Protein AF-A0A238YAF4-F1 (afdb_monomer)

Solvent-accessible surface area (backbone atoms only — not comparable to full-atom values): 29965 Å² total; per-residue (Å²): 140,79,88,80,75,83,80,84,86,75,85,79,65,52,42,91,43,71,70,49,77,45,70,72,77,40,47,34,34,39,29,49,44,44,40,41,68,72,54,46,54,49,50,42,53,48,68,74,70,56,82,70,67,41,84,46,75,56,101,53,35,46,40,29,39,31,57,41,74,85,61,49,55,76,72,78,57,37,60,63,71,29,69,70,47,46,47,52,51,47,57,48,50,21,63,76,69,74,50,54,58,46,96,60,72,47,44,36,34,39,39,32,49,59,75,27,35,34,47,78,46,29,70,51,50,53,96,90,46,53,34,34,41,34,41,36,19,35,55,67,96,77,58,84,81,25,43,44,30,43,33,38,22,70,42,86,52,90,80,44,71,69,47,77,41,77,57,40,54,34,27,28,44,33,34,52,43,29,86,56,34,19,29,31,29,44,50,14,64,43,64,73,47,38,33,40,37,40,37,30,30,64,56,67,84,78,69,54,77,82,74,94,56,97,70,54,60,68,51,74,46,46,38,90,68,26,87,44,68,68,53,40,51,51,51,50,30,58,52,17,74,46,27,40,70,39,84,73,50,78,57,94,62,36,37,31,26,34,39,37,73,61,70,64,91,80,59,64,71,64,85,49,38,67,54,36,38,36,74,72,69,69,42,56,72,88,50,50,95,69,48,62,51,78,45,74,47,97,88,70,32,38,39,34,43,27,34,56,51,36,55,43,49,34,54,53,7,46,51,36,53,75,36,75,92,61,68,49,39,30,36,40,36,32,27,79,67,82,29,48,34,60,35,56,37,19,63,48,98,50,70,28,33,26,39,40,66,83,68,91,52,58,36,31,50,56,39,38,56,35,37,47,38,36,38,74,71,20,40,38,30,64,51,14,35,51,24,54,52,55,55,43,45,79,48,40,30,34,42,35,30,44,86,65,102,79,68,77,71,45,74,44,51,31,12,43,28,67,43,73,46,66,81,80,45,66,55,27,20,43,34,61,36,73,69,61,80,47,99,78,36,38,73,30,32,40,41,31,43,31,47,68,73,57,58,48,73,51,77,58,92,44,37,24,36,41,37,35,38,42,24,43,65,32,24,40,35,46,77,67,80,58,18,71,55,19,70,76,62,47,68,70,55,37,49,50,53,50,49,51,51,43,51,34,47,58,72,17,52,65,38,46,53,28,50,40,34,38,30,38,14,52,30,80,60,24,18,63,43,86,42,44,82,56,51,49,58,52,47,53,52,43,51,48,53,48,47,59,77,44,51,80,76,75,81,75,78,83,126

InterPro domains:
  IPR005123 Oxoglutarate/iron-dependent dioxygenase domain [PS51471] (101-204)
  IPR044862 Prolyl 4-hydroxylase alpha subunit, Fe(2+) 2OG dioxygenase domain [PF13640] (110-198)

Nearest PDB structures (foldseek):
  4nhy-assembly6_C-3  TM=5.974E-01  e=4.123E-14  Homo sapiens
  4nhy-assembly1_A  TM=5.842E-01  e=1.239E-14  Homo sapiens
  4kbz-assembly1_A  TM=7.963E-01  e=3.090E-09  Homo sapiens
  5la9-assembly1_A  TM=8.079E-01  e=9.712E-09  Homo sapiens
  6yw2-assembly1_A  TM=7.899E-01  e=9.171E-09  Homo sapiens

Mean predicted aligned error: 16.23 Å

Secondary structure (DSSP, 8-state):
--PPPPP---S-SB--PPEEEE-SSS-EEEEES-B-HHHHHHHHHHHHH-S--EEEEETTEEEEEEETTTSPPSGGGGGTS-HHHHHHHHHHHHHHHT--EEEEEEEEEEEE-TT--EEEE--PPPTTS--EEEEEEE-SS--GGGB--EEEESSS-TT-EEEEE---TTEEEEEE--TT--EEEPPB-SS-EEEEEEEEEE--SSSSPPPSSS--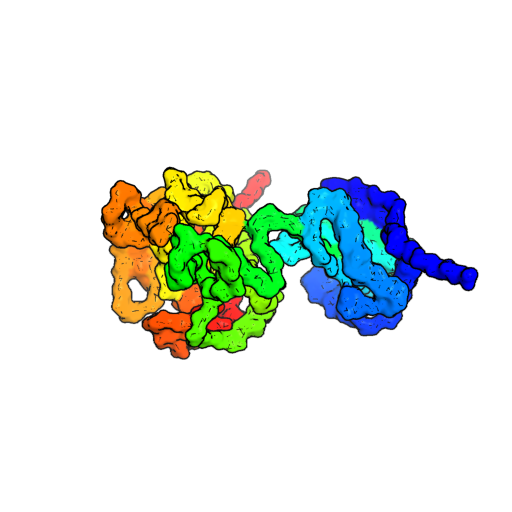-EEEEETTT-SSHHHHHHHHHHH-TTEEEEEEEEETTEEEEEEEE---TT----TTHHHHIIIII---GGGGGG-EEEEE-TTS-EEEEESSGGGHHHHHHHHHHHSTT---SEEEEE-SS------S-EEPSSTTEEE-SSSS-EEETT-HHHHHHHHHTTSS-TTTSHHHHHHT-S--EEEEE---SS---EEEEEEEEEEEPPTT--SEEEEEESS--STT-EEEEEEEEE-GGGGGG---SS-EEEEEEGGGT--SS-SSTTHHHHTT--HHHHHHHHHHHHHHHHH-HHHHTTEEEEEEE--BTTB-GGGHHHHHHHHHHHHHHHHHHTSPPP-----

Structure (mmCIF, N/CA/C/O backbone):
data_AF-A0A238YAF4-F1
#
_entry.id   AF-A0A238YAF4-F1
#
loop_
_atom_site.group_PDB
_atom_site.id
_atom_site.type_symbol
_atom_site.label_atom_id
_atom_site.label_alt_id
_atom_site.label_comp_id
_atom_site.label_asym_id
_atom_site.label_entity_id
_atom_site.label_seq_id
_atom_site.pdbx_PDB_ins_code
_atom_site.Cartn_x
_atom_site.Cartn_y
_atom_site.Cartn_z
_atom_site.occupancy
_atom_site.B_iso_or_equiv
_atom_site.auth_seq_id
_atom_site.auth_comp_id
_atom_site.auth_asym_id
_atom_site.auth_atom_id
_atom_site.pdbx_PDB_model_num
ATOM 1 N N . MET A 1 1 ? -2.339 37.013 -56.397 1.00 34.38 1 MET A N 1
ATOM 2 C CA . MET A 1 1 ? -2.090 35.687 -57.005 1.00 34.38 1 MET A CA 1
ATOM 3 C C . MET A 1 1 ? -0.866 35.133 -56.299 1.00 34.38 1 MET A C 1
ATOM 5 O O . MET A 1 1 ? 0.164 35.773 -56.386 1.00 34.38 1 MET A O 1
ATOM 9 N N . THR A 1 2 ? -0.893 34.101 -55.473 1.00 31.75 2 THR A N 1
ATOM 10 C CA . THR A 1 2 ? -1.912 33.109 -55.121 1.00 31.75 2 THR A CA 1
ATOM 11 C C . THR A 1 2 ? -1.594 32.678 -53.691 1.00 31.75 2 THR A C 1
ATOM 13 O O . THR A 1 2 ? -0.437 32.488 -53.333 1.00 31.75 2 THR A O 1
ATOM 16 N N . THR A 1 3 ? -2.638 32.585 -52.882 1.00 34.50 3 THR A N 1
ATOM 17 C CA . THR A 1 3 ? -2.671 32.045 -51.524 1.00 34.50 3 THR A CA 1
ATOM 18 C C . THR A 1 3 ? -2.211 30.584 -51.514 1.00 34.50 3 THR A C 1
ATOM 20 O O . THR A 1 3 ? -2.843 29.753 -52.162 1.00 34.50 3 THR A O 1
ATOM 23 N N . GLY A 1 4 ? -1.133 30.267 -50.792 1.00 30.78 4 GLY A N 1
ATOM 24 C CA . GLY A 1 4 ? -0.804 28.891 -50.413 1.00 30.78 4 GLY A CA 1
ATOM 25 C C . GLY A 1 4 ? -1.631 28.514 -49.188 1.00 30.78 4 GLY A C 1
ATOM 26 O O . GLY A 1 4 ? -1.546 29.190 -48.166 1.00 30.78 4 GLY A O 1
ATOM 27 N N . ALA A 1 5 ? -2.496 27.517 -49.341 1.00 29.61 5 ALA A N 1
ATOM 28 C CA . ALA A 1 5 ? -3.440 27.064 -48.329 1.00 29.61 5 ALA A CA 1
ATOM 29 C C . ALA A 1 5 ? -2.741 26.575 -47.040 1.00 29.61 5 ALA A C 1
ATOM 31 O O . ALA A 1 5 ? -1.626 26.056 -47.119 1.00 29.61 5 ALA A O 1
ATOM 32 N N . PRO A 1 6 ? -3.387 26.694 -45.865 1.00 36.44 6 PRO A N 1
ATOM 33 C CA . PRO A 1 6 ? -2.977 25.951 -44.683 1.00 36.44 6 PRO A CA 1
ATOM 34 C C . PRO A 1 6 ? -3.193 24.457 -44.948 1.00 36.44 6 PRO A C 1
ATOM 36 O O . PRO A 1 6 ? -4.295 24.031 -45.293 1.00 36.44 6 PRO A O 1
ATOM 39 N N . ASP A 1 7 ? -2.117 23.689 -44.823 1.00 36.00 7 ASP A N 1
ATOM 40 C CA . ASP A 1 7 ? -2.113 22.235 -44.944 1.00 36.00 7 ASP A CA 1
ATOM 41 C C . ASP A 1 7 ? -3.094 21.649 -43.912 1.00 36.00 7 ASP A C 1
ATOM 43 O O . ASP A 1 7 ? -2.971 21.899 -42.708 1.00 36.00 7 ASP A O 1
ATOM 47 N N . GLN A 1 8 ? -4.116 20.936 -44.389 1.00 35.56 8 GLN A N 1
ATOM 48 C CA . GLN A 1 8 ? -5.130 20.276 -43.566 1.00 35.56 8 GLN A CA 1
ATOM 49 C C . GLN A 1 8 ? -4.486 19.111 -42.800 1.00 35.56 8 GLN A C 1
ATOM 51 O O . GLN A 1 8 ? -4.538 17.955 -43.204 1.00 35.56 8 GLN A O 1
ATOM 56 N N . LEU A 1 9 ? -3.862 19.420 -41.666 1.00 38.81 9 LEU A N 1
ATOM 57 C CA . LEU A 1 9 ? -3.394 18.449 -40.682 1.00 38.81 9 LEU A CA 1
ATOM 58 C C . LEU A 1 9 ? -4.553 18.070 -39.750 1.00 38.81 9 LEU A C 1
ATOM 60 O O . LEU A 1 9 ? -4.614 18.527 -38.613 1.00 38.81 9 LEU A O 1
ATOM 64 N N . SER A 1 10 ? -5.492 17.253 -40.222 1.00 40.19 10 SER A N 1
ATOM 65 C CA . SER A 1 10 ? -6.507 16.649 -39.350 1.00 40.19 10 SER A CA 1
ATOM 66 C C . SER A 1 10 ? -7.023 15.335 -39.939 1.00 40.19 10 SER A C 1
ATOM 68 O O . SER A 1 10 ? -7.580 15.361 -41.034 1.00 40.19 10 SER A O 1
ATOM 70 N N . GLY A 1 11 ? -6.878 14.215 -39.218 1.00 39.47 11 GLY A N 1
ATOM 71 C CA . GLY A 1 11 ? -7.725 13.032 -39.435 1.00 39.47 11 GLY A CA 1
ATOM 72 C C . GLY A 1 11 ? -7.059 11.658 -39.332 1.00 39.47 11 GLY A C 1
ATOM 73 O O . GLY A 1 11 ? -7.373 10.908 -38.420 1.00 39.47 11 GLY A O 1
ATOM 74 N N . ASP A 1 12 ? -6.154 11.307 -40.251 1.00 46.00 12 ASP A N 1
ATOM 75 C CA . ASP A 1 12 ? -6.002 9.891 -40.649 1.00 46.00 12 ASP A CA 1
ATOM 76 C C . ASP A 1 12 ? -4.619 9.269 -40.357 1.00 46.00 12 ASP A C 1
ATOM 78 O O . ASP A 1 12 ? -3.969 8.756 -41.266 1.00 46.00 12 ASP A O 1
ATOM 82 N N . ARG A 1 13 ? -4.093 9.326 -39.124 1.00 62.69 13 ARG A N 1
ATOM 83 C CA . ARG A 1 13 ? -2.767 8.718 -38.814 1.00 62.69 13 ARG A CA 1
ATOM 84 C C . ARG A 1 13 ? -2.835 7.260 -38.352 1.00 62.69 13 ARG A C 1
ATOM 86 O O . ARG A 1 13 ? -1.959 6.470 -38.708 1.00 62.69 13 ARG A O 1
ATOM 93 N N . PHE A 1 14 ? -3.879 6.909 -37.612 1.00 58.84 14 PHE A N 1
ATOM 94 C CA . PHE A 1 14 ? -4.287 5.523 -37.387 1.00 58.84 14 PHE A CA 1
ATOM 95 C C . PHE A 1 14 ? -5.267 5.151 -38.496 1.00 58.84 14 PHE A C 1
ATOM 97 O O . PHE A 1 14 ? -6.083 5.992 -38.882 1.00 58.84 14 PHE A O 1
ATOM 104 N N . ALA A 1 15 ? -5.162 3.954 -39.074 1.00 58.28 15 ALA A N 1
ATOM 105 C CA . ALA A 1 15 ? -6.100 3.603 -40.135 1.00 58.28 15 ALA A CA 1
ATOM 106 C C . ALA A 1 15 ? -7.483 3.313 -39.533 1.00 58.28 15 ALA A C 1
ATOM 108 O O . ALA A 1 15 ? -7.594 2.777 -38.433 1.00 58.28 15 ALA A O 1
ATOM 109 N N . ASN A 1 16 ? -8.543 3.622 -40.283 1.00 58.41 16 ASN A N 1
ATOM 110 C CA . ASN A 1 16 ? -9.929 3.274 -39.942 1.00 58.41 16 ASN A CA 1
ATOM 111 C C . ASN A 1 16 ? -10.218 1.777 -40.181 1.00 58.41 16 ASN A C 1
ATOM 113 O O . ASN A 1 16 ? -11.254 1.433 -40.747 1.00 58.41 16 ASN A O 1
ATOM 117 N N . GLY A 1 17 ? -9.272 0.897 -39.845 1.00 61.22 17 GLY A N 1
ATOM 118 C CA . GLY A 1 17 ? -9.448 -0.547 -39.965 1.00 61.22 17 GLY A CA 1
ATOM 119 C C . GLY A 1 17 ? -10.574 -1.048 -39.063 1.00 61.22 17 GLY A C 1
ATOM 120 O O . GLY A 1 17 ? -10.893 -0.425 -38.046 1.00 61.22 17 GLY A O 1
ATOM 121 N N . ASP A 1 18 ? -11.179 -2.175 -39.435 1.00 73.69 18 ASP A N 1
ATOM 122 C CA . ASP A 1 18 ? -12.180 -2.825 -38.594 1.00 73.69 18 ASP A CA 1
ATOM 123 C C . ASP A 1 18 ? -11.535 -3.239 -37.262 1.00 73.69 18 ASP A C 1
ATOM 125 O O . ASP A 1 18 ? -10.506 -3.919 -37.233 1.00 73.69 18 ASP A O 1
ATOM 129 N N . VAL A 1 19 ? -12.140 -2.811 -36.151 1.00 82.88 19 VAL A N 1
ATOM 130 C CA . VAL A 1 19 ? -11.717 -3.189 -34.798 1.00 82.88 19 VAL A CA 1
ATOM 131 C C . VAL A 1 19 ? -12.684 -4.231 -34.251 1.00 82.88 19 VAL A C 1
ATOM 133 O O . VAL A 1 19 ? -13.873 -3.968 -34.066 1.00 82.88 19 VAL A O 1
ATOM 136 N N . GLU A 1 20 ? -12.171 -5.420 -33.954 1.00 81.75 20 GLU A N 1
ATOM 137 C CA . GLU A 1 20 ? -12.921 -6.491 -33.299 1.00 81.75 20 GLU A CA 1
ATOM 138 C C . GLU A 1 20 ? -12.721 -6.397 -31.782 1.00 81.75 20 GLU A C 1
ATOM 140 O O . GLU A 1 20 ? -11.588 -6.493 -31.325 1.00 81.75 20 GLU A O 1
ATOM 145 N N . ILE A 1 21 ? -13.794 -6.266 -30.991 1.00 79.06 21 ILE A N 1
ATOM 146 C CA . ILE A 1 21 ? -13.742 -6.273 -29.514 1.00 79.06 21 ILE A CA 1
ATOM 147 C C . ILE A 1 21 ? -14.319 -7.589 -28.975 1.00 79.06 21 ILE A C 1
ATOM 149 O O . ILE A 1 21 ? -15.337 -8.089 -29.468 1.00 79.06 21 ILE A O 1
ATOM 153 N N . ARG A 1 22 ? -13.684 -8.158 -27.946 1.00 79.81 22 ARG A N 1
ATOM 154 C CA . ARG A 1 22 ? -14.086 -9.398 -27.266 1.00 79.81 22 ARG A CA 1
ATOM 155 C C . ARG A 1 22 ? -13.945 -9.244 -25.753 1.00 79.81 22 ARG A C 1
ATOM 157 O O . ARG A 1 22 ? -12.992 -8.635 -25.293 1.00 79.81 22 ARG A O 1
ATOM 164 N N . GLY A 1 23 ? -14.875 -9.823 -24.990 1.00 71.19 23 GLY A N 1
ATOM 165 C CA . GLY A 1 23 ? -14.905 -9.731 -23.520 1.00 71.19 23 GLY A CA 1
ATOM 166 C C . GLY A 1 23 ? -14.475 -10.994 -22.767 1.00 71.19 23 GLY A C 1
ATOM 167 O O . GLY A 1 23 ? -14.588 -11.036 -21.548 1.00 71.19 23 GLY A O 1
ATOM 168 N N . THR A 1 24 ? -14.041 -12.046 -23.462 1.00 71.81 24 THR A N 1
ATOM 169 C CA . THR A 1 24 ? -13.689 -13.342 -22.853 1.00 71.81 24 THR A CA 1
ATOM 170 C C . THR A 1 24 ? -12.351 -13.809 -23.414 1.00 71.81 24 THR A C 1
ATOM 172 O O . THR A 1 24 ? -12.197 -13.726 -24.639 1.00 71.81 24 THR A O 1
ATOM 175 N N . PRO A 1 25 ? -11.407 -14.310 -22.587 1.00 82.38 25 PRO A N 1
ATOM 176 C CA . PRO A 1 25 ? -11.460 -14.491 -21.128 1.00 82.38 25 PRO A CA 1
ATOM 177 C C . PRO A 1 25 ? -11.323 -13.178 -20.348 1.00 82.38 25 PRO A C 1
ATOM 179 O O . PRO A 1 25 ? -11.674 -13.117 -19.178 1.00 82.38 25 PRO A O 1
ATOM 182 N N . PHE A 1 26 ? -10.893 -12.118 -21.022 1.00 90.06 26 PHE A N 1
ATOM 183 C CA . PHE A 1 26 ? -10.862 -10.740 -20.542 1.00 90.06 26 PHE A CA 1
ATOM 184 C C . PHE A 1 26 ? -11.134 -9.796 -21.721 1.00 90.06 26 PHE A C 1
ATOM 186 O O . PHE A 1 26 ? -11.283 -10.245 -22.863 1.00 90.06 26 PHE A O 1
ATOM 193 N N . LEU A 1 27 ? -11.236 -8.493 -21.452 1.00 83.88 27 LEU A N 1
ATOM 194 C CA . LEU A 1 27 ? -11.536 -7.490 -22.470 1.00 83.88 27 LEU A CA 1
ATOM 195 C C . LEU A 1 27 ? -10.307 -7.206 -23.344 1.00 83.88 27 LEU A C 1
ATOM 197 O O . LEU A 1 27 ? -9.272 -6.750 -22.854 1.00 83.88 27 LEU A O 1
ATOM 201 N N . TYR A 1 28 ? -10.431 -7.452 -24.647 1.00 92.12 28 TYR A N 1
ATOM 202 C CA . TYR A 1 28 ? -9.401 -7.157 -25.639 1.00 92.12 28 TYR A CA 1
ATOM 203 C C . TYR A 1 28 ? -9.995 -6.747 -26.987 1.00 92.12 28 TYR A C 1
ATOM 205 O O . TYR A 1 28 ? -11.154 -7.032 -27.297 1.00 92.12 28 TYR A O 1
ATOM 213 N N . CYS A 1 29 ? -9.181 -6.094 -27.807 1.00 88.56 29 CYS A N 1
ATOM 214 C CA . CYS A 1 29 ? -9.501 -5.728 -29.171 1.00 88.56 29 CYS A CA 1
ATOM 215 C C . CYS A 1 29 ? -8.384 -6.109 -30.149 1.00 88.56 29 CYS A C 1
ATOM 217 O O . CYS A 1 29 ? -7.221 -6.260 -29.772 1.00 88.56 29 CYS A O 1
ATOM 219 N N . VAL A 1 30 ? -8.750 -6.275 -31.415 1.00 92.19 30 VAL A N 1
ATOM 220 C CA . VAL A 1 30 ? -7.835 -6.566 -32.521 1.00 92.19 30 VAL A CA 1
ATOM 221 C C . VAL A 1 30 ? -8.106 -5.566 -33.628 1.00 92.19 30 VAL A C 1
ATOM 223 O O . VAL A 1 30 ? -9.267 -5.317 -33.949 1.00 92.19 30 VAL A O 1
ATOM 226 N N . ALA A 1 31 ? -7.047 -5.004 -34.197 1.00 91.12 31 ALA A N 1
ATOM 227 C CA . ALA A 1 31 ? -7.128 -4.092 -35.324 1.00 91.12 31 ALA A CA 1
ATOM 228 C C . ALA A 1 31 ? -6.196 -4.555 -36.444 1.00 91.12 31 ALA A C 1
ATOM 230 O O . ALA A 1 31 ? -4.996 -4.767 -36.226 1.00 91.12 31 ALA A O 1
ATOM 231 N N . ASP A 1 32 ? -6.749 -4.648 -37.647 1.00 89.38 32 ASP A N 1
ATOM 232 C CA . ASP A 1 32 ? -5.971 -4.803 -38.869 1.00 89.38 32 ASP A CA 1
ATOM 233 C C . ASP A 1 32 ? -5.586 -3.421 -39.409 1.00 89.38 32 ASP A C 1
ATOM 235 O O . ASP A 1 32 ? -6.371 -2.475 -39.349 1.00 89.38 32 ASP A O 1
ATOM 239 N N . ALA A 1 33 ? -4.369 -3.300 -39.944 1.00 89.88 33 ALA A N 1
ATOM 240 C CA . ALA A 1 33 ? -3.816 -2.045 -40.455 1.00 89.88 33 ALA A CA 1
ATOM 241 C C . ALA A 1 33 ? -3.821 -0.904 -39.416 1.00 89.88 33 ALA A C 1
ATOM 243 O O . ALA A 1 33 ? -4.378 0.160 -39.643 1.00 89.88 33 ALA A O 1
ATOM 244 N N . PHE A 1 34 ? -3.179 -1.104 -38.266 1.00 91.56 34 PHE A N 1
ATOM 245 C CA . PHE A 1 34 ? -3.238 -0.170 -37.133 1.00 91.56 34 PHE A CA 1
ATOM 246 C C . PHE A 1 34 ? -2.768 1.264 -37.460 1.00 91.56 34 PHE A C 1
ATOM 248 O O . PHE A 1 34 ? -3.393 2.241 -37.043 1.00 91.56 34 PHE A O 1
ATOM 255 N N . VAL A 1 35 ? -1.688 1.415 -38.233 1.00 91.06 35 VAL A N 1
ATOM 256 C CA . VAL A 1 35 ? -1.204 2.715 -38.739 1.00 91.06 35 VAL A CA 1
ATOM 257 C C . VAL A 1 35 ? -1.188 2.742 -40.267 1.00 91.06 35 VAL A C 1
ATOM 259 O O . VAL A 1 35 ? -1.368 1.718 -40.925 1.00 91.06 35 VAL A O 1
ATOM 262 N N . GLN A 1 36 ? -0.941 3.911 -40.865 1.00 90.31 36 GLN A N 1
ATOM 263 C CA . GLN A 1 36 ? -0.711 3.991 -42.311 1.00 90.31 36 GLN A CA 1
ATOM 264 C C . GLN A 1 36 ? 0.420 3.031 -42.749 1.00 90.31 36 GLN A C 1
ATOM 266 O O . GLN A 1 36 ? 1.478 3.027 -42.113 1.00 90.31 36 GLN A O 1
ATOM 271 N N . PRO A 1 37 ? 0.261 2.256 -43.843 1.00 91.00 37 PRO A N 1
ATOM 272 C CA . PRO A 1 37 ? 1.256 1.266 -44.271 1.00 91.00 37 PRO A CA 1
ATOM 273 C C . PRO A 1 37 ? 2.673 1.830 -44.431 1.00 91.00 37 PRO A C 1
ATOM 275 O O . PRO A 1 37 ? 3.643 1.231 -43.980 1.00 91.00 37 PRO A O 1
ATOM 278 N N . GLN A 1 38 ? 2.799 3.040 -44.983 1.00 89.69 38 GLN A N 1
ATOM 279 C CA . GLN A 1 38 ? 4.092 3.702 -45.181 1.00 89.69 38 GLN A CA 1
ATOM 280 C C . GLN A 1 38 ? 4.802 3.999 -43.852 1.00 89.69 38 GLN A C 1
ATOM 282 O O . GLN A 1 38 ? 6.033 3.989 -43.785 1.00 89.69 38 GLN A O 1
ATOM 287 N N . LEU A 1 39 ? 4.027 4.265 -42.798 1.00 89.69 39 LEU A N 1
ATOM 288 C CA . LEU A 1 39 ? 4.536 4.518 -41.457 1.00 89.69 39 LEU A CA 1
ATOM 289 C C . LEU A 1 39 ? 4.933 3.215 -40.758 1.00 89.69 39 LEU A C 1
ATOM 291 O O . LEU A 1 39 ? 5.988 3.180 -40.130 1.00 89.69 39 LEU A O 1
ATOM 295 N N . ALA A 1 40 ? 4.149 2.145 -40.913 1.00 92.94 40 ALA A N 1
ATOM 296 C CA . ALA A 1 40 ? 4.516 0.815 -40.425 1.00 92.94 40 ALA A CA 1
ATOM 297 C C . ALA A 1 40 ? 5.842 0.336 -41.047 1.00 92.94 40 ALA A C 1
ATOM 299 O O . ALA A 1 40 ? 6.751 -0.089 -40.332 1.00 92.94 40 ALA A O 1
ATOM 300 N N . ASP A 1 41 ? 6.001 0.514 -42.361 1.00 93.19 41 ASP A N 1
ATOM 301 C CA . ASP A 1 41 ? 7.239 0.220 -43.084 1.00 93.19 41 ASP A CA 1
ATOM 302 C C . ASP A 1 41 ? 8.425 1.066 -42.595 1.00 93.19 41 ASP A C 1
ATOM 304 O O . ASP A 1 41 ? 9.555 0.583 -42.493 1.00 93.19 41 ASP A O 1
ATOM 308 N N . ALA A 1 42 ? 8.192 2.352 -42.314 1.00 91.38 42 ALA A N 1
ATOM 309 C CA . ALA A 1 42 ? 9.227 3.244 -41.801 1.00 91.38 42 ALA A CA 1
ATOM 310 C C . ALA A 1 42 ? 9.677 2.843 -40.389 1.00 91.38 42 ALA A C 1
ATOM 312 O O . ALA A 1 42 ? 10.881 2.782 -40.140 1.00 91.38 42 ALA A O 1
ATOM 313 N N . LEU A 1 43 ? 8.730 2.517 -39.503 1.00 92.38 43 LEU A N 1
ATOM 314 C CA . LEU A 1 43 ? 9.017 2.035 -38.152 1.00 92.38 43 LEU A CA 1
ATOM 315 C C . LEU A 1 43 ? 9.809 0.731 -38.176 1.00 92.38 43 LEU A C 1
ATOM 317 O O . LEU A 1 43 ? 10.808 0.625 -37.470 1.00 92.38 43 LEU A O 1
ATOM 321 N N . LEU A 1 44 ? 9.409 -0.230 -39.015 1.00 95.31 44 LEU A N 1
ATOM 322 C CA . LEU A 1 44 ? 10.131 -1.493 -39.150 1.00 95.31 44 LEU A CA 1
ATOM 323 C C . LEU A 1 44 ? 11.589 -1.251 -39.563 1.00 95.31 44 LEU A C 1
ATOM 325 O O . LEU A 1 44 ? 12.500 -1.729 -38.891 1.00 95.31 44 LEU A O 1
ATOM 329 N N . ARG A 1 45 ? 11.827 -0.428 -40.594 1.00 94.31 45 ARG A N 1
ATOM 330 C CA . ARG A 1 45 ? 13.194 -0.068 -41.014 1.00 94.31 45 ARG A CA 1
ATOM 331 C C . ARG A 1 45 ? 13.995 0.609 -39.899 1.00 94.31 45 ARG A C 1
ATOM 333 O O . ARG A 1 45 ? 15.183 0.331 -39.741 1.00 94.31 45 ARG A O 1
ATOM 340 N N . ALA A 1 46 ? 13.374 1.500 -39.127 1.00 93.31 46 ALA A N 1
ATOM 341 C CA . ALA A 1 46 ? 14.041 2.139 -37.995 1.00 93.31 46 ALA A CA 1
ATOM 342 C C . ALA A 1 46 ? 14.443 1.113 -36.922 1.00 93.31 46 ALA A C 1
ATOM 344 O O . ALA A 1 46 ? 15.577 1.126 -36.451 1.00 93.31 46 ALA A O 1
ATOM 345 N N . MET A 1 47 ? 13.551 0.181 -36.586 1.00 94.88 47 MET A N 1
ATOM 346 C CA . MET A 1 47 ? 13.808 -0.885 -35.611 1.00 94.88 47 MET A CA 1
ATOM 347 C C . MET A 1 47 ? 14.893 -1.876 -36.070 1.00 94.88 47 MET A C 1
ATOM 349 O O . MET A 1 47 ? 15.649 -2.385 -35.243 1.00 94.88 47 MET A O 1
ATOM 353 N N . GLU A 1 48 ? 15.010 -2.130 -37.375 1.00 95.69 48 GLU A N 1
ATOM 354 C CA . GLU A 1 48 ? 16.049 -2.998 -37.950 1.00 95.69 48 GLU A CA 1
ATOM 355 C C . GLU A 1 48 ? 17.441 -2.356 -37.971 1.00 95.69 48 GLU A C 1
ATOM 357 O O . GLU A 1 48 ? 18.446 -3.065 -37.936 1.00 95.69 48 GLU A O 1
ATOM 362 N N . THR A 1 49 ? 17.511 -1.025 -38.039 1.00 93.75 49 THR A N 1
ATOM 363 C CA . THR A 1 49 ? 18.773 -0.286 -38.226 1.00 93.75 49 THR A CA 1
ATOM 364 C C . THR A 1 49 ? 19.280 0.423 -36.973 1.00 93.75 49 THR A C 1
ATOM 366 O O . THR A 1 49 ? 20.430 0.859 -36.949 1.00 93.75 49 THR A O 1
ATOM 369 N N . THR A 1 50 ? 18.448 0.554 -35.938 1.00 92.50 50 THR A N 1
ATOM 370 C CA . THR A 1 50 ? 18.818 1.248 -34.701 1.00 92.50 50 THR A CA 1
ATOM 371 C C . THR A 1 50 ? 19.867 0.485 -33.888 1.00 92.50 50 THR A C 1
ATOM 373 O O . THR A 1 50 ? 19.895 -0.747 -33.856 1.00 92.50 50 THR A O 1
ATOM 376 N N . THR A 1 51 ? 20.707 1.237 -33.179 1.00 90.31 51 THR A N 1
ATOM 377 C CA . THR A 1 51 ? 21.677 0.727 -32.198 1.00 90.31 51 THR A CA 1
ATOM 378 C C . THR A 1 51 ? 21.233 0.958 -30.752 1.00 90.31 51 THR A C 1
ATOM 380 O O . THR A 1 51 ? 21.961 0.602 -29.836 1.00 90.31 51 THR A O 1
ATOM 383 N N . GLU A 1 52 ? 20.047 1.535 -30.541 1.00 91.50 52 GLU A N 1
ATOM 384 C CA . GLU A 1 52 ? 19.512 1.937 -29.227 1.00 91.50 52 GLU A CA 1
ATOM 385 C C . GLU A 1 52 ? 18.886 0.775 -28.427 1.00 91.50 52 GLU A C 1
ATOM 387 O O . GLU A 1 52 ? 18.212 0.994 -27.423 1.00 91.50 52 GLU A O 1
ATOM 392 N N . TRP A 1 53 ? 19.067 -0.469 -28.879 1.00 95.69 53 TRP A N 1
ATOM 393 C CA . TRP A 1 53 ? 18.520 -1.652 -28.219 1.00 95.69 53 TRP A CA 1
ATOM 394 C C . TRP A 1 53 ? 19.242 -1.941 -26.900 1.00 95.69 53 TRP A C 1
ATOM 396 O O . TRP A 1 53 ? 20.452 -2.171 -26.887 1.00 95.69 53 TRP A O 1
ATOM 406 N N . ILE A 1 54 ? 18.484 -2.026 -25.808 1.00 94.38 54 ILE A N 1
ATOM 407 C CA . ILE A 1 54 ? 18.984 -2.413 -24.485 1.00 94.38 54 ILE A CA 1
ATOM 408 C C . ILE A 1 54 ? 18.396 -3.776 -24.126 1.00 94.38 54 ILE A C 1
ATOM 410 O O . ILE A 1 54 ? 17.189 -3.970 -24.227 1.00 94.38 54 ILE A O 1
ATOM 414 N N . LEU A 1 55 ? 19.240 -4.734 -23.735 1.00 94.56 55 LEU A N 1
ATOM 415 C CA . LEU A 1 55 ? 18.780 -6.051 -23.292 1.00 94.56 55 LEU A CA 1
ATOM 416 C C . LEU A 1 55 ? 18.200 -5.958 -21.876 1.00 94.56 55 LEU A C 1
ATOM 418 O O . LEU A 1 55 ? 18.874 -5.494 -20.958 1.00 94.56 55 LEU A O 1
ATOM 422 N N . HIS A 1 56 ? 16.982 -6.457 -21.710 1.00 87.81 56 HIS A N 1
ATOM 423 C CA . HIS A 1 56 ? 16.303 -6.626 -20.436 1.00 87.81 56 HIS A CA 1
ATOM 424 C C . HIS A 1 56 ? 15.965 -8.103 -20.231 1.00 87.81 56 HIS A C 1
ATOM 426 O O . HIS A 1 56 ? 15.439 -8.772 -21.123 1.00 87.81 56 HIS A O 1
ATOM 432 N N . SER A 1 57 ? 16.251 -8.608 -19.035 1.00 83.06 57 SER A N 1
ATOM 433 C CA . SER A 1 57 ? 15.974 -9.991 -18.652 1.00 83.06 57 SER A CA 1
ATOM 434 C C . SER A 1 57 ? 15.261 -10.007 -17.306 1.00 83.06 57 SER A C 1
ATOM 436 O O . SER A 1 57 ? 15.605 -9.236 -16.410 1.00 83.06 57 SER A O 1
ATOM 438 N N . GLY A 1 58 ? 14.286 -10.895 -17.168 1.00 78.12 58 GLY A N 1
ATOM 439 C CA . GLY A 1 58 ? 13.594 -11.193 -15.920 1.00 78.12 58 GLY A CA 1
ATOM 440 C C . GLY A 1 58 ? 13.306 -12.687 -15.811 1.00 78.12 58 GLY A C 1
ATOM 441 O O . GLY A 1 58 ? 13.624 -13.458 -16.716 1.00 78.12 58 GLY A O 1
ATOM 442 N N . ASP A 1 59 ? 12.664 -13.097 -14.719 1.00 70.94 59 ASP A N 1
ATOM 443 C CA . ASP A 1 59 ? 12.463 -14.517 -14.380 1.00 70.94 59 ASP A CA 1
ATOM 444 C C . ASP A 1 59 ? 11.712 -15.322 -15.456 1.00 70.94 59 ASP A C 1
ATOM 446 O O . ASP A 1 59 ? 11.838 -16.543 -15.533 1.00 70.94 59 ASP A O 1
ATOM 450 N N . PHE A 1 60 ? 10.934 -14.645 -16.304 1.00 77.31 60 PHE A N 1
ATOM 451 C CA . PHE A 1 60 ? 10.107 -15.261 -17.342 1.00 77.31 60 PHE A CA 1
ATOM 452 C C . PHE A 1 60 ? 10.320 -14.670 -18.744 1.00 77.31 60 PHE A C 1
ATOM 454 O O . PHE A 1 60 ? 9.576 -15.027 -19.661 1.00 77.31 60 PHE A O 1
ATOM 461 N N . PHE A 1 61 ? 11.294 -13.774 -18.941 1.00 86.19 61 PHE A N 1
ATOM 462 C CA . PHE A 1 61 ? 11.529 -13.155 -20.248 1.00 86.19 61 PHE A CA 1
ATOM 463 C C . PHE A 1 61 ? 12.974 -12.714 -20.474 1.00 86.19 61 PHE A C 1
ATOM 465 O O . PHE A 1 61 ? 13.702 -12.356 -19.553 1.00 86.19 61 PHE A O 1
ATOM 472 N N . GLU A 1 62 ? 13.351 -12.663 -21.746 1.00 86.50 62 GLU A N 1
ATOM 473 C CA . GLU A 1 62 ? 14.569 -12.019 -22.223 1.00 86.50 62 GLU A CA 1
ATOM 474 C C . GLU A 1 62 ? 14.213 -11.264 -23.506 1.00 86.50 62 GLU A C 1
ATOM 476 O O . GLU A 1 62 ? 13.748 -11.876 -24.469 1.00 86.50 62 GLU A O 1
ATOM 481 N N . GLN A 1 63 ? 14.356 -9.938 -23.505 1.00 95.00 63 GLN A N 1
ATOM 482 C CA . GLN A 1 63 ? 13.949 -9.094 -24.626 1.00 95.00 63 GLN A CA 1
ATOM 483 C C . GLN A 1 63 ? 14.803 -7.836 -24.751 1.00 95.00 63 GLN A C 1
ATOM 485 O O . GLN A 1 63 ? 15.289 -7.298 -23.762 1.00 95.00 63 GLN A O 1
ATOM 490 N N . TYR A 1 64 ? 14.943 -7.323 -25.969 1.00 96.81 64 TYR A N 1
ATOM 491 C CA . TYR A 1 64 ? 15.533 -6.007 -26.193 1.00 96.81 64 TYR A CA 1
ATOM 492 C C . TYR A 1 64 ? 14.447 -4.932 -26.200 1.00 96.81 64 TYR A C 1
ATOM 494 O O . TYR A 1 64 ? 13.426 -5.097 -26.871 1.00 96.81 64 TYR A O 1
ATOM 502 N N . GLU A 1 65 ? 14.691 -3.815 -25.518 1.00 97.00 65 GLU A N 1
ATOM 503 C CA . GLU A 1 65 ? 13.797 -2.658 -25.466 1.00 97.00 65 GLU A CA 1
ATOM 504 C C . GLU A 1 65 ? 14.447 -1.406 -26.057 1.00 97.00 65 GLU A C 1
ATOM 506 O O . GLU A 1 65 ? 15.662 -1.212 -25.987 1.00 97.00 65 GLU A O 1
ATOM 511 N N . TRP A 1 66 ? 13.610 -0.545 -26.632 1.00 94.06 66 TRP A N 1
ATOM 512 C CA . TRP A 1 66 ? 13.967 0.786 -27.108 1.00 94.06 66 TRP A CA 1
ATOM 513 C C . TRP A 1 66 ? 12.850 1.780 -26.749 1.00 94.06 66 TRP A C 1
ATOM 515 O O . TRP A 1 66 ? 11.720 1.664 -27.229 1.00 94.06 66 TRP A O 1
ATOM 525 N N . ASP A 1 67 ? 13.147 2.761 -25.888 1.00 89.94 67 ASP A N 1
ATOM 526 C CA . ASP A 1 67 ? 12.196 3.810 -25.488 1.00 89.94 67 ASP A CA 1
ATOM 527 C C . ASP A 1 67 ? 12.012 4.841 -26.618 1.00 89.94 67 ASP A C 1
ATOM 529 O O . ASP A 1 67 ? 12.799 5.785 -26.793 1.00 89.94 67 ASP A O 1
ATOM 533 N N . LEU A 1 68 ? 10.933 4.652 -27.381 1.00 87.62 68 LEU A N 1
ATOM 534 C CA . LEU A 1 68 ? 10.577 5.472 -28.537 1.00 87.62 68 LEU A CA 1
ATOM 535 C C . LEU A 1 68 ? 10.093 6.871 -28.145 1.00 87.62 68 LEU A C 1
ATOM 537 O O . LEU A 1 68 ? 10.144 7.777 -28.974 1.00 87.62 68 LEU A O 1
ATOM 541 N N . ALA A 1 69 ? 9.649 7.082 -26.903 1.00 76.31 69 ALA A N 1
ATOM 542 C CA . ALA A 1 69 ? 9.261 8.409 -26.433 1.00 76.31 69 ALA A CA 1
ATOM 543 C C . ALA A 1 69 ? 10.493 9.276 -26.127 1.00 76.31 69 ALA A C 1
ATOM 545 O O . ALA A 1 69 ? 10.485 10.482 -26.382 1.00 76.31 69 ALA A O 1
ATOM 546 N N . ARG A 1 70 ? 11.572 8.670 -25.615 1.00 75.75 70 ARG A N 1
ATOM 547 C CA . ARG A 1 70 ? 12.829 9.375 -25.300 1.00 75.75 70 ARG A CA 1
ATOM 548 C C . ARG A 1 70 ? 13.729 9.595 -26.506 1.00 75.75 70 ARG A C 1
ATOM 550 O O . ARG A 1 70 ? 14.413 10.612 -26.582 1.00 75.75 70 ARG A O 1
ATOM 557 N N . SER A 1 71 ? 13.738 8.646 -27.433 1.00 78.38 71 SER A N 1
ATOM 558 C CA . SER A 1 71 ? 14.671 8.620 -28.565 1.00 78.38 71 SER A CA 1
ATOM 559 C C . SER A 1 71 ? 13.932 8.406 -29.883 1.00 78.38 71 SER A C 1
ATOM 561 O O . SER A 1 71 ? 14.304 7.575 -30.709 1.00 78.38 71 SER A O 1
ATOM 563 N N . ALA A 1 72 ? 12.845 9.167 -30.059 1.00 70.44 72 ALA A N 1
ATOM 564 C CA . ALA A 1 72 ? 11.961 9.049 -31.208 1.00 70.44 72 ALA A CA 1
ATOM 565 C C . ALA A 1 72 ? 12.747 9.087 -32.533 1.00 70.44 72 ALA A C 1
ATOM 567 O O . ALA A 1 72 ? 13.557 10.000 -32.742 1.00 70.44 72 ALA A O 1
ATOM 568 N N . PRO A 1 73 ? 12.495 8.140 -33.452 1.00 73.31 73 PRO A N 1
ATOM 569 C CA . PRO A 1 73 ? 13.175 8.123 -34.733 1.00 73.31 73 PRO A CA 1
ATOM 570 C C . PRO A 1 73 ? 12.851 9.374 -35.565 1.00 73.31 73 PRO A C 1
ATOM 572 O O . PRO A 1 73 ? 11.785 9.987 -35.451 1.00 73.31 73 PRO A O 1
ATOM 575 N N . SER A 1 74 ? 13.814 9.789 -36.388 1.00 76.44 74 SER A N 1
ATOM 576 C CA . SER A 1 74 ? 13.774 11.057 -37.121 1.00 76.44 74 SER A CA 1
ATOM 577 C C . SER A 1 74 ? 12.744 11.073 -38.264 1.00 76.44 74 SER A C 1
ATOM 579 O O . SER A 1 74 ? 12.203 10.047 -38.676 1.00 76.44 74 SER A O 1
ATOM 581 N N . GLY A 1 75 ? 12.459 12.267 -38.793 1.00 74.69 75 GLY A N 1
ATOM 582 C CA . GLY A 1 75 ? 11.560 12.446 -39.938 1.00 74.69 75 GLY A CA 1
ATOM 583 C C . GLY A 1 75 ? 10.081 12.246 -39.596 1.00 74.69 75 GLY A C 1
ATOM 584 O O . GLY A 1 75 ? 9.624 12.631 -38.518 1.00 74.69 75 GLY A O 1
ATOM 585 N N . ASP A 1 76 ? 9.327 11.659 -40.527 1.00 69.19 76 ASP A N 1
ATOM 586 C CA . ASP A 1 76 ? 7.871 11.502 -40.415 1.00 69.19 76 ASP A CA 1
ATOM 587 C C . ASP A 1 76 ? 7.440 10.574 -39.269 1.00 69.19 76 ASP A C 1
ATOM 589 O O . ASP A 1 76 ? 6.330 10.711 -38.761 1.00 69.19 76 ASP A O 1
ATOM 593 N N . MET A 1 77 ? 8.325 9.700 -38.776 1.00 74.88 77 MET A N 1
ATOM 594 C CA . MET A 1 77 ? 8.031 8.831 -37.628 1.00 74.88 77 MET A CA 1
ATOM 595 C C . MET A 1 77 ? 7.875 9.606 -36.319 1.00 74.88 77 MET A C 1
ATOM 597 O O . MET A 1 77 ? 7.053 9.229 -35.486 1.00 74.88 77 MET A O 1
ATOM 601 N N . ARG A 1 78 ? 8.579 10.739 -36.155 1.00 78.25 78 ARG A N 1
ATOM 602 C CA . ARG A 1 78 ? 8.439 11.609 -34.973 1.00 78.25 78 ARG A CA 1
ATOM 603 C C . ARG A 1 78 ? 6.992 12.055 -34.763 1.00 78.25 78 ARG A C 1
ATOM 605 O O . ARG A 1 78 ? 6.567 12.265 -33.635 1.00 78.25 78 ARG A O 1
ATOM 612 N N . ARG A 1 79 ? 6.228 12.171 -35.852 1.00 76.69 79 ARG A N 1
ATOM 613 C CA . ARG A 1 79 ? 4.823 12.585 -35.833 1.00 76.69 79 ARG A CA 1
ATOM 614 C C . ARG A 1 79 ? 3.884 11.537 -35.230 1.00 76.69 79 ARG A C 1
ATOM 616 O O . ARG A 1 79 ? 2.784 11.915 -34.841 1.00 76.69 79 ARG A O 1
ATOM 623 N N . LEU A 1 80 ? 4.278 10.262 -35.169 1.00 78.75 80 LEU A N 1
ATOM 624 C CA . LEU A 1 80 ? 3.495 9.206 -34.513 1.00 78.75 80 LEU A CA 1
ATOM 625 C C . LEU A 1 80 ? 3.582 9.297 -32.988 1.00 78.75 80 LEU A C 1
ATOM 627 O O . LEU A 1 80 ? 2.631 8.970 -32.288 1.00 78.75 80 LEU A O 1
ATOM 631 N N . PHE A 1 81 ? 4.723 9.771 -32.496 1.00 84.12 81 PHE A N 1
ATOM 632 C CA . PHE A 1 81 ? 5.001 9.952 -31.074 1.00 84.12 81 PHE A CA 1
ATOM 633 C C . PHE A 1 81 ? 4.738 11.394 -30.618 1.00 84.12 81 PHE A C 1
ATOM 635 O O . PHE A 1 81 ? 5.149 11.793 -29.531 1.00 84.12 81 PHE A O 1
ATOM 642 N N . ASP A 1 82 ? 4.068 12.190 -31.458 1.00 83.38 82 ASP A N 1
ATOM 643 C CA . ASP A 1 82 ? 3.630 13.530 -31.092 1.00 83.38 82 ASP A CA 1
ATOM 644 C C . ASP A 1 82 ? 2.562 13.439 -29.987 1.00 83.38 82 ASP A C 1
ATOM 646 O O . ASP A 1 82 ? 1.639 12.624 -30.110 1.00 83.38 82 ASP A O 1
ATOM 650 N N . PRO A 1 83 ? 2.637 14.266 -28.927 1.00 83.94 83 PRO A N 1
ATOM 651 C CA . PRO A 1 83 ? 1.674 14.230 -27.830 1.00 83.94 83 PRO A CA 1
ATOM 652 C C . PRO A 1 83 ? 0.208 14.321 -28.273 1.00 83.94 83 PRO A C 1
ATOM 654 O O . PRO A 1 83 ? -0.646 13.687 -27.660 1.00 83.94 83 PRO A O 1
ATOM 657 N N . VAL A 1 84 ? -0.095 15.063 -29.345 1.00 85.44 84 VAL A N 1
ATOM 658 C CA . VAL A 1 84 ? -1.465 15.190 -29.866 1.00 85.44 84 VAL A CA 1
ATOM 659 C C . VAL A 1 84 ? -1.952 13.863 -30.447 1.00 85.44 84 VAL A C 1
ATOM 661 O O . VAL A 1 84 ? -3.074 13.446 -30.172 1.00 85.44 84 VAL A O 1
ATOM 664 N N . VAL A 1 85 ? -1.097 13.169 -31.201 1.00 86.25 85 VAL A N 1
ATOM 665 C CA . VAL A 1 85 ? -1.424 11.869 -31.810 1.00 86.25 85 VAL A CA 1
ATOM 666 C C . VAL A 1 85 ? -1.533 10.776 -30.752 1.00 86.25 85 VAL A C 1
ATOM 668 O O . VAL A 1 85 ? -2.445 9.953 -30.803 1.00 86.25 85 VAL A O 1
ATOM 671 N N . LEU A 1 86 ? -0.638 10.781 -29.762 1.00 90.50 86 LEU A N 1
ATOM 672 C CA . LEU A 1 86 ? -0.715 9.845 -28.641 1.00 90.50 86 LEU A CA 1
ATOM 673 C C . LEU A 1 86 ? -1.978 10.076 -27.799 1.00 90.50 86 LEU A C 1
ATOM 675 O O . LEU A 1 86 ? -2.595 9.105 -27.361 1.00 90.50 86 LEU A O 1
ATOM 679 N N . ASP A 1 87 ? -2.421 11.326 -27.624 1.00 88.62 87 ASP A N 1
ATOM 680 C CA . ASP A 1 87 ? -3.694 11.619 -26.957 1.00 88.62 87 ASP A CA 1
ATOM 681 C C . ASP A 1 87 ? -4.914 11.180 -27.790 1.00 88.62 87 ASP A C 1
ATOM 683 O O . ASP A 1 87 ? -5.903 10.710 -27.227 1.00 88.62 87 ASP A O 1
ATOM 687 N N . GLU A 1 88 ? -4.862 11.266 -29.122 1.00 89.31 88 GLU A N 1
ATOM 688 C CA . GLU A 1 88 ? -5.903 10.710 -30.003 1.00 89.31 88 GLU A CA 1
ATOM 689 C C . GLU A 1 88 ? -5.999 9.184 -29.894 1.00 89.31 88 GLU A C 1
ATOM 691 O O . GLU A 1 88 ? -7.105 8.638 -29.770 1.00 89.31 88 GLU A O 1
ATOM 696 N N . LEU A 1 89 ? -4.853 8.494 -29.883 1.00 91.62 89 LEU A N 1
ATOM 697 C CA . LEU A 1 89 ? -4.801 7.054 -29.649 1.00 91.62 89 LEU A CA 1
ATOM 698 C C . LEU A 1 89 ? -5.367 6.715 -28.271 1.00 91.62 89 LEU A C 1
ATOM 700 O O . LEU A 1 89 ? -6.255 5.872 -28.171 1.00 91.62 89 LEU A O 1
ATOM 704 N N . ARG A 1 90 ? -4.923 7.420 -27.225 1.00 94.88 90 ARG A N 1
ATOM 705 C CA . ARG A 1 90 ? -5.439 7.266 -25.861 1.00 94.88 90 ARG A CA 1
ATOM 706 C C . ARG A 1 90 ? -6.957 7.419 -25.820 1.00 94.88 90 ARG A C 1
ATOM 708 O O . ARG A 1 90 ? -7.631 6.556 -25.274 1.00 94.88 90 ARG A O 1
ATOM 715 N N . ARG A 1 91 ? -7.518 8.479 -26.412 1.00 89.00 91 ARG A N 1
ATOM 716 C CA . ARG A 1 91 ? -8.979 8.686 -26.473 1.00 89.00 91 ARG A CA 1
ATOM 717 C C . ARG A 1 91 ? -9.694 7.550 -27.197 1.00 89.00 91 ARG A C 1
ATOM 719 O O . ARG A 1 91 ? -10.830 7.228 -26.865 1.00 89.00 91 ARG A O 1
ATOM 726 N N . THR A 1 92 ? -9.052 6.945 -28.188 1.00 89.00 92 THR A N 1
ATOM 727 C CA . THR A 1 92 ? -9.602 5.783 -28.890 1.00 89.00 92 THR A CA 1
ATOM 728 C C . THR A 1 92 ? -9.587 4.541 -28.009 1.00 89.00 92 THR A C 1
ATOM 730 O O . THR A 1 92 ? -10.629 3.909 -27.883 1.00 89.00 92 THR A O 1
ATOM 733 N N . VAL A 1 93 ? -8.476 4.249 -27.330 1.00 92.12 93 VAL A N 1
ATOM 734 C CA . VAL A 1 93 ? -8.385 3.149 -26.355 1.00 92.12 93 VAL A CA 1
ATOM 735 C C . VAL A 1 93 ? -9.415 3.338 -25.236 1.00 92.12 93 VAL A C 1
ATOM 737 O O . VAL A 1 93 ? -10.214 2.441 -25.005 1.00 92.12 93 VAL A O 1
ATOM 740 N N . ALA A 1 94 ? -9.496 4.528 -24.639 1.00 88.56 94 ALA A N 1
ATOM 741 C CA . ALA A 1 94 ? -10.484 4.871 -23.613 1.00 88.56 94 ALA A CA 1
ATOM 742 C C . ALA A 1 94 ? -11.925 4.545 -24.049 1.00 88.56 94 ALA A C 1
ATOM 744 O O . ALA A 1 94 ? -12.680 3.921 -23.314 1.00 88.56 94 ALA A O 1
ATOM 745 N N . ARG A 1 95 ? -12.297 4.897 -25.290 1.00 87.12 95 ARG A N 1
ATOM 746 C CA . ARG A 1 95 ? -13.622 4.571 -25.847 1.00 87.12 95 ARG A CA 1
ATOM 747 C C . ARG A 1 95 ? -13.826 3.080 -26.103 1.00 87.12 95 ARG A C 1
ATOM 749 O O . ARG A 1 95 ? -14.933 2.597 -25.913 1.00 87.12 95 ARG A O 1
ATOM 756 N N . LEU A 1 96 ? -12.804 2.370 -26.583 1.00 83.38 96 LEU A N 1
ATOM 757 C CA . LEU A 1 96 ? -12.903 0.937 -26.887 1.00 83.38 96 LEU A CA 1
ATOM 758 C C . LEU A 1 96 ? -13.059 0.090 -25.619 1.00 83.38 96 LEU A C 1
ATOM 760 O O . LEU A 1 96 ? -13.744 -0.929 -25.654 1.00 83.38 96 LEU A O 1
ATOM 764 N N . PHE A 1 97 ? -12.425 0.514 -24.526 1.00 84.56 97 PHE A N 1
ATOM 765 C CA . PHE A 1 97 ? -12.436 -0.187 -23.242 1.00 84.56 97 PHE A CA 1
ATOM 766 C C . PHE A 1 97 ? -13.425 0.400 -22.223 1.00 84.56 97 PHE A C 1
ATOM 768 O O . PHE A 1 97 ? -13.503 -0.112 -21.113 1.00 84.56 97 PHE A O 1
ATOM 775 N N . ASP A 1 98 ? -14.190 1.428 -22.609 1.00 83.19 98 ASP A N 1
ATOM 776 C CA . ASP A 1 98 ? -15.154 2.141 -21.756 1.00 83.19 98 ASP A CA 1
ATOM 777 C C . ASP A 1 98 ? -14.556 2.589 -20.409 1.00 83.19 98 ASP A C 1
ATOM 779 O O . ASP A 1 98 ? -15.098 2.340 -19.334 1.00 83.19 98 ASP A O 1
ATOM 783 N N . CYS A 1 99 ? -13.391 3.236 -20.473 1.00 84.50 99 CYS A N 1
ATOM 784 C CA . CYS A 1 99 ? -12.631 3.680 -19.307 1.00 84.50 99 CYS A CA 1
ATOM 785 C C . CYS A 1 99 ? -12.143 5.130 -19.461 1.00 84.50 99 CYS A C 1
ATOM 787 O O . CYS A 1 99 ? -12.075 5.667 -20.570 1.00 84.50 99 CYS A O 1
ATOM 789 N N . ASP A 1 100 ? -11.788 5.790 -18.352 1.00 89.06 100 ASP A N 1
ATOM 790 C CA . ASP A 1 100 ? -11.085 7.081 -18.403 1.00 89.06 100 ASP A CA 1
ATOM 791 C C . ASP A 1 100 ? -9.582 6.837 -18.297 1.00 89.06 100 ASP A C 1
ATOM 793 O O . ASP A 1 100 ? -9.131 6.184 -17.366 1.00 89.06 100 ASP A O 1
ATOM 797 N N . LEU A 1 101 ? -8.788 7.359 -19.231 1.00 89.12 101 LEU A N 1
ATOM 798 C CA . LEU A 1 101 ? -7.334 7.171 -19.246 1.00 89.12 101 LEU A CA 1
ATOM 799 C C . LEU A 1 101 ? -6.608 8.489 -18.957 1.00 89.12 101 LEU A C 1
ATOM 801 O O . LEU A 1 101 ? -6.949 9.531 -19.525 1.00 89.12 101 LEU A O 1
ATOM 805 N N . GLU A 1 102 ? -5.553 8.446 -18.147 1.00 90.25 102 GLU A N 1
ATOM 806 C CA . GLU A 1 102 ? -4.627 9.560 -17.939 1.00 90.25 102 GLU A CA 1
ATOM 807 C C . GLU A 1 102 ? -3.974 10.017 -19.247 1.00 90.25 102 GLU A C 1
ATOM 809 O O . GLU A 1 102 ? -3.747 9.222 -20.151 1.00 90.25 102 GLU A O 1
ATOM 814 N N . HIS A 1 103 ? -3.546 11.282 -19.328 1.00 87.56 103 HIS A N 1
ATOM 815 C CA . HIS A 1 103 ? -2.820 11.812 -20.497 1.00 87.56 103 HIS A CA 1
ATOM 816 C C . HIS A 1 103 ? -1.439 11.169 -20.725 1.00 87.56 103 HIS A C 1
ATOM 818 O O . HIS A 1 103 ? -0.763 11.477 -21.706 1.00 87.56 103 HIS A O 1
ATOM 824 N N . ARG A 1 104 ? -1.007 10.295 -19.816 1.00 88.62 104 ARG A N 1
ATOM 825 C CA . ARG A 1 104 ? 0.253 9.571 -19.886 1.00 88.62 104 ARG A CA 1
ATOM 826 C C . ARG A 1 104 ? 0.151 8.420 -20.888 1.00 88.62 104 ARG A C 1
ATOM 828 O O . ARG A 1 104 ? -0.698 7.544 -20.759 1.00 88.62 104 ARG A O 1
ATOM 835 N N . VAL A 1 105 ? 1.086 8.390 -21.835 1.00 92.19 105 VAL A N 1
ATOM 836 C CA . VAL A 1 105 ? 1.284 7.272 -22.766 1.00 92.19 105 VAL A CA 1
ATOM 837 C C . VAL A 1 105 ? 2.767 6.924 -22.785 1.00 92.19 105 VAL A C 1
ATOM 839 O O . VAL A 1 105 ? 3.607 7.801 -22.988 1.00 92.19 105 VAL A O 1
ATOM 842 N N . LYS A 1 106 ? 3.099 5.651 -22.560 1.00 93.75 106 LYS A N 1
ATOM 843 C CA . LYS A 1 106 ? 4.469 5.132 -22.695 1.00 93.75 106 LYS A CA 1
ATOM 844 C C . LYS A 1 106 ? 4.543 4.312 -23.973 1.00 93.75 106 LYS A C 1
ATOM 846 O O . LYS A 1 106 ? 3.635 3.529 -24.237 1.00 93.75 106 LYS A O 1
ATOM 851 N N . VAL A 1 107 ? 5.611 4.489 -24.748 1.00 95.12 107 VAL A N 1
ATOM 852 C CA . VAL A 1 107 ? 5.788 3.792 -26.025 1.00 95.12 107 VAL A CA 1
ATOM 853 C C . VAL A 1 107 ? 7.161 3.141 -26.073 1.00 95.12 107 VAL A C 1
ATOM 855 O O . VAL A 1 107 ? 8.176 3.834 -26.037 1.00 95.12 107 VAL A O 1
ATOM 858 N N . VAL A 1 108 ? 7.188 1.811 -26.146 1.00 95.75 108 VAL A N 1
ATOM 859 C CA . VAL A 1 108 ? 8.423 1.018 -26.128 1.00 95.75 108 VAL A CA 1
ATOM 860 C C . VAL A 1 108 ? 8.440 0.073 -27.320 1.00 95.75 108 VAL A C 1
ATOM 862 O O . VAL A 1 108 ? 7.490 -0.666 -27.559 1.00 95.75 108 VAL A O 1
ATOM 865 N N . ALA A 1 109 ? 9.520 0.094 -28.088 1.00 97.25 109 ALA A N 1
ATOM 866 C CA . ALA A 1 109 ? 9.798 -0.912 -29.100 1.00 97.25 109 ALA A CA 1
ATOM 867 C C . ALA A 1 109 ? 10.423 -2.140 -28.430 1.00 97.25 109 ALA A C 1
ATOM 869 O O . ALA A 1 109 ? 11.353 -1.996 -27.643 1.00 97.25 109 ALA A O 1
ATOM 870 N N . HIS A 1 110 ? 9.941 -3.337 -28.759 1.00 98.06 110 HIS A N 1
ATOM 871 C CA . HIS A 1 110 ? 10.516 -4.613 -28.336 1.00 98.06 110 HIS A CA 1
ATOM 872 C C . HIS A 1 110 ? 11.090 -5.368 -29.535 1.00 98.06 110 HIS A C 1
ATOM 874 O O . HIS A 1 110 ? 10.523 -5.353 -30.636 1.00 98.06 110 HIS A O 1
ATOM 880 N N . ARG A 1 111 ? 12.181 -6.089 -29.284 1.00 97.94 111 ARG A N 1
ATOM 881 C CA . ARG A 1 111 ? 12.827 -7.008 -30.217 1.00 97.94 111 ARG A CA 1
ATOM 882 C C . ARG A 1 111 ? 13.106 -8.335 -29.511 1.00 97.94 111 ARG A C 1
ATOM 884 O O . ARG A 1 111 ? 13.776 -8.353 -28.483 1.00 97.94 111 ARG A O 1
ATOM 891 N N . LEU A 1 112 ? 12.616 -9.430 -30.095 1.00 97.81 112 LEU A N 1
ATOM 892 C CA . LEU A 1 112 ? 12.938 -10.798 -29.675 1.00 97.81 112 LEU A CA 1
ATOM 893 C C . LEU A 1 112 ? 13.737 -11.511 -30.770 1.00 97.81 112 LEU A C 1
ATOM 895 O O . LEU A 1 112 ? 13.319 -11.561 -31.931 1.00 97.81 112 LEU A O 1
ATOM 899 N N . GLU A 1 113 ? 14.883 -12.060 -30.395 1.00 97.69 113 GLU A N 1
ATOM 900 C CA . GLU A 1 113 ? 15.754 -12.886 -31.229 1.00 97.69 113 GLU A CA 1
ATOM 901 C C . GLU A 1 113 ? 15.368 -14.377 -31.168 1.00 97.69 113 GLU A C 1
ATOM 903 O O . GLU A 1 113 ? 14.644 -14.799 -30.262 1.00 97.69 113 GLU A O 1
ATOM 908 N N . PRO A 1 114 ? 15.832 -15.215 -32.118 1.00 97.75 114 PRO A N 1
ATOM 909 C CA . PRO A 1 114 ? 15.638 -16.659 -32.037 1.00 97.75 114 PRO A CA 1
ATOM 910 C C . PRO A 1 114 ? 16.111 -17.240 -30.697 1.00 97.75 114 PRO A C 1
ATOM 912 O O . PRO A 1 114 ? 17.237 -17.008 -30.272 1.00 97.75 114 PRO A O 1
ATOM 915 N N . GLY A 1 115 ? 15.249 -18.026 -30.057 1.00 94.56 115 GLY A N 1
ATOM 916 C CA . GLY A 1 115 ? 15.447 -18.573 -28.714 1.00 94.56 115 GLY A CA 1
ATOM 917 C C . GLY A 1 115 ? 14.741 -17.776 -27.616 1.00 94.56 115 GLY A C 1
ATOM 918 O O . GLY A 1 115 ? 14.405 -18.359 -26.588 1.00 94.56 115 GLY A O 1
ATOM 919 N N . GLN A 1 116 ? 14.431 -16.498 -27.847 1.00 96.12 116 GLN A N 1
ATOM 920 C CA . GLN A 1 116 ? 13.748 -15.654 -26.869 1.00 96.12 116 GLN A CA 1
ATOM 921 C C . GLN A 1 116 ? 12.225 -15.826 -26.927 1.00 96.12 116 GLN A C 1
ATOM 923 O O . GLN A 1 116 ? 11.634 -16.142 -27.964 1.00 96.12 116 GLN A O 1
ATOM 928 N N . GLY A 1 117 ? 11.575 -15.615 -25.789 1.00 94.12 117 GLY A N 1
ATOM 929 C CA . GLY A 1 117 ? 10.130 -15.680 -25.607 1.00 94.12 117 GLY A CA 1
ATOM 930 C C . GLY A 1 117 ? 9.740 -15.013 -24.293 1.00 94.12 117 GLY A C 1
ATOM 931 O O . GLY A 1 117 ? 10.603 -14.586 -23.527 1.00 94.12 117 GLY A O 1
ATOM 932 N N . ILE A 1 118 ? 8.438 -14.927 -24.044 1.00 93.94 118 ILE A N 1
ATOM 933 C CA . ILE A 1 118 ? 7.892 -14.381 -22.800 1.00 93.94 118 ILE A CA 1
ATOM 934 C C . ILE A 1 118 ? 6.951 -15.437 -22.230 1.00 93.94 118 ILE A C 1
ATOM 936 O O . ILE A 1 118 ? 6.004 -15.845 -22.908 1.00 93.94 118 ILE A O 1
ATOM 940 N N . GLY A 1 119 ? 7.240 -15.904 -21.016 1.00 88.88 119 GLY A N 1
ATOM 941 C CA . GLY A 1 119 ? 6.444 -16.903 -20.305 1.00 88.88 119 GLY A CA 1
ATOM 942 C C . GLY A 1 119 ? 5.017 -16.438 -20.002 1.00 88.88 119 GLY A C 1
ATOM 943 O O . GLY A 1 119 ? 4.647 -15.293 -20.258 1.00 88.88 119 GLY A O 1
ATOM 944 N N . VAL A 1 120 ? 4.196 -17.341 -19.461 1.00 91.88 120 VAL A N 1
ATOM 945 C CA . VAL A 1 120 ? 2.819 -17.017 -19.058 1.00 91.88 120 VAL A CA 1
ATOM 946 C C . VAL A 1 120 ? 2.840 -16.058 -17.869 1.00 91.88 120 VAL A C 1
ATOM 948 O O . VAL A 1 120 ? 3.456 -16.344 -16.847 1.00 91.88 120 VAL A O 1
ATOM 951 N N . HIS A 1 121 ? 2.152 -14.931 -18.013 1.00 93.12 121 HIS A N 1
ATOM 952 C CA . HIS A 1 121 ? 1.995 -13.883 -17.004 1.00 93.12 121 HIS A CA 1
ATOM 953 C C . HIS A 1 121 ? 0.685 -13.130 -17.272 1.00 93.12 121 HIS A C 1
ATOM 955 O O . HIS A 1 121 ? 0.052 -13.361 -18.299 1.00 93.12 121 HIS A O 1
ATOM 961 N N . ASN A 1 122 ? 0.236 -12.264 -16.364 1.00 89.12 122 ASN A N 1
ATOM 962 C CA . ASN A 1 122 ? -1.031 -11.539 -16.531 1.00 89.12 122 ASN A CA 1
ATOM 963 C C . ASN A 1 122 ? -0.902 -10.012 -16.540 1.00 89.12 122 ASN A C 1
ATOM 965 O O . ASN A 1 122 ? -1.888 -9.348 -16.842 1.00 89.12 122 ASN A O 1
ATOM 969 N N . ASP A 1 123 ? 0.281 -9.463 -16.246 1.00 91.38 123 ASP A N 1
ATOM 970 C CA . ASP A 1 123 ? 0.497 -8.021 -16.051 1.00 91.38 123 ASP A CA 1
ATOM 971 C C . ASP A 1 123 ? -0.557 -7.376 -15.134 1.00 91.38 123 ASP A C 1
ATOM 973 O O . ASP A 1 123 ? -0.971 -6.239 -15.352 1.00 91.38 123 ASP A O 1
ATOM 977 N N . ALA A 1 124 ? -1.024 -8.110 -14.115 1.00 84.00 124 ALA A N 1
ATOM 978 C CA . ALA A 1 124 ? -2.038 -7.617 -13.194 1.00 84.00 124 ALA A CA 1
ATOM 979 C C . ALA A 1 124 ? -1.615 -6.250 -12.613 1.00 84.00 124 ALA A C 1
ATOM 981 O O . ALA A 1 124 ? -0.584 -6.165 -11.935 1.00 84.00 124 ALA A O 1
ATOM 982 N N . PRO A 1 125 ? -2.374 -5.172 -12.883 1.00 80.19 125 PRO A N 1
ATOM 983 C CA . PRO A 1 125 ? -1.919 -3.824 -12.593 1.00 80.19 125 PRO A CA 1
ATOM 984 C C . PRO A 1 125 ? -1.943 -3.549 -11.088 1.00 80.19 125 PRO A C 1
ATOM 986 O O . PRO A 1 125 ? -2.975 -3.706 -10.429 1.00 80.19 125 PRO A O 1
ATOM 989 N N . ARG A 1 126 ? -0.819 -3.083 -10.535 1.00 81.12 126 ARG A N 1
ATOM 990 C CA . ARG A 1 126 ? -0.763 -2.514 -9.178 1.00 81.12 126 ARG A CA 1
ATOM 991 C C . ARG A 1 126 ? -1.101 -1.017 -9.222 1.00 81.12 126 ARG A C 1
ATOM 993 O O . ARG A 1 126 ? -1.110 -0.420 -10.298 1.00 81.12 126 ARG A O 1
ATOM 1000 N N . PRO A 1 127 ? -1.399 -0.367 -8.082 1.00 72.25 127 PRO A N 1
ATOM 1001 C CA . PRO A 1 127 ? -1.623 1.078 -8.065 1.00 72.25 127 PRO A CA 1
ATOM 1002 C C . PRO A 1 127 ? -0.446 1.841 -8.696 1.00 72.25 127 PRO A C 1
ATOM 1004 O O . PRO A 1 127 ? 0.689 1.691 -8.253 1.00 72.25 127 PRO A O 1
ATOM 1007 N N . GLY A 1 128 ? -0.723 2.646 -9.727 1.00 70.81 128 GLY A N 1
ATOM 1008 C CA . GLY A 1 128 ? 0.289 3.399 -10.483 1.00 70.81 128 GLY A CA 1
ATOM 1009 C C . GLY A 1 128 ? 0.930 2.652 -11.664 1.00 70.81 128 GLY A C 1
ATOM 1010 O O . GLY A 1 128 ? 1.601 3.292 -12.484 1.00 70.81 128 GLY A O 1
ATOM 1011 N N . ASP A 1 129 ? 0.696 1.344 -11.802 1.00 82.56 129 ASP A N 1
ATOM 1012 C CA . ASP A 1 129 ? 1.094 0.575 -12.986 1.00 82.56 129 ASP A CA 1
ATOM 1013 C C . ASP A 1 129 ? 0.170 0.907 -14.168 1.00 82.56 129 ASP A C 1
ATOM 1015 O O . ASP A 1 129 ? -0.943 1.420 -13.999 1.00 82.56 129 ASP A O 1
ATOM 1019 N N . GLU A 1 130 ? 0.639 0.651 -15.391 1.00 92.12 130 GLU A N 1
ATOM 1020 C CA . GLU A 1 130 ? -0.232 0.709 -16.564 1.00 92.12 130 GLU A CA 1
ATOM 1021 C C . GLU A 1 130 ? -1.432 -0.233 -16.397 1.00 92.12 130 GLU A C 1
ATOM 1023 O O . GLU A 1 130 ? -1.336 -1.259 -15.739 1.00 92.12 130 GLU A O 1
ATOM 1028 N N . THR A 1 131 ? -2.568 0.085 -17.010 1.00 94.81 131 THR A N 1
ATOM 1029 C CA . THR A 1 131 ? -3.795 -0.729 -16.922 1.00 94.81 131 THR A CA 1
ATOM 1030 C C . THR A 1 131 ? -4.268 -1.234 -18.276 1.00 94.81 131 THR A C 1
ATOM 1032 O O . THR A 1 131 ? -5.036 -2.189 -18.342 1.00 94.81 131 THR A O 1
ATOM 1035 N N . HIS A 1 132 ? -3.793 -0.633 -19.367 1.00 96.56 132 HIS A N 1
ATOM 1036 C CA . HIS A 1 132 ? -4.122 -1.061 -20.721 1.00 96.56 132 HIS A CA 1
ATOM 1037 C C . HIS A 1 132 ? -2.870 -1.077 -21.583 1.00 96.56 132 HIS A C 1
ATOM 1039 O O . HIS A 1 132 ? -1.992 -0.217 -21.451 1.00 96.56 132 HIS A O 1
ATOM 1045 N N . ARG A 1 133 ? -2.822 -2.027 -22.514 1.00 97.25 133 ARG A N 1
ATOM 1046 C CA . ARG A 1 133 ? -1.713 -2.171 -23.449 1.00 97.25 133 ARG A CA 1
ATOM 1047 C C . ARG A 1 133 ? -2.229 -2.354 -24.867 1.00 97.25 133 ARG A C 1
ATOM 1049 O O . ARG A 1 133 ? -3.209 -3.056 -25.084 1.00 97.25 133 ARG A O 1
ATOM 1056 N N . VAL A 1 134 ? -1.548 -1.743 -25.831 1.00 97.81 134 VAL A N 1
ATOM 1057 C CA . VAL A 1 134 ? -1.714 -2.015 -27.263 1.00 97.81 134 VAL A CA 1
ATOM 1058 C C . VAL A 1 134 ? -0.378 -2.470 -27.824 1.00 97.81 134 VAL A C 1
ATOM 1060 O O . VAL A 1 134 ? 0.620 -1.763 -27.716 1.00 97.81 134 VAL A O 1
ATOM 1063 N N . VAL A 1 135 ? -0.357 -3.654 -28.424 1.00 98.19 135 VAL A N 1
ATOM 1064 C CA . VAL A 1 135 ? 0.827 -4.261 -29.031 1.00 98.19 135 VAL A CA 1
ATOM 1065 C C . VAL A 1 135 ? 0.669 -4.216 -30.543 1.00 98.19 135 VAL A C 1
ATOM 1067 O O . VAL A 1 135 ? -0.124 -4.965 -31.102 1.00 98.19 135 VAL A O 1
ATOM 1070 N N . LEU A 1 136 ? 1.432 -3.348 -31.202 1.00 97.62 136 LEU A N 1
ATOM 1071 C CA . LEU A 1 136 ? 1.565 -3.284 -32.654 1.00 97.62 136 LEU A CA 1
ATOM 1072 C C . LEU A 1 136 ? 2.651 -4.259 -33.112 1.00 97.62 136 LEU A C 1
ATOM 1074 O O . LEU A 1 136 ? 3.800 -4.166 -32.678 1.00 97.62 136 LEU A O 1
ATOM 1078 N N . HIS A 1 137 ? 2.314 -5.166 -34.019 1.00 98.06 137 HIS A N 1
ATOM 1079 C CA . HIS A 1 137 ? 3.249 -6.091 -34.645 1.00 98.06 137 HIS A CA 1
ATOM 1080 C C . HIS A 1 137 ? 3.817 -5.509 -35.941 1.00 98.06 137 HIS A C 1
ATOM 1082 O O . HIS A 1 137 ? 3.089 -5.004 -36.797 1.00 98.06 137 HIS A O 1
ATOM 1088 N N . LEU A 1 138 ? 5.140 -5.596 -36.090 1.00 97.19 138 LEU A N 1
ATOM 1089 C CA . LEU A 1 138 ? 5.865 -5.149 -37.274 1.00 97.19 138 LEU A CA 1
ATOM 1090 C C . LEU A 1 138 ? 6.807 -6.263 -37.719 1.00 97.19 138 LEU A C 1
ATOM 1092 O O . LEU A 1 138 ? 7.512 -6.869 -36.916 1.00 97.19 138 LEU A O 1
ATOM 1096 N N . GLY A 1 139 ? 6.831 -6.538 -39.012 1.00 94.50 139 GLY A N 1
ATOM 1097 C CA . GLY A 1 139 ? 7.710 -7.556 -39.568 1.00 94.50 139 GLY A CA 1
ATOM 1098 C C . GLY A 1 139 ? 7.552 -7.684 -41.070 1.00 94.50 139 GLY A C 1
ATOM 1099 O O . GLY A 1 139 ? 6.775 -6.960 -41.684 1.00 94.50 139 GLY A O 1
ATOM 1100 N N . HIS A 1 140 ? 8.300 -8.609 -41.654 1.00 91.62 140 HIS A N 1
ATOM 1101 C CA . HIS A 1 140 ? 8.114 -9.025 -43.044 1.00 91.62 140 HIS A CA 1
ATOM 1102 C C . HIS A 1 140 ? 7.061 -10.139 -43.116 1.00 91.62 140 HIS A C 1
ATOM 1104 O O . HIS A 1 140 ? 6.349 -10.395 -42.145 1.00 91.62 140 HIS A O 1
ATOM 1110 N N . GLU A 1 141 ? 6.971 -10.828 -44.254 1.00 90.06 141 GLU A N 1
ATOM 1111 C CA . GLU A 1 141 ? 6.140 -12.027 -44.399 1.00 90.06 141 GLU A CA 1
ATOM 1112 C C . GLU A 1 141 ? 6.340 -13.002 -43.223 1.00 90.06 141 GLU A C 1
ATOM 1114 O O . GLU A 1 141 ? 7.476 -13.337 -42.856 1.00 90.06 141 GLU A O 1
ATOM 1119 N N . TYR A 1 142 ? 5.221 -13.438 -42.637 1.00 92.38 142 TYR A N 1
ATOM 1120 C CA . TYR A 1 142 ? 5.180 -14.283 -41.448 1.00 92.38 142 TYR A CA 1
ATOM 1121 C C . TYR A 1 142 ? 4.686 -15.697 -41.773 1.00 92.38 142 TYR A C 1
ATOM 1123 O O . TYR A 1 142 ? 3.764 -15.885 -42.566 1.00 92.38 142 TYR A O 1
ATOM 1131 N N . ASP A 1 143 ? 5.277 -16.681 -41.100 1.00 94.75 143 ASP A N 1
ATOM 1132 C CA . ASP A 1 143 ? 4.930 -18.099 -41.157 1.00 94.75 143 ASP A CA 1
ATOM 1133 C C . ASP A 1 143 ? 4.956 -18.661 -39.729 1.00 94.75 143 ASP A C 1
ATOM 1135 O O . ASP A 1 143 ? 5.868 -18.351 -38.960 1.00 94.75 143 ASP A O 1
ATOM 1139 N N . ASP A 1 144 ? 3.988 -19.509 -39.376 1.00 94.81 144 ASP A N 1
ATOM 1140 C CA . ASP A 1 144 ? 3.822 -20.040 -38.012 1.00 94.81 144 ASP A CA 1
ATOM 1141 C C . ASP A 1 144 ? 5.070 -20.787 -37.494 1.00 94.81 144 ASP A C 1
ATOM 1143 O O . ASP A 1 144 ? 5.315 -20.862 -36.286 1.00 94.81 144 ASP A O 1
ATOM 1147 N N . ARG A 1 145 ? 5.923 -21.312 -38.389 1.00 95.50 145 ARG A N 1
ATOM 1148 C CA . ARG A 1 145 ? 7.197 -21.957 -38.021 1.00 95.50 145 ARG A CA 1
ATOM 1149 C C . ARG A 1 145 ? 8.200 -20.980 -37.406 1.00 95.50 145 ARG A C 1
ATOM 1151 O O . ARG A 1 145 ? 9.137 -21.432 -36.745 1.00 95.50 145 ARG A O 1
ATOM 1158 N N . HIS A 1 146 ? 8.028 -19.673 -37.604 1.00 96.06 146 HIS A N 1
ATOM 1159 C CA . HIS A 1 146 ? 8.882 -18.641 -37.020 1.00 96.06 146 HIS A CA 1
ATOM 1160 C C . HIS A 1 146 ? 8.651 -18.454 -35.514 1.00 96.06 146 HIS A C 1
ATOM 1162 O O . HIS A 1 146 ? 9.564 -18.005 -34.824 1.00 96.06 146 HIS A O 1
ATOM 1168 N N . GLY A 1 147 ? 7.507 -18.880 -34.965 1.00 97.25 147 GLY A N 1
ATOM 1169 C CA . GLY A 1 147 ? 7.178 -18.656 -33.552 1.00 97.25 147 GLY A CA 1
ATOM 1170 C C . GLY A 1 147 ? 6.915 -17.176 -33.248 1.00 97.25 147 GLY A C 1
ATOM 1171 O O . GLY A 1 147 ? 6.605 -16.403 -34.152 1.00 97.25 147 GLY A O 1
ATOM 1172 N N . GLY A 1 148 ? 6.999 -16.751 -31.986 1.00 96.75 148 GLY A N 1
ATOM 1173 C CA . GLY A 1 148 ? 6.753 -15.346 -31.626 1.00 96.75 148 GLY A CA 1
ATOM 1174 C C . GLY A 1 148 ? 5.277 -14.922 -31.598 1.00 96.75 148 GLY A C 1
ATOM 1175 O O . GLY A 1 148 ? 4.984 -13.726 -31.551 1.00 96.75 148 GLY A O 1
ATOM 1176 N N . HIS A 1 149 ? 4.343 -15.875 -31.629 1.00 97.94 149 HIS A N 1
ATOM 1177 C CA . HIS A 1 149 ? 2.912 -15.618 -31.457 1.00 97.94 149 HIS A CA 1
ATOM 1178 C C . HIS A 1 149 ? 2.625 -14.952 -30.112 1.00 97.94 149 HIS A C 1
ATOM 1180 O O . HIS A 1 149 ? 3.176 -15.386 -29.100 1.00 97.94 149 HIS A O 1
ATOM 1186 N N . LEU A 1 150 ? 1.732 -13.961 -30.103 1.00 97.75 150 LEU A N 1
ATOM 1187 C CA . LEU A 1 150 ? 1.085 -13.503 -28.874 1.00 97.75 150 LEU A CA 1
ATOM 1188 C C . LEU A 1 150 ? -0.052 -14.479 -28.557 1.00 97.75 150 LEU A C 1
ATOM 1190 O O . LEU A 1 150 ? -0.860 -14.799 -29.427 1.00 97.75 150 LEU A O 1
ATOM 1194 N N . VAL A 1 151 ? -0.097 -14.977 -27.330 1.00 96.50 151 VAL A N 1
ATOM 1195 C CA . VAL A 1 151 ? -1.043 -16.008 -26.900 1.00 96.50 151 VAL A CA 1
ATOM 1196 C C . VAL A 1 151 ? -1.834 -15.476 -25.720 1.00 96.50 151 VAL A C 1
ATOM 1198 O O . VAL A 1 151 ? -1.223 -15.022 -24.762 1.00 96.50 151 VAL A O 1
ATOM 1201 N N . PHE A 1 152 ? -3.163 -15.544 -25.781 1.00 96.69 152 PHE A N 1
ATOM 1202 C CA . PHE A 1 152 ? -4.057 -15.322 -24.641 1.00 96.69 152 PHE A CA 1
ATOM 1203 C C . PHE A 1 152 ? -4.565 -16.663 -24.122 1.00 96.69 152 PHE A C 1
ATOM 1205 O O . PHE A 1 152 ? -4.892 -17.555 -24.913 1.00 96.69 152 PHE A O 1
ATOM 1212 N N . LEU A 1 153 ? -4.638 -16.788 -22.800 1.00 93.19 153 LEU A N 1
ATOM 1213 C CA . LEU A 1 153 ? -4.995 -18.013 -22.090 1.00 93.19 153 LEU A CA 1
ATOM 1214 C C . LEU A 1 153 ? -6.225 -17.779 -21.211 1.00 93.19 153 LEU A C 1
ATOM 1216 O O . LEU A 1 153 ? -6.489 -16.649 -20.799 1.00 93.19 153 LEU A O 1
ATOM 1220 N N . ASN A 1 154 ? -6.971 -18.844 -20.914 1.00 81.50 154 ASN A N 1
ATOM 1221 C CA . ASN A 1 154 ? -8.095 -18.769 -19.971 1.00 81.50 154 ASN A CA 1
ATOM 1222 C C . ASN A 1 154 ? -7.631 -18.743 -18.500 1.00 81.50 154 ASN A C 1
ATOM 1224 O O . ASN A 1 154 ? -8.424 -18.434 -17.613 1.00 81.50 154 ASN A O 1
ATOM 1228 N N . GLY A 1 155 ? -6.355 -19.052 -18.239 1.00 86.50 155 GLY A N 1
ATOM 1229 C CA . GLY A 1 155 ? -5.762 -19.120 -16.905 1.00 86.50 155 GLY A CA 1
ATOM 1230 C C . GLY A 1 155 ? -4.228 -19.220 -16.939 1.00 86.50 155 GLY A C 1
ATOM 1231 O O . GLY A 1 155 ? -3.624 -19.052 -17.999 1.00 86.50 155 GLY A O 1
ATOM 1232 N N . PRO A 1 156 ? -3.577 -19.505 -15.794 1.00 85.62 156 PRO A N 1
ATOM 1233 C CA . PRO A 1 156 ? -2.115 -19.574 -15.691 1.00 85.62 156 PRO A CA 1
ATOM 1234 C C . PRO A 1 156 ? -1.498 -20.831 -16.330 1.00 85.62 156 PRO A C 1
ATOM 1236 O O . PRO A 1 156 ? -0.280 -20.906 -16.484 1.00 85.62 156 PRO A O 1
ATOM 1239 N N . ASP A 1 157 ? -2.308 -21.833 -16.680 1.00 85.50 157 ASP A N 1
ATOM 1240 C CA . ASP A 1 157 ? -1.841 -23.037 -17.366 1.00 85.50 157 ASP A CA 1
ATOM 1241 C C . ASP A 1 157 ? -1.524 -22.718 -18.835 1.00 85.50 157 ASP A C 1
ATOM 1243 O O . ASP A 1 157 ? -2.417 -22.408 -19.622 1.00 85.50 157 ASP A O 1
ATOM 1247 N N . GLY A 1 158 ? -0.248 -22.852 -19.215 1.00 76.88 158 GLY A N 1
ATOM 1248 C CA . GLY A 1 158 ? 0.253 -22.623 -20.575 1.00 76.88 158 GLY A CA 1
ATOM 1249 C C . GLY A 1 158 ? -0.399 -23.473 -21.675 1.00 76.88 158 GLY A C 1
ATOM 1250 O O . GLY A 1 158 ? -0.170 -23.213 -22.858 1.00 76.88 158 GLY A O 1
ATOM 1251 N N . THR A 1 159 ? -1.183 -24.488 -21.308 1.00 82.56 159 THR A N 1
ATOM 1252 C CA . THR A 1 159 ? -1.913 -25.360 -22.236 1.00 82.56 159 THR A CA 1
ATOM 1253 C C . THR A 1 159 ? -3.375 -24.956 -22.445 1.00 82.56 159 THR A C 1
ATOM 1255 O O . THR A 1 159 ? -3.975 -25.376 -23.438 1.00 82.56 159 THR A O 1
ATOM 1258 N N . ASP A 1 160 ? -3.937 -24.099 -21.585 1.00 88.25 160 ASP A N 1
ATOM 1259 C CA . ASP A 1 160 ? -5.331 -23.641 -21.658 1.00 88.25 160 ASP A CA 1
ATOM 1260 C C . ASP A 1 160 ? -5.468 -22.400 -22.556 1.00 88.25 160 ASP A C 1
ATOM 1262 O O . ASP A 1 160 ? -5.670 -21.259 -22.126 1.00 88.25 160 ASP A O 1
ATOM 1266 N N . LEU A 1 161 ? -5.269 -22.640 -23.852 1.00 90.56 161 LEU A N 1
ATOM 1267 C CA . LEU A 1 161 ? -5.235 -21.612 -24.884 1.00 90.56 161 LEU A CA 1
ATOM 1268 C C . LEU A 1 161 ? -6.636 -21.065 -25.173 1.00 90.56 161 LEU A C 1
ATOM 1270 O O . LEU A 1 161 ? -7.537 -21.805 -25.566 1.00 90.56 161 LEU A O 1
ATOM 1274 N N . HIS A 1 162 ? -6.781 -19.743 -25.107 1.00 91.38 162 HIS A N 1
ATOM 1275 C CA . HIS A 1 162 ? -7.966 -19.055 -25.614 1.00 91.38 162 HIS A CA 1
ATOM 1276 C C . HIS A 1 162 ? -7.799 -18.631 -27.072 1.00 91.38 162 HIS A C 1
ATOM 1278 O O . HIS A 1 162 ? -8.616 -18.960 -27.933 1.00 91.38 162 HIS A O 1
ATOM 1284 N N . ARG A 1 163 ? -6.743 -17.861 -27.363 1.00 93.06 163 ARG A N 1
ATOM 1285 C CA . ARG A 1 163 ? -6.522 -17.283 -28.695 1.00 93.06 163 ARG A CA 1
ATOM 1286 C C . ARG A 1 163 ? -5.040 -17.100 -28.984 1.00 93.06 163 ARG A C 1
ATOM 1288 O O . ARG A 1 163 ? -4.265 -16.719 -28.114 1.00 93.06 163 ARG A O 1
ATOM 1295 N N . ILE A 1 164 ? -4.664 -17.348 -30.234 1.00 94.62 164 ILE A N 1
ATOM 1296 C CA . ILE A 1 164 ? -3.308 -17.149 -30.748 1.00 94.62 164 ILE A CA 1
ATOM 1297 C C . ILE A 1 164 ? -3.360 -16.055 -31.811 1.00 94.62 164 ILE A C 1
ATOM 1299 O O . ILE A 1 164 ? -4.142 -16.144 -32.760 1.00 94.62 164 ILE A O 1
ATOM 1303 N N . PHE A 1 165 ? -2.504 -15.048 -31.671 1.00 95.94 165 PHE A N 1
ATOM 1304 C CA . PHE A 1 165 ? -2.330 -13.969 -32.632 1.00 95.94 165 PHE A CA 1
ATOM 1305 C C . PHE A 1 165 ? -0.990 -14.129 -33.346 1.00 95.94 165 PHE A C 1
ATOM 1307 O O . PHE A 1 165 ? 0.081 -14.171 -32.728 1.00 95.94 165 PHE A O 1
ATOM 1314 N N . ARG A 1 166 ? -1.059 -14.215 -34.675 1.00 97.00 166 ARG A N 1
ATOM 1315 C CA . ARG A 1 166 ? 0.122 -14.148 -35.536 1.00 97.00 166 ARG A CA 1
ATOM 1316 C C . ARG A 1 166 ? 0.632 -12.701 -35.542 1.00 97.00 166 ARG A C 1
ATOM 1318 O O . ARG A 1 166 ? -0.186 -11.807 -35.749 1.00 97.00 166 ARG A O 1
ATOM 1325 N N . PRO A 1 167 ? 1.939 -12.447 -35.358 1.00 96.19 167 PRO A N 1
ATOM 1326 C CA . PRO A 1 167 ? 2.514 -11.106 -35.393 1.00 96.19 167 PRO A CA 1
ATOM 1327 C C . PRO A 1 167 ? 2.649 -10.612 -36.843 1.00 96.19 167 PRO A C 1
ATOM 1329 O O . PRO A 1 167 ? 3.751 -10.434 -37.361 1.00 96.19 167 PRO A O 1
ATOM 1332 N N . LEU A 1 168 ? 1.514 -10.445 -37.523 1.00 96.69 168 LEU A N 1
ATOM 1333 C CA . LEU A 1 168 ? 1.462 -9.974 -38.903 1.00 96.69 168 LEU A CA 1
ATOM 1334 C C . LEU A 1 168 ? 1.801 -8.485 -38.966 1.00 96.69 168 LEU A C 1
ATOM 1336 O O . LEU A 1 168 ? 1.463 -7.718 -38.061 1.00 96.69 168 LEU A O 1
ATOM 1340 N N . HIS A 1 169 ? 2.447 -8.073 -40.055 1.00 97.50 169 HIS A N 1
ATOM 1341 C CA . HIS A 1 169 ? 2.823 -6.680 -40.256 1.00 97.50 169 HIS A CA 1
ATOM 1342 C C . HIS A 1 169 ? 1.612 -5.744 -40.128 1.00 97.50 169 HIS A C 1
ATOM 1344 O O . HIS A 1 169 ? 0.592 -5.950 -40.784 1.00 97.50 169 HIS A O 1
ATOM 1350 N N . ASN A 1 170 ? 1.762 -4.695 -39.315 1.00 96.06 170 ASN A N 1
ATOM 1351 C CA . ASN A 1 170 ? 0.768 -3.644 -39.103 1.00 96.06 170 ASN A CA 1
ATOM 1352 C C . ASN A 1 170 ? -0.568 -4.144 -38.514 1.00 96.06 170 ASN A C 1
ATOM 1354 O O . ASN A 1 170 ? -1.623 -3.567 -38.771 1.00 96.06 170 ASN A O 1
ATOM 1358 N N . THR A 1 171 ? -0.526 -5.208 -37.712 1.00 96.12 171 THR A N 1
ATOM 1359 C CA . THR A 1 171 ? -1.667 -5.656 -36.896 1.00 96.12 171 THR A CA 1
ATOM 1360 C C . THR A 1 171 ? -1.452 -5.270 -35.443 1.00 96.12 171 THR A C 1
ATOM 1362 O O . THR A 1 171 ? -0.313 -5.249 -34.973 1.00 96.12 171 THR A O 1
ATOM 1365 N N . ALA A 1 172 ? -2.523 -4.943 -34.725 1.00 97.06 172 ALA A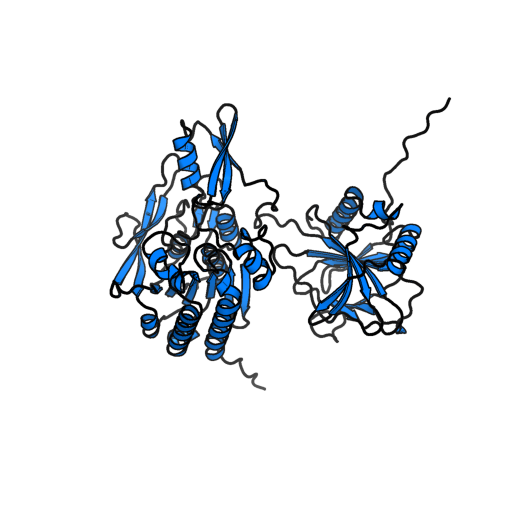 N 1
ATOM 1366 C CA . ALA A 1 172 ? -2.440 -4.596 -33.314 1.00 97.06 172 ALA A CA 1
ATOM 1367 C C . ALA A 1 172 ? -3.422 -5.389 -32.460 1.00 97.06 172 ALA A C 1
ATOM 1369 O O . ALA A 1 172 ? -4.552 -5.660 -32.867 1.00 97.06 172 ALA A O 1
ATOM 1370 N N . VAL A 1 173 ? -2.987 -5.712 -31.245 1.00 97.81 173 VAL A N 1
ATOM 1371 C CA . VAL A 1 173 ? -3.824 -6.309 -30.203 1.00 97.81 173 VAL A CA 1
ATOM 1372 C C . VAL A 1 173 ? -3.811 -5.386 -28.993 1.00 97.81 173 VAL A C 1
ATOM 1374 O O . VAL A 1 173 ? -2.750 -5.116 -28.431 1.00 97.81 173 VAL A O 1
ATOM 1377 N N . GLY A 1 174 ? -4.980 -4.882 -28.609 1.00 96.56 174 GLY A N 1
ATOM 1378 C CA . GLY A 1 174 ? -5.178 -4.095 -27.396 1.00 96.56 174 GLY A CA 1
ATOM 1379 C C . GLY A 1 174 ? -5.856 -4.919 -26.312 1.00 96.56 174 GLY A C 1
ATOM 1380 O O . GLY A 1 174 ? -6.720 -5.725 -26.630 1.00 96.56 174 GLY A O 1
ATOM 1381 N N . PHE A 1 175 ? -5.521 -4.733 -25.040 1.00 96.38 175 PHE A N 1
ATOM 1382 C CA . PHE A 1 175 ? -6.216 -5.403 -23.939 1.00 96.38 175 PHE A CA 1
ATOM 1383 C C . PHE A 1 175 ? -6.147 -4.614 -22.632 1.00 96.38 175 PHE A C 1
ATOM 1385 O O . PHE A 1 175 ? -5.204 -3.853 -22.397 1.00 96.38 175 PHE A O 1
ATOM 1392 N N . ALA A 1 176 ? -7.167 -4.812 -21.794 1.00 91.69 176 ALA A N 1
ATOM 1393 C CA . ALA A 1 176 ? -7.177 -4.363 -20.409 1.00 91.69 176 ALA A CA 1
ATOM 1394 C C . ALA A 1 176 ? -6.472 -5.407 -19.536 1.00 91.69 176 ALA A C 1
ATOM 1396 O O . ALA A 1 176 ? -6.739 -6.607 -19.651 1.00 91.69 176 ALA A O 1
ATOM 1397 N N . MET A 1 177 ? -5.566 -4.949 -18.679 1.00 94.12 177 MET A N 1
ATOM 1398 C CA . MET A 1 177 ? -4.799 -5.813 -17.792 1.00 94.12 177 MET A CA 1
ATOM 1399 C C . MET A 1 177 ? -5.547 -6.021 -16.476 1.00 94.12 177 MET A C 1
ATOM 1401 O O . MET A 1 177 ? -6.203 -5.122 -15.951 1.00 94.12 177 MET A O 1
ATOM 1405 N N . SER A 1 178 ? -5.489 -7.241 -15.961 1.00 88.88 178 SER A N 1
ATOM 1406 C CA . SER A 1 178 ? -6.208 -7.710 -14.780 1.00 88.88 178 SER A CA 1
ATOM 1407 C C . SER A 1 178 ? -5.565 -8.995 -14.256 1.00 88.88 178 SER A C 1
ATOM 1409 O O . SER A 1 178 ? -4.742 -9.613 -14.928 1.00 88.88 178 SER A O 1
ATOM 1411 N N . ASP A 1 179 ? -6.012 -9.478 -13.100 1.00 86.19 179 ASP A N 1
ATOM 1412 C CA . ASP A 1 179 ? -5.585 -10.789 -12.595 1.00 86.19 179 ASP A CA 1
ATOM 1413 C C . ASP A 1 179 ? -5.917 -11.944 -13.557 1.00 86.19 179 ASP A C 1
ATOM 1415 O O . ASP A 1 179 ? -5.269 -12.990 -13.518 1.00 86.19 179 ASP A O 1
ATOM 1419 N N . ALA A 1 180 ? -6.897 -11.746 -14.443 1.00 87.56 180 ALA A N 1
ATOM 1420 C CA . ALA A 1 180 ? -7.349 -12.729 -15.419 1.00 87.56 180 ALA A CA 1
ATOM 1421 C C . ALA A 1 180 ? -6.690 -12.584 -16.803 1.00 87.56 180 ALA A C 1
ATOM 1423 O O . ALA A 1 180 ? -6.919 -13.438 -17.660 1.00 87.56 180 ALA A O 1
ATOM 1424 N N . SER A 1 181 ? -5.886 -11.541 -17.059 1.00 93.00 181 SER A N 1
ATOM 1425 C CA . SER A 1 181 ? -5.329 -11.277 -18.397 1.00 93.00 181 SER A CA 1
ATOM 1426 C C . SER A 1 181 ? -4.097 -12.107 -18.739 1.00 93.00 181 SER A C 1
ATOM 1428 O O . SER A 1 181 ? -3.078 -11.568 -19.168 1.00 93.00 181 SER A O 1
ATOM 1430 N N . PHE A 1 182 ? -4.176 -13.425 -18.552 1.00 94.88 182 PHE A N 1
ATOM 1431 C CA . PHE A 1 182 ? -3.066 -14.329 -18.828 1.00 94.88 182 PHE A CA 1
ATOM 1432 C C . PHE A 1 182 ? -2.691 -14.327 -20.309 1.00 94.88 182 PHE A C 1
ATOM 1434 O O . PHE A 1 182 ? -3.506 -14.602 -21.196 1.00 94.88 182 PHE A O 1
ATOM 1441 N N . HIS A 1 183 ? -1.425 -14.028 -20.567 1.00 97.56 183 HIS A N 1
ATOM 1442 C CA . HIS A 1 183 ? -0.849 -13.983 -21.891 1.00 97.56 183 HIS A CA 1
ATOM 1443 C C . HIS A 1 183 ? 0.627 -14.392 -21.893 1.00 97.56 183 HIS A C 1
ATOM 1445 O O . HIS A 1 183 ? 1.287 -14.483 -20.858 1.00 97.56 183 HIS A O 1
ATOM 1451 N N . ALA A 1 184 ? 1.137 -14.697 -23.081 1.00 96.00 184 ALA A N 1
ATOM 1452 C CA . ALA A 1 184 ? 2.517 -15.104 -23.309 1.00 96.00 184 ALA A CA 1
ATOM 1453 C C . ALA A 1 184 ? 2.963 -14.727 -24.726 1.00 96.00 184 ALA A C 1
ATOM 1455 O O . ALA A 1 184 ? 2.138 -14.486 -25.613 1.00 96.00 184 ALA A O 1
ATOM 1456 N N . VAL A 1 185 ? 4.274 -14.751 -24.969 1.00 97.25 185 VAL A N 1
ATOM 1457 C CA . VAL A 1 185 ? 4.834 -14.734 -26.325 1.00 97.25 185 VAL A CA 1
ATOM 1458 C C . VAL A 1 185 ? 5.583 -16.035 -26.554 1.00 97.25 185 VAL A C 1
ATOM 1460 O O . VAL A 1 185 ? 6.618 -16.283 -25.937 1.00 97.25 185 VAL A O 1
ATOM 1463 N N . SER A 1 186 ? 5.066 -16.868 -27.461 1.00 95.62 186 SER A N 1
ATOM 1464 C CA . SER A 1 186 ? 5.708 -18.145 -27.792 1.00 95.62 186 SER A CA 1
ATOM 1465 C C . SER A 1 186 ? 7.144 -17.917 -28.265 1.00 95.62 186 SER A C 1
ATOM 1467 O O . SER A 1 186 ? 7.412 -16.935 -28.961 1.00 95.62 186 SER A O 1
ATOM 1469 N N . THR A 1 187 ? 8.048 -18.839 -27.937 1.00 95.69 187 THR A N 1
ATOM 1470 C CA . THR A 1 187 ? 9.458 -18.748 -28.327 1.00 95.69 187 THR A CA 1
ATOM 1471 C C . THR A 1 187 ? 9.607 -18.460 -29.817 1.00 95.69 187 THR A C 1
ATOM 1473 O O . THR A 1 187 ? 9.036 -19.154 -30.666 1.00 95.69 187 THR A O 1
ATOM 1476 N N . VAL A 1 188 ? 10.396 -17.441 -30.137 1.00 97.12 188 VAL A N 1
ATOM 1477 C CA . VAL A 1 188 ? 10.817 -17.139 -31.499 1.00 97.12 188 VAL A CA 1
ATOM 1478 C C . VAL A 1 188 ? 11.766 -18.246 -31.942 1.00 97.12 188 VAL A C 1
ATOM 1480 O O . VAL A 1 188 ? 12.809 -18.478 -31.341 1.00 97.12 188 VAL A O 1
ATOM 1483 N N . ARG A 1 189 ? 11.392 -18.981 -32.985 1.00 94.50 189 ARG A N 1
ATOM 1484 C CA . ARG A 1 189 ? 12.176 -20.108 -33.509 1.00 94.50 189 ARG A CA 1
ATOM 1485 C C . ARG A 1 189 ? 13.111 -19.677 -34.624 1.00 94.50 189 ARG A C 1
ATOM 1487 O O . ARG A 1 189 ? 14.180 -20.251 -34.794 1.00 94.50 189 ARG A O 1
ATOM 1494 N N . SER A 1 190 ? 12.688 -18.705 -35.426 1.00 90.94 190 SER A N 1
ATOM 1495 C CA . SER A 1 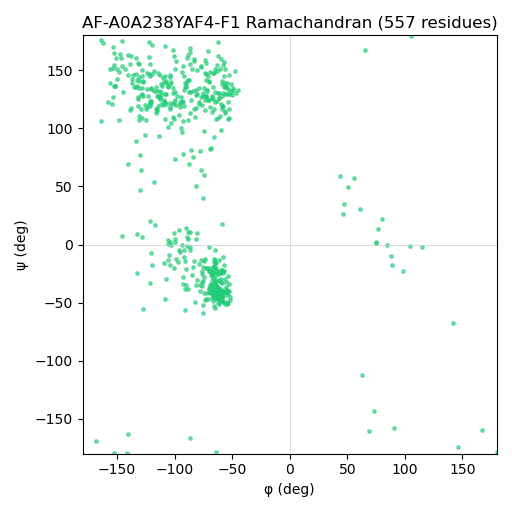190 ? 13.491 -18.161 -36.517 1.00 90.94 190 SER A CA 1
ATOM 1496 C C . SER A 1 190 ? 13.047 -16.742 -36.860 1.00 90.94 190 SER A C 1
ATOM 1498 O O . SER A 1 190 ? 11.874 -16.415 -36.713 1.00 90.94 190 SER A O 1
ATOM 1500 N N . ARG A 1 191 ? 13.995 -15.934 -37.360 1.00 93.25 191 ARG A N 1
ATOM 1501 C CA . ARG A 1 191 ? 13.862 -14.483 -37.604 1.00 93.25 191 ARG A CA 1
ATOM 1502 C C . ARG A 1 191 ? 13.681 -13.667 -36.321 1.00 93.25 191 ARG A C 1
ATOM 1504 O O . ARG A 1 191 ? 13.495 -14.214 -35.246 1.00 93.25 191 ARG A O 1
ATOM 1511 N N . VAL A 1 192 ? 13.821 -12.353 -36.446 1.00 97.25 192 VAL A N 1
ATOM 1512 C CA . VAL A 1 192 ? 13.629 -11.406 -35.345 1.00 97.25 192 VAL A CA 1
ATOM 1513 C C . VAL A 1 192 ? 12.164 -10.977 -35.319 1.00 97.25 192 VAL A C 1
ATOM 1515 O O . VAL A 1 192 ? 11.593 -10.680 -36.369 1.00 97.25 192 VAL A O 1
ATOM 1518 N N . ARG A 1 193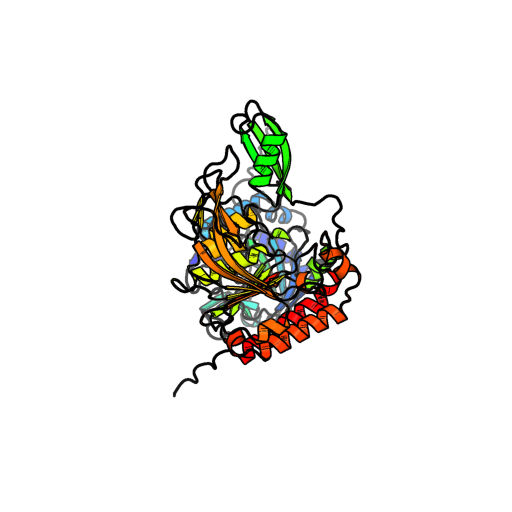 ? 11.557 -10.939 -34.132 1.00 97.56 193 ARG A N 1
ATOM 1519 C CA . ARG A 1 193 ? 10.200 -10.422 -33.924 1.00 97.56 193 ARG A CA 1
ATOM 1520 C C . ARG A 1 193 ? 10.278 -8.995 -33.398 1.00 97.56 193 ARG A C 1
ATOM 1522 O O . ARG A 1 193 ? 10.850 -8.772 -32.333 1.00 97.56 193 ARG A O 1
ATOM 1529 N N . TYR A 1 194 ? 9.629 -8.069 -34.095 1.00 98.44 194 TYR A N 1
ATOM 1530 C CA . TYR A 1 194 ? 9.513 -6.677 -33.680 1.00 98.44 194 TYR A CA 1
ATOM 1531 C C . TYR A 1 194 ? 8.082 -6.351 -33.243 1.00 98.44 194 TYR A C 1
ATOM 1533 O O . TYR A 1 194 ? 7.101 -6.786 -33.852 1.00 98.44 194 TYR A O 1
ATOM 1541 N N . SER A 1 195 ? 7.951 -5.571 -32.175 1.00 98.12 195 SER A N 1
ATOM 1542 C CA . SER A 1 195 ? 6.667 -4.989 -31.779 1.00 98.12 195 SER A CA 1
ATOM 1543 C C . SER A 1 195 ? 6.841 -3.609 -31.167 1.00 98.12 195 SER A C 1
ATOM 1545 O O . SER A 1 195 ? 7.884 -3.324 -30.591 1.00 98.12 195 SER A O 1
ATOM 1547 N N . VAL A 1 196 ? 5.816 -2.768 -31.250 1.00 97.31 196 VAL A N 1
ATOM 1548 C CA . VAL A 1 196 ? 5.729 -1.508 -30.504 1.00 97.31 196 VAL A CA 1
ATOM 1549 C C . VAL A 1 196 ? 4.596 -1.629 -29.500 1.00 97.31 196 VAL A C 1
ATOM 1551 O O . VAL A 1 196 ? 3.474 -1.974 -29.859 1.00 97.31 196 VAL A O 1
ATOM 1554 N N . VAL A 1 197 ? 4.902 -1.369 -28.239 1.00 97.50 197 VAL A N 1
ATOM 1555 C CA . VAL A 1 197 ? 3.980 -1.471 -27.117 1.00 97.50 197 VAL A CA 1
ATOM 1556 C C . VAL A 1 197 ? 3.617 -0.071 -26.646 1.00 97.50 197 VAL A C 1
ATOM 1558 O O . VAL A 1 197 ? 4.488 0.703 -26.253 1.00 97.50 197 VAL A O 1
ATOM 1561 N N . PHE A 1 198 ? 2.326 0.241 -26.682 1.00 97.06 198 PHE A N 1
ATOM 1562 C CA . PHE A 1 198 ? 1.744 1.440 -26.092 1.00 97.06 198 PHE A CA 1
ATOM 1563 C C . PHE A 1 198 ? 1.097 1.055 -24.763 1.00 97.06 198 PHE A C 1
ATOM 1565 O O . PHE A 1 198 ? 0.191 0.221 -24.751 1.00 97.06 198 PHE A O 1
ATOM 1572 N N . SER A 1 199 ? 1.541 1.657 -23.665 1.00 96.94 199 SER A N 1
ATOM 1573 C CA . SER A 1 199 ? 0.945 1.469 -22.339 1.00 96.94 199 SER A CA 1
ATOM 1574 C C . SER A 1 199 ? 0.164 2.715 -21.923 1.00 96.94 199 SER A C 1
ATOM 1576 O O . SER A 1 199 ? 0.618 3.841 -22.159 1.00 96.94 199 SER A O 1
ATOM 1578 N N . PHE A 1 200 ? -0.989 2.500 -21.289 1.00 95.75 200 PHE A N 1
ATOM 1579 C CA . PHE A 1 200 ? -1.904 3.539 -20.812 1.00 95.75 200 PHE A CA 1
ATOM 1580 C C . PHE A 1 200 ? -2.300 3.291 -19.356 1.00 95.75 200 PHE A C 1
ATOM 1582 O O . PHE A 1 200 ? -2.313 2.151 -18.895 1.00 95.75 200 PHE A O 1
ATOM 1589 N N . TRP A 1 201 ? -2.674 4.362 -18.660 1.00 93.50 201 TRP A N 1
ATOM 1590 C CA . TRP A 1 201 ? -3.079 4.351 -17.255 1.00 93.50 201 TRP A CA 1
ATOM 1591 C C . TRP A 1 201 ? -4.534 4.775 -17.138 1.00 93.50 201 TRP A C 1
ATOM 1593 O O . TRP A 1 201 ? -4.923 5.775 -17.735 1.00 93.50 201 TRP A O 1
ATOM 1603 N N . GLU A 1 202 ? -5.333 4.027 -16.386 1.00 88.56 202 GLU A N 1
ATOM 1604 C CA . GLU A 1 202 ? -6.726 4.375 -16.113 1.00 88.56 202 GLU A CA 1
ATOM 1605 C C . GLU A 1 202 ? -6.785 5.397 -14.980 1.00 88.56 202 GLU A C 1
ATOM 1607 O O . GLU A 1 202 ? -6.222 5.191 -13.907 1.00 88.56 202 GLU A O 1
ATOM 1612 N N . ARG A 1 203 ? -7.498 6.495 -15.213 1.00 74.44 203 ARG A N 1
ATOM 1613 C CA . ARG A 1 203 ? -7.776 7.536 -14.235 1.00 74.44 203 ARG A CA 1
ATOM 1614 C C . ARG A 1 203 ? -8.885 7.042 -13.303 1.00 74.44 203 ARG A C 1
ATOM 1616 O O . ARG A 1 203 ? -10.056 7.369 -13.481 1.00 74.44 203 ARG A O 1
ATOM 1623 N N . LYS A 1 204 ? -8.545 6.224 -12.308 1.00 54.53 204 LYS A N 1
ATOM 1624 C CA . LYS A 1 204 ? -9.518 5.837 -11.275 1.00 54.53 204 LYS A CA 1
ATOM 1625 C C . LYS A 1 204 ? -9.850 7.037 -10.370 1.00 54.53 204 LYS A C 1
ATOM 1627 O O . LYS A 1 204 ? -8.970 7.640 -9.771 1.00 54.53 204 LYS A O 1
ATOM 1632 N N . ASN A 1 205 ? -11.139 7.359 -10.269 1.00 30.48 205 ASN A N 1
ATOM 1633 C CA . ASN A 1 205 ? -11.771 8.269 -9.297 1.00 30.48 205 ASN A CA 1
ATOM 1634 C C . ASN A 1 205 ? -12.217 7.424 -8.070 1.00 30.48 205 ASN A C 1
ATOM 1636 O O . ASN A 1 205 ? -12.741 6.341 -8.345 1.00 30.48 205 ASN A O 1
ATOM 1640 N N . PRO A 1 206 ? -12.105 7.786 -6.763 1.00 34.81 206 PRO A N 1
ATOM 1641 C CA . PRO A 1 206 ? -11.432 8.884 -6.052 1.00 34.81 206 PRO A CA 1
ATOM 1642 C C . PRO A 1 206 ? -10.306 8.417 -5.077 1.00 34.81 206 PRO A C 1
ATOM 1644 O O . PRO A 1 206 ? -9.887 9.177 -4.209 1.00 34.81 206 PRO A O 1
ATOM 1647 N N . ASP A 1 207 ? -9.801 7.182 -5.189 1.00 34.88 207 ASP A N 1
ATOM 1648 C CA . ASP A 1 207 ? -8.843 6.597 -4.221 1.00 34.88 207 ASP A CA 1
ATOM 1649 C C . ASP A 1 207 ? -7.356 6.844 -4.552 1.00 34.88 207 ASP A C 1
ATOM 1651 O O . ASP A 1 207 ? -6.462 6.214 -3.978 1.00 34.88 207 ASP A O 1
ATOM 1655 N N . GLN A 1 208 ? -7.065 7.776 -5.463 1.00 34.56 208 GLN A N 1
ATOM 1656 C CA . GLN A 1 208 ? -5.704 8.234 -5.729 1.00 34.56 208 GLN A CA 1
ATOM 1657 C C . GLN A 1 208 ? -5.667 9.770 -5.683 1.00 34.56 208 GLN A C 1
ATOM 1659 O O . GLN A 1 208 ? -6.494 10.421 -6.328 1.00 34.56 208 GLN A O 1
ATOM 1664 N N . PRO A 1 209 ? -4.746 10.377 -4.911 1.00 34.75 209 PRO A N 1
ATOM 1665 C CA . PRO A 1 209 ? -4.499 11.813 -4.987 1.00 34.75 209 PRO A CA 1
ATOM 1666 C C . PRO A 1 209 ? -4.004 12.171 -6.398 1.00 34.75 209 PRO A C 1
ATOM 1668 O O . PRO A 1 209 ? -3.552 11.294 -7.139 1.00 34.75 209 PRO A O 1
ATOM 1671 N N . PRO A 1 210 ? -4.057 13.454 -6.789 1.00 29.56 210 PRO A N 1
ATOM 1672 C CA . PRO A 1 210 ? -3.522 13.890 -8.073 1.00 29.56 210 PRO A CA 1
ATOM 1673 C C . PRO A 1 210 ? -2.064 13.440 -8.257 1.00 29.56 210 PRO A C 1
ATOM 1675 O O . PRO A 1 210 ? -1.293 13.416 -7.300 1.00 29.56 210 PRO A O 1
ATOM 1678 N N . ALA A 1 211 ? -1.699 13.128 -9.505 1.00 31.88 211 ALA A N 1
ATOM 1679 C CA . ALA A 1 211 ? -0.338 12.772 -9.903 1.00 31.88 211 ALA A CA 1
ATOM 1680 C C . ALA A 1 211 ? 0.702 13.767 -9.345 1.00 31.88 211 ALA A C 1
ATOM 1682 O O . ALA A 1 211 ? 0.392 14.964 -9.254 1.00 31.88 211 ALA A O 1
ATOM 1683 N N . PRO A 1 212 ? 1.944 13.329 -9.050 1.00 33.12 212 PRO A N 1
ATOM 1684 C CA . PRO A 1 212 ? 3.017 14.213 -8.613 1.00 33.12 212 PRO A CA 1
ATOM 1685 C C . PRO A 1 212 ? 3.454 15.116 -9.776 1.00 33.12 212 PRO A C 1
ATOM 1687 O O . PRO A 1 212 ? 4.422 14.861 -10.486 1.00 33.12 212 PRO A O 1
ATOM 1690 N N . GLY A 1 213 ? 2.705 16.192 -9.991 1.00 33.56 213 GLY A N 1
ATOM 1691 C CA . GLY A 1 213 ? 3.287 17.473 -10.356 1.00 33.56 213 GLY A CA 1
ATOM 1692 C C . GLY A 1 213 ? 3.598 18.234 -9.071 1.00 33.56 213 GLY A C 1
ATOM 1693 O O . GLY A 1 213 ? 2.983 17.975 -8.041 1.00 33.56 213 GLY A O 1
ATOM 1694 N N . ASP A 1 214 ? 4.480 19.229 -9.134 1.00 34.41 214 ASP A N 1
ATOM 1695 C CA . ASP A 1 214 ? 4.811 20.163 -8.037 1.00 34.41 214 ASP A CA 1
ATOM 1696 C C . ASP A 1 214 ? 3.612 20.986 -7.493 1.00 34.41 214 ASP A C 1
ATOM 1698 O O . ASP A 1 214 ? 3.775 22.012 -6.831 1.00 34.41 214 ASP A O 1
ATOM 1702 N N . ARG A 1 215 ? 2.370 20.564 -7.755 1.00 42.69 215 ARG A N 1
ATOM 1703 C CA . ARG A 1 215 ? 1.163 21.091 -7.130 1.00 42.69 215 ARG A CA 1
ATOM 1704 C C . ARG A 1 215 ? 0.927 20.357 -5.820 1.00 42.69 215 ARG A C 1
ATOM 1706 O O . ARG A 1 215 ? 0.113 19.445 -5.725 1.00 42.69 215 ARG A O 1
ATOM 1713 N N . HIS A 1 216 ? 1.644 20.795 -4.798 1.00 54.34 216 HIS A N 1
ATOM 1714 C CA . HIS A 1 216 ? 1.219 20.603 -3.419 1.00 54.34 216 HIS A CA 1
ATOM 1715 C C . HIS A 1 216 ? -0.286 20.933 -3.283 1.00 54.34 216 HIS A C 1
ATOM 1717 O O . HIS A 1 216 ? -0.715 21.962 -3.820 1.00 54.34 216 HIS A O 1
ATOM 1723 N N . PRO A 1 217 ? -1.096 20.087 -2.617 1.00 59.62 217 PRO A N 1
ATOM 1724 C CA . PRO A 1 217 ? -2.525 20.337 -2.475 1.00 59.62 217 PRO A CA 1
ATOM 1725 C C . PRO A 1 217 ? -2.743 21.692 -1.809 1.00 59.62 217 PRO A C 1
ATOM 1727 O O . PRO A 1 217 ? -2.053 22.024 -0.846 1.00 59.62 217 PRO A O 1
ATOM 1730 N N . SER A 1 218 ? -3.673 22.490 -2.327 1.00 63.25 218 SER A N 1
ATOM 1731 C CA . SER A 1 218 ? -4.012 23.780 -1.740 1.00 63.25 218 SER A CA 1
ATOM 1732 C C . SER A 1 218 ? -5.379 23.740 -1.071 1.00 63.25 218 SER A C 1
ATOM 1734 O O . SER A 1 218 ? -6.294 23.052 -1.522 1.00 63.25 218 SER A O 1
ATOM 1736 N N . ILE A 1 219 ? -5.512 24.476 0.027 1.00 70.12 219 ILE A N 1
ATOM 1737 C CA . ILE A 1 219 ? -6.775 24.710 0.716 1.00 70.12 219 ILE A CA 1
ATOM 1738 C C . ILE A 1 219 ? -7.016 26.207 0.831 1.00 70.12 219 ILE A C 1
ATOM 1740 O O . ILE A 1 219 ? -6.131 26.965 1.222 1.00 70.12 219 ILE A O 1
ATOM 1744 N N . THR A 1 220 ? -8.233 26.630 0.518 1.00 72.56 220 THR A N 1
ATOM 1745 C CA . THR A 1 220 ? -8.671 28.010 0.699 1.00 72.56 220 THR A CA 1
ATOM 1746 C C . THR A 1 220 ? -9.505 28.115 1.969 1.00 72.56 220 THR A C 1
ATOM 1748 O O . THR A 1 220 ? -10.506 27.419 2.128 1.00 72.56 220 THR A O 1
ATOM 1751 N N . VAL A 1 221 ? -9.079 28.981 2.885 1.00 70.94 221 VAL A N 1
ATOM 1752 C CA . VAL A 1 221 ? -9.763 29.299 4.138 1.00 70.94 221 VAL A CA 1
ATOM 1753 C C . VAL A 1 221 ? -10.330 30.707 4.027 1.00 70.94 221 VAL A C 1
ATOM 1755 O O . VAL A 1 221 ? -9.596 31.663 3.771 1.00 70.94 221 VAL A O 1
ATOM 1758 N N . SER A 1 222 ? -11.636 30.849 4.242 1.00 70.44 222 SER A N 1
ATOM 1759 C CA . SER A 1 222 ? -12.267 32.168 4.279 1.00 70.44 222 SER A CA 1
ATOM 1760 C C . SER A 1 222 ? -11.850 32.935 5.535 1.00 70.44 222 SER A C 1
ATOM 1762 O O . SER A 1 222 ? -11.836 32.381 6.633 1.00 70.44 222 SER A O 1
ATOM 1764 N N . ARG A 1 223 ? -11.597 34.239 5.411 1.00 66.38 223 ARG A N 1
ATOM 1765 C CA . ARG A 1 223 ? -11.358 35.173 6.523 1.00 66.38 223 ARG A CA 1
ATOM 1766 C C . ARG A 1 223 ? -12.519 35.195 7.514 1.00 66.38 223 ARG A C 1
ATOM 1768 O O . ARG A 1 223 ? -12.291 35.502 8.669 1.00 66.38 223 ARG A O 1
ATOM 1775 N N . ARG A 1 224 ? -13.733 34.801 7.105 1.00 66.88 224 ARG A N 1
ATOM 1776 C CA . ARG A 1 224 ? -14.874 34.624 8.026 1.00 66.88 224 ARG A CA 1
ATOM 1777 C C . ARG A 1 224 ? -14.684 33.479 9.024 1.00 66.88 224 ARG A C 1
ATOM 1779 O O . ARG A 1 224 ? -15.359 33.458 10.047 1.00 66.88 224 ARG A O 1
ATOM 1786 N N . LEU A 1 225 ? -13.834 32.505 8.697 1.00 64.69 225 LEU A N 1
ATOM 1787 C CA . LEU A 1 225 ? -13.485 31.374 9.560 1.00 64.69 225 LEU A CA 1
ATOM 1788 C C . LEU A 1 225 ? -12.234 31.671 10.402 1.00 64.69 225 LEU A C 1
ATOM 1790 O O . LEU A 1 225 ? -12.091 31.122 11.489 1.00 64.69 225 LEU A O 1
ATOM 1794 N N . ALA A 1 226 ? -11.335 32.533 9.921 1.00 68.75 226 ALA A N 1
ATOM 1795 C CA . ALA A 1 226 ? -10.108 32.891 10.622 1.00 68.75 226 ALA A CA 1
ATOM 1796 C C . ALA A 1 226 ? -9.678 34.335 10.316 1.00 68.75 226 ALA A C 1
ATOM 1798 O O . ALA A 1 226 ? -9.144 34.633 9.243 1.00 68.75 226 ALA A O 1
ATOM 1799 N N . ASP A 1 227 ? -9.852 35.217 11.300 1.00 72.69 227 ASP A N 1
ATOM 1800 C CA . ASP A 1 227 ? -9.623 36.658 11.143 1.00 72.69 227 ASP A CA 1
ATOM 1801 C C . ASP A 1 227 ? -8.130 37.029 10.995 1.00 72.69 227 ASP A C 1
ATOM 1803 O O . ASP A 1 227 ? -7.800 38.068 10.421 1.00 72.69 227 ASP A O 1
ATOM 1807 N N . SER A 1 228 ? -7.203 36.179 11.459 1.00 79.50 228 SER A N 1
ATOM 1808 C CA . SER A 1 228 ? -5.746 36.384 11.354 1.00 79.50 228 SER A CA 1
ATOM 1809 C C . SER A 1 228 ? -5.036 35.243 10.619 1.00 79.50 228 SER A C 1
ATOM 1811 O O . SER A 1 228 ? -5.594 34.160 10.429 1.00 79.50 228 SER A O 1
ATOM 1813 N N . GLU A 1 229 ? -3.812 35.494 10.144 1.00 76.62 229 GLU A N 1
ATOM 1814 C CA . GLU A 1 229 ? -2.964 34.474 9.505 1.00 76.62 229 GLU A CA 1
ATOM 1815 C C . GLU A 1 229 ? -2.579 33.366 10.479 1.00 76.62 229 GLU A C 1
ATOM 1817 O O . GLU A 1 229 ? -2.707 32.198 10.130 1.00 76.62 229 GLU A O 1
ATOM 1822 N N . ASP A 1 230 ? -2.218 33.713 11.713 1.00 78.69 230 ASP A N 1
ATOM 1823 C CA . ASP A 1 230 ? -1.860 32.737 12.745 1.00 78.69 230 ASP A CA 1
ATOM 1824 C C . ASP A 1 230 ? -3.016 31.780 13.056 1.00 78.69 230 ASP A C 1
ATOM 1826 O O . ASP A 1 230 ? -2.812 30.573 13.158 1.00 78.69 230 ASP A O 1
ATOM 1830 N N . VAL A 1 231 ? -4.246 32.300 13.149 1.00 78.62 231 VAL A N 1
ATOM 1831 C CA . VAL A 1 231 ? -5.441 31.477 13.393 1.00 78.62 231 VAL A CA 1
ATOM 1832 C C . VAL A 1 231 ? -5.733 30.583 12.189 1.00 78.62 231 VAL A C 1
ATOM 1834 O O . VAL A 1 231 ? -6.034 29.407 12.368 1.00 78.62 231 VAL A O 1
ATOM 1837 N N . ALA A 1 232 ? -5.603 31.100 10.965 1.00 77.12 232 ALA A N 1
ATOM 1838 C CA . ALA A 1 232 ? -5.818 30.311 9.754 1.00 77.12 232 ALA A CA 1
ATOM 1839 C C . ALA A 1 232 ? -4.755 29.211 9.595 1.00 77.12 232 ALA A C 1
ATOM 1841 O O . ALA A 1 232 ? -5.091 28.067 9.310 1.00 77.12 232 ALA A O 1
ATOM 1842 N N . THR A 1 233 ? -3.487 29.533 9.843 1.00 78.81 233 THR A N 1
ATOM 1843 C CA . THR A 1 233 ? -2.369 28.585 9.843 1.00 78.81 233 THR A CA 1
ATOM 1844 C C . THR A 1 233 ? -2.566 27.508 10.906 1.00 78.81 233 THR A C 1
ATOM 1846 O O . THR A 1 233 ? -2.446 26.327 10.595 1.00 78.81 233 THR A O 1
ATOM 1849 N N . ALA A 1 234 ? -2.934 27.887 12.135 1.00 78.69 234 ALA A N 1
ATOM 1850 C CA . ALA A 1 234 ? -3.219 26.942 13.213 1.00 78.69 234 ALA A CA 1
ATOM 1851 C C . ALA A 1 234 ? -4.408 26.028 12.883 1.00 78.69 234 ALA A C 1
ATOM 1853 O O . ALA A 1 234 ? -4.335 24.828 13.130 1.00 78.69 234 ALA A O 1
ATOM 1854 N N . LEU A 1 235 ? -5.466 26.575 12.277 1.00 79.38 235 LEU A N 1
ATOM 1855 C CA . LEU A 1 235 ? -6.628 25.818 11.818 1.00 79.38 235 LEU A CA 1
ATOM 1856 C C . LEU A 1 235 ? -6.246 24.805 10.732 1.00 79.38 235 LEU A C 1
ATOM 1858 O O . LEU A 1 235 ? -6.661 23.651 10.782 1.00 79.38 235 LEU A O 1
ATOM 1862 N N . VAL A 1 236 ? -5.438 25.216 9.750 1.00 78.81 236 VAL A N 1
ATOM 1863 C CA . VAL A 1 236 ? -4.958 24.317 8.694 1.00 78.81 236 VAL A CA 1
ATOM 1864 C C . VAL A 1 236 ? -4.021 23.253 9.261 1.00 78.81 236 VAL A C 1
ATOM 1866 O O . VAL A 1 236 ? -4.133 22.095 8.876 1.00 78.81 236 VAL A O 1
ATOM 1869 N N . PHE A 1 237 ? -3.156 23.603 10.210 1.00 78.94 237 PHE A N 1
ATOM 1870 C CA . PHE A 1 237 ? -2.282 22.641 10.877 1.00 78.94 237 PHE A CA 1
ATOM 1871 C C . PHE A 1 237 ? -3.076 21.614 11.693 1.00 78.94 237 PHE A C 1
ATOM 1873 O O . PHE A 1 237 ? -2.813 20.421 11.608 1.00 78.94 237 PHE A O 1
ATOM 1880 N N . GLU A 1 238 ? -4.103 22.050 12.427 1.00 80.31 238 GLU A N 1
ATOM 1881 C CA . GLU A 1 238 ? -5.008 21.147 13.146 1.00 80.31 238 GLU A CA 1
ATOM 1882 C C . GLU A 1 238 ? -5.714 20.175 12.203 1.00 80.31 238 GLU A C 1
ATOM 1884 O O . GLU A 1 238 ? -5.875 19.004 12.520 1.00 80.31 238 GLU A O 1
ATOM 1889 N N . MET A 1 239 ? -6.099 20.657 11.026 1.00 78.81 239 MET A N 1
ATOM 1890 C CA . MET A 1 239 ? -6.789 19.897 9.993 1.00 78.81 239 MET A CA 1
ATOM 1891 C C . MET A 1 239 ? -5.906 18.944 9.189 1.00 78.81 239 MET A C 1
ATOM 1893 O O . MET A 1 239 ? -6.432 18.000 8.590 1.00 78.81 239 MET A O 1
ATOM 1897 N N . PHE A 1 240 ? -4.612 19.234 9.117 1.00 79.06 240 PHE A N 1
ATOM 1898 C CA . PHE A 1 240 ? -3.626 18.500 8.337 1.00 79.06 240 PHE A CA 1
ATOM 1899 C C . PHE A 1 240 ? -2.323 18.390 9.135 1.00 79.06 240 PHE A C 1
ATOM 1901 O O . PHE A 1 240 ? -1.330 19.013 8.758 1.00 79.06 240 PHE A O 1
ATOM 1908 N N . PRO A 1 241 ? -2.303 17.615 10.232 1.00 73.31 241 PRO A N 1
ATOM 1909 C CA . PRO A 1 241 ? -1.155 17.567 11.141 1.00 73.31 241 PRO A CA 1
ATOM 1910 C C . PRO A 1 241 ? 0.145 17.105 10.458 1.00 73.31 241 PRO A C 1
ATOM 1912 O O . PRO A 1 241 ? 1.233 17.477 10.884 1.00 73.31 241 PRO A O 1
ATOM 1915 N N . GLU A 1 242 ? 0.037 16.360 9.353 1.00 72.50 242 GLU A N 1
ATOM 1916 C CA . GLU A 1 242 ? 1.175 15.883 8.549 1.00 72.50 242 GLU A CA 1
ATOM 1917 C C . GLU A 1 242 ? 1.647 16.871 7.472 1.00 72.50 242 GLU A C 1
ATOM 1919 O O . GLU A 1 242 ? 2.583 16.602 6.704 1.00 72.50 242 GLU A O 1
ATOM 1924 N N . ARG A 1 243 ? 0.975 18.018 7.346 1.00 74.19 243 ARG A N 1
ATOM 1925 C CA . ARG A 1 243 ? 1.269 19.010 6.318 1.00 74.19 243 ARG A CA 1
ATOM 1926 C C . ARG A 1 243 ? 1.633 20.339 6.953 1.00 74.19 243 ARG A C 1
ATOM 1928 O O . ARG A 1 243 ? 0.945 20.854 7.823 1.00 74.19 243 ARG A O 1
ATOM 1935 N N . TYR A 1 244 ? 2.694 20.942 6.439 1.00 76.69 244 TYR A N 1
ATOM 1936 C CA . TYR A 1 244 ? 3.047 22.310 6.758 1.00 76.69 244 TYR A CA 1
ATOM 1937 C C . TYR A 1 244 ? 2.306 23.265 5.809 1.00 76.69 244 TYR A C 1
ATOM 1939 O O . TYR A 1 244 ? 2.575 23.252 4.599 1.00 76.69 244 TYR A O 1
ATOM 1947 N N . PRO A 1 245 ? 1.368 24.086 6.308 1.00 80.19 245 PRO A N 1
ATOM 1948 C CA . PRO A 1 245 ? 0.691 25.073 5.483 1.00 80.19 245 PRO A CA 1
ATOM 1949 C C . PRO A 1 245 ? 1.622 26.238 5.144 1.00 80.19 245 PRO A C 1
ATOM 1951 O O . PRO A 1 245 ? 2.209 26.871 6.017 1.00 80.19 245 PRO A O 1
ATOM 1954 N N . VAL A 1 246 ? 1.728 26.557 3.857 1.00 79.56 246 VAL A N 1
ATOM 1955 C CA . VAL A 1 246 ? 2.429 27.743 3.359 1.00 79.56 246 VAL A CA 1
ATOM 1956 C C . VAL A 1 246 ? 1.402 28.647 2.700 1.00 79.56 246 VAL A C 1
ATOM 1958 O O . VAL A 1 246 ? 0.810 28.262 1.694 1.00 79.56 246 VAL A O 1
ATOM 1961 N N . ALA A 1 247 ? 1.168 29.836 3.253 1.00 76.62 247 ALA A N 1
ATOM 1962 C CA . ALA A 1 247 ? 0.298 30.820 2.617 1.00 76.62 247 ALA A CA 1
ATOM 1963 C C . ALA A 1 247 ? 0.847 31.163 1.221 1.00 76.62 247 ALA A C 1
ATOM 1965 O O . ALA A 1 247 ? 2.032 31.465 1.068 1.00 76.62 247 ALA A O 1
ATOM 1966 N N . THR A 1 248 ? 0.002 31.068 0.194 1.00 74.25 248 THR A N 1
ATOM 1967 C CA . THR A 1 248 ? 0.424 31.240 -1.207 1.00 74.25 248 THR A CA 1
ATOM 1968 C C . THR A 1 248 ? -0.295 32.357 -1.935 1.00 74.25 248 THR A C 1
ATOM 1970 O O . THR A 1 248 ? 0.325 33.016 -2.764 1.00 74.25 248 THR A O 1
ATOM 1973 N N . GLU A 1 249 ? -1.564 32.610 -1.616 1.00 75.19 249 GLU A N 1
ATOM 1974 C CA . GLU A 1 249 ? -2.347 33.681 -2.231 1.00 75.19 249 GLU A CA 1
ATOM 1975 C C . GLU A 1 249 ? -3.365 34.240 -1.230 1.00 75.19 249 GLU A C 1
ATOM 1977 O O . GLU A 1 249 ? -3.885 33.513 -0.380 1.00 75.19 249 GLU A O 1
ATOM 1982 N N . GLU A 1 250 ? -3.671 35.530 -1.349 1.00 75.12 250 GLU A N 1
ATOM 1983 C CA . GLU A 1 250 ? -4.750 36.180 -0.608 1.00 75.12 250 GLU A CA 1
ATOM 1984 C C . GLU A 1 250 ? -5.603 36.998 -1.582 1.00 75.12 250 GLU A C 1
ATOM 1986 O O . GLU A 1 250 ? -5.113 37.912 -2.248 1.00 75.12 250 GLU A O 1
ATOM 1991 N N . THR A 1 251 ? -6.887 36.652 -1.688 1.00 69.25 251 THR A N 1
ATOM 1992 C CA . THR A 1 251 ? -7.828 37.287 -2.618 1.00 69.25 251 THR A CA 1
ATOM 1993 C C . THR A 1 251 ? -9.110 37.668 -1.890 1.00 69.25 251 THR A C 1
ATOM 1995 O O . THR A 1 251 ? -9.940 36.817 -1.580 1.00 69.25 251 THR A O 1
ATOM 1998 N N . GLY A 1 252 ? -9.307 38.967 -1.645 1.00 78.81 252 GLY A N 1
ATOM 1999 C CA . GLY A 1 252 ? -10.538 39.483 -1.041 1.00 78.81 252 GLY A CA 1
ATOM 2000 C C . GLY A 1 252 ? -10.784 38.948 0.375 1.00 78.81 252 GLY A C 1
ATOM 2001 O O . GLY A 1 252 ? -10.070 39.317 1.308 1.00 78.81 252 GLY A O 1
ATOM 2002 N N . GLU A 1 253 ? -11.823 38.122 0.530 1.00 79.25 253 GLU A N 1
ATOM 2003 C CA . GLU A 1 253 ? -12.184 37.473 1.798 1.00 79.25 253 GLU A CA 1
ATOM 2004 C C . GLU A 1 253 ? -11.499 36.116 2.005 1.00 79.25 253 GLU A C 1
ATOM 2006 O O . GLU A 1 253 ? -11.697 35.535 3.059 1.00 79.25 253 GLU A O 1
ATOM 2011 N N . ASP A 1 254 ? -10.680 35.612 1.081 1.00 79.44 254 ASP A N 1
ATOM 2012 C CA . ASP A 1 254 ? -10.155 34.244 1.150 1.00 79.44 254 ASP A CA 1
ATOM 2013 C C . ASP A 1 254 ? -8.619 34.190 1.174 1.00 79.44 254 ASP A C 1
ATOM 2015 O O . ASP A 1 254 ? -7.934 34.994 0.532 1.00 79.44 254 ASP A O 1
ATOM 2019 N N . ARG A 1 255 ? -8.074 33.216 1.915 1.00 79.25 255 ARG A N 1
ATOM 2020 C CA . ARG A 1 255 ? -6.636 32.934 2.032 1.00 79.25 255 ARG A CA 1
ATOM 2021 C C . ARG A 1 255 ? -6.345 31.502 1.586 1.00 79.25 255 ARG A C 1
ATOM 2023 O O . ARG A 1 255 ? -6.911 30.561 2.136 1.00 79.25 255 ARG A O 1
ATOM 2030 N N . THR A 1 256 ? -5.456 31.323 0.613 1.00 79.38 256 THR A N 1
ATOM 2031 C CA . THR A 1 256 ? -5.109 30.004 0.066 1.00 79.38 256 THR A CA 1
ATOM 2032 C C . THR A 1 256 ? -3.754 29.546 0.585 1.00 79.38 256 THR A C 1
ATOM 2034 O O . THR A 1 256 ? -2.729 30.194 0.357 1.00 79.38 256 THR A O 1
ATOM 2037 N N . PHE A 1 257 ? -3.750 28.393 1.245 1.00 79.12 257 PHE A N 1
ATOM 2038 C CA . PHE A 1 257 ? -2.570 27.705 1.744 1.00 79.12 257 PHE A CA 1
ATOM 2039 C C . PHE A 1 257 ? -2.207 26.561 0.821 1.00 79.12 257 PHE A C 1
ATOM 2041 O O . PHE A 1 257 ? -3.057 25.760 0.451 1.00 79.12 257 PHE A O 1
ATOM 2048 N N . THR A 1 258 ? -0.930 26.443 0.512 1.00 77.38 258 THR A N 1
ATOM 2049 C CA . THR A 1 258 ? -0.350 25.268 -0.117 1.00 77.38 258 THR A CA 1
ATOM 2050 C C . THR A 1 258 ? 0.199 24.345 0.964 1.00 77.38 258 THR A C 1
ATOM 2052 O O . THR A 1 258 ? 1.027 24.751 1.777 1.00 77.38 258 THR A O 1
ATOM 2055 N N . LEU A 1 259 ? -0.262 23.100 0.984 1.00 73.38 259 LEU A N 1
ATOM 2056 C CA . LEU A 1 259 ? 0.090 22.091 1.975 1.00 73.38 259 LEU A CA 1
ATOM 2057 C C . LEU A 1 259 ? 1.343 21.339 1.529 1.00 73.38 259 LEU A C 1
ATOM 2059 O O . LEU A 1 259 ? 1.310 20.514 0.613 1.00 73.38 259 LEU A O 1
ATOM 2063 N N . ARG A 1 260 ? 2.467 21.611 2.185 1.00 67.25 260 ARG A N 1
ATOM 2064 C CA . ARG A 1 260 ? 3.721 20.887 1.950 1.00 67.25 260 ARG A CA 1
ATOM 2065 C C . ARG A 1 260 ? 3.839 19.715 2.922 1.00 67.25 260 ARG A C 1
ATOM 2067 O O . ARG A 1 260 ? 3.262 19.787 3.999 1.00 67.25 260 ARG A O 1
ATOM 2074 N N . PRO A 1 261 ? 4.563 18.632 2.594 1.00 62.94 261 PRO A N 1
ATOM 2075 C CA . PRO A 1 261 ? 4.966 17.657 3.605 1.00 62.94 261 PRO A CA 1
ATOM 2076 C C . PRO A 1 261 ? 5.639 18.378 4.777 1.00 62.94 261 PRO A C 1
ATOM 2078 O O . PRO A 1 261 ? 6.406 19.318 4.546 1.00 62.94 261 PRO A O 1
ATOM 2081 N N . SER A 1 262 ? 5.334 17.973 6.010 1.00 59.25 262 SER A N 1
ATOM 2082 C CA . SER A 1 262 ? 6.025 18.492 7.188 1.00 59.25 262 SER A CA 1
ATOM 2083 C C . SER A 1 262 ? 7.491 18.051 7.141 1.00 59.25 262 SER A C 1
ATOM 2085 O O . SER A 1 262 ? 7.846 16.947 7.533 1.00 59.25 262 SER A O 1
ATOM 2087 N N . VAL A 1 263 ? 8.360 18.883 6.566 1.00 52.44 263 VAL A N 1
ATOM 2088 C CA . VAL A 1 263 ? 9.808 18.718 6.695 1.00 52.44 263 VAL A CA 1
ATOM 2089 C C . VAL A 1 263 ? 10.196 19.590 7.869 1.00 52.44 263 VAL A C 1
ATOM 2091 O O . VAL A 1 263 ? 10.326 20.802 7.704 1.00 52.44 263 VAL A O 1
ATOM 2094 N N . THR A 1 264 ? 10.326 19.011 9.062 1.00 40.09 264 THR A N 1
ATOM 2095 C CA . THR A 1 264 ? 10.831 19.752 10.220 1.00 40.09 264 THR A CA 1
ATOM 2096 C C . THR A 1 264 ? 12.200 20.326 9.844 1.00 40.09 264 THR A C 1
ATOM 2098 O O . THR A 1 264 ? 13.123 19.551 9.568 1.00 40.09 264 THR A O 1
ATOM 2101 N N . PRO A 1 265 ? 12.373 21.659 9.773 1.00 30.22 265 PRO A N 1
ATOM 2102 C CA . PRO A 1 265 ? 13.666 22.245 9.454 1.00 30.22 265 PRO A CA 1
ATOM 2103 C C . PRO A 1 265 ? 14.645 21.874 10.575 1.00 30.22 265 PRO A C 1
ATOM 2105 O O . PRO A 1 265 ? 14.513 22.363 11.694 1.00 30.22 265 PRO A O 1
ATOM 2108 N N . GLY A 1 266 ? 15.585 20.968 10.292 1.00 37.84 266 GLY A N 1
ATOM 2109 C CA . GLY A 1 266 ? 16.546 20.450 11.274 1.00 37.84 266 GLY A CA 1
ATOM 2110 C C . GLY A 1 266 ? 16.430 18.958 11.603 1.00 37.84 266 GLY A C 1
ATOM 2111 O O . GLY A 1 266 ? 17.264 18.469 12.359 1.00 37.84 266 GLY A O 1
ATOM 2112 N N . ALA A 1 267 ? 15.470 18.217 11.032 1.00 46.88 267 ALA A N 1
ATOM 2113 C CA . ALA A 1 267 ? 15.526 16.755 11.067 1.00 46.88 267 ALA A CA 1
ATOM 2114 C C . ALA A 1 267 ? 16.799 16.296 10.339 1.00 46.88 267 ALA A C 1
ATOM 2116 O O . ALA A 1 267 ? 17.046 16.713 9.203 1.00 46.88 267 ALA A O 1
ATOM 2117 N N . ASN A 1 268 ? 17.628 15.488 11.005 1.00 50.44 268 ASN A N 1
ATOM 2118 C CA . ASN A 1 268 ? 18.804 14.874 10.398 1.00 50.44 268 ASN A CA 1
ATOM 2119 C C . ASN A 1 268 ? 18.329 14.018 9.223 1.00 50.44 268 ASN A C 1
ATOM 2121 O O . ASN A 1 268 ? 17.825 12.915 9.407 1.00 50.44 268 ASN A O 1
ATOM 2125 N N . LEU A 1 269 ? 18.428 14.570 8.015 1.00 66.00 269 LEU A N 1
ATOM 2126 C CA . LEU A 1 269 ? 18.050 13.871 6.802 1.00 66.00 269 LEU A CA 1
ATOM 2127 C C . LEU A 1 269 ? 19.018 12.709 6.628 1.00 66.00 269 LEU A C 1
ATOM 2129 O O . LEU A 1 269 ? 20.219 12.913 6.444 1.00 66.00 269 LEU A O 1
ATOM 2133 N N . ASP A 1 270 ? 18.475 11.502 6.685 1.00 78.94 270 ASP A N 1
ATOM 2134 C CA . ASP A 1 270 ? 19.164 10.302 6.257 1.00 78.94 270 ASP A CA 1
ATOM 2135 C C . ASP A 1 270 ? 19.689 10.505 4.825 1.00 78.94 270 ASP A C 1
ATOM 2137 O O . ASP A 1 270 ? 18.925 10.582 3.856 1.00 78.94 270 ASP A O 1
ATOM 2141 N N . ALA A 1 271 ? 21.010 10.642 4.704 1.00 81.00 271 ALA A N 1
ATOM 2142 C CA . ALA A 1 271 ? 21.670 10.931 3.438 1.00 81.00 271 ALA A CA 1
ATOM 2143 C C . ALA A 1 271 ? 21.563 9.762 2.442 1.00 81.00 271 ALA A C 1
ATOM 2145 O O . ALA A 1 271 ? 21.599 9.994 1.232 1.00 81.00 271 ALA A O 1
ATOM 2146 N N . GLY A 1 272 ? 21.410 8.530 2.941 1.00 84.06 272 GLY A N 1
ATOM 2147 C CA . GLY A 1 272 ? 21.287 7.309 2.144 1.00 84.06 272 GLY A CA 1
ATOM 2148 C C . GLY A 1 272 ? 19.867 7.041 1.645 1.00 84.06 272 GLY A C 1
ATOM 2149 O O . GLY A 1 272 ? 19.685 6.266 0.707 1.00 84.06 272 GLY A O 1
ATOM 2150 N N . LEU A 1 273 ? 18.856 7.733 2.184 1.00 83.56 273 LEU A N 1
ATOM 2151 C CA . LEU A 1 273 ? 17.448 7.402 1.953 1.00 83.56 273 LEU A CA 1
ATOM 2152 C C . LEU A 1 273 ? 17.058 7.352 0.470 1.00 83.56 273 LEU A C 1
ATOM 2154 O O . LEU A 1 273 ? 16.320 6.470 0.041 1.00 83.56 273 LEU A O 1
ATOM 2158 N N . SER A 1 274 ? 17.551 8.286 -0.347 1.00 79.69 274 SER A N 1
ATOM 2159 C CA . SER A 1 274 ? 17.222 8.316 -1.783 1.00 79.69 274 SER A CA 1
ATOM 2160 C C . SER A 1 274 ? 17.819 7.153 -2.580 1.00 79.69 274 SER A C 1
ATOM 2162 O O . SER A 1 274 ? 17.313 6.827 -3.658 1.00 79.69 274 SER A O 1
ATOM 2164 N N . GLU A 1 275 ? 18.926 6.586 -2.108 1.00 81.56 275 GLU A N 1
ATOM 2165 C CA . GLU A 1 275 ? 19.566 5.409 -2.692 1.00 81.56 275 GLU A CA 1
ATOM 2166 C C . GLU A 1 275 ? 18.872 4.140 -2.197 1.00 81.56 275 GLU A C 1
ATOM 2168 O O . GLU A 1 275 ? 18.400 3.364 -3.025 1.00 81.56 275 GLU A O 1
ATOM 2173 N N . ALA A 1 276 ? 18.673 4.014 -0.882 1.00 84.06 276 ALA A N 1
ATOM 2174 C CA . ALA A 1 276 ? 17.980 2.888 -0.260 1.00 84.06 276 ALA A CA 1
ATOM 2175 C C . ALA A 1 276 ? 16.540 2.715 -0.773 1.00 84.06 276 ALA A C 1
ATOM 2177 O O . ALA A 1 276 ? 16.109 1.601 -1.059 1.00 84.06 276 ALA A O 1
ATOM 2178 N N . LEU A 1 277 ? 15.796 3.810 -0.986 1.00 76.31 277 LEU A N 1
ATOM 2179 C CA . LEU A 1 277 ? 14.478 3.756 -1.631 1.00 76.31 277 LEU A CA 1
ATOM 2180 C C . LEU A 1 277 ? 14.555 3.074 -3.001 1.00 76.31 277 LEU A C 1
ATOM 2182 O O . LEU A 1 277 ? 13.729 2.220 -3.317 1.00 76.31 277 LEU A O 1
ATOM 2186 N N . ARG A 1 278 ? 15.569 3.394 -3.806 1.00 76.38 278 ARG A N 1
ATOM 2187 C CA . ARG A 1 278 ? 15.729 2.784 -5.128 1.00 76.38 278 ARG A CA 1
ATOM 2188 C C . ARG A 1 278 ? 16.183 1.334 -5.038 1.00 76.38 278 ARG A C 1
ATOM 2190 O O . ARG A 1 278 ? 15.593 0.507 -5.725 1.00 76.38 278 ARG A O 1
ATOM 2197 N N . SER A 1 279 ? 17.195 1.031 -4.225 1.00 79.44 279 SER A N 1
ATOM 2198 C CA . SER A 1 279 ? 17.778 -0.314 -4.161 1.00 79.44 279 SER A CA 1
ATOM 2199 C C . SER A 1 279 ? 16.854 -1.325 -3.480 1.00 79.44 279 SER A C 1
ATOM 2201 O O . SER A 1 279 ? 16.693 -2.432 -3.987 1.00 79.44 279 SER A O 1
ATOM 2203 N N . VAL A 1 280 ? 16.189 -0.940 -2.387 1.00 77.69 280 VAL A N 1
ATOM 2204 C CA . VAL A 1 280 ? 15.370 -1.849 -1.564 1.00 77.69 280 VAL A CA 1
ATOM 2205 C C . VAL A 1 280 ? 13.929 -1.936 -2.053 1.00 77.69 280 VAL A C 1
ATOM 2207 O O . VAL A 1 280 ? 13.318 -3.004 -2.018 1.00 77.69 280 VAL A O 1
ATOM 2210 N N . THR A 1 281 ? 13.354 -0.815 -2.497 1.00 72.44 281 THR A N 1
ATOM 2211 C CA . THR A 1 281 ? 11.921 -0.754 -2.829 1.00 72.44 281 THR A CA 1
ATOM 2212 C C . THR A 1 281 ? 11.633 -0.647 -4.325 1.00 72.44 281 THR A C 1
ATOM 2214 O O . THR A 1 281 ? 10.501 -0.880 -4.748 1.00 72.44 281 THR A O 1
ATOM 2217 N N . GLY A 1 282 ? 12.638 -0.302 -5.137 1.00 72.38 282 GLY A N 1
ATOM 2218 C CA . GLY A 1 282 ? 12.488 -0.088 -6.578 1.00 72.38 282 GLY A CA 1
ATOM 2219 C C . GLY A 1 282 ? 11.802 1.229 -6.960 1.00 72.38 282 GLY A C 1
ATOM 2220 O O . GLY A 1 282 ? 11.606 1.480 -8.150 1.00 72.38 282 GLY A O 1
ATOM 2221 N N . ILE A 1 283 ? 11.440 2.086 -5.997 1.00 60.53 283 ILE A N 1
ATOM 2222 C CA . ILE A 1 283 ? 10.741 3.350 -6.270 1.00 60.53 283 ILE A CA 1
ATOM 2223 C C . ILE A 1 283 ? 11.692 4.549 -6.284 1.00 60.53 283 ILE A C 1
ATOM 2225 O O . ILE A 1 283 ? 12.766 4.554 -5.684 1.00 60.53 283 ILE A O 1
ATOM 2229 N N . THR A 1 284 ? 11.263 5.623 -6.943 1.00 65.56 284 THR A N 1
ATOM 2230 C CA . THR A 1 284 ? 11.977 6.907 -6.898 1.00 65.56 284 THR A CA 1
ATOM 2231 C C . THR A 1 284 ? 11.534 7.746 -5.693 1.00 65.56 284 THR A C 1
ATOM 2233 O O . THR A 1 284 ? 10.387 7.616 -5.264 1.00 65.56 284 THR A O 1
ATOM 2236 N N . PRO A 1 285 ? 12.369 8.675 -5.184 1.00 61.38 285 PRO A N 1
ATOM 2237 C CA . PRO A 1 285 ? 11.981 9.567 -4.084 1.00 61.38 285 PRO A CA 1
ATOM 2238 C C . PRO A 1 285 ? 10.679 10.353 -4.318 1.00 61.38 285 PRO A C 1
ATOM 2240 O O . PRO A 1 285 ? 9.983 10.679 -3.362 1.00 61.38 285 PRO A O 1
ATOM 2243 N N . ALA A 1 286 ? 10.316 10.621 -5.578 1.00 54.28 286 ALA A N 1
ATOM 2244 C CA . ALA A 1 286 ? 9.070 11.302 -5.935 1.00 54.28 286 ALA A CA 1
ATOM 2245 C C . ALA A 1 286 ? 7.804 10.477 -5.624 1.00 54.28 286 ALA A C 1
ATOM 2247 O O . ALA A 1 286 ? 6.739 11.053 -5.437 1.00 54.28 286 ALA A O 1
ATOM 2248 N N . LEU A 1 287 ? 7.923 9.148 -5.540 1.00 53.62 287 LEU A N 1
ATOM 2249 C CA . LEU A 1 287 ? 6.824 8.222 -5.238 1.00 53.62 287 LEU A CA 1
ATOM 2250 C C . LEU A 1 287 ? 6.828 7.759 -3.772 1.00 53.62 287 LEU A C 1
ATOM 2252 O O . LEU A 1 287 ? 6.081 6.855 -3.407 1.00 53.62 287 LEU A O 1
ATOM 2256 N N . ARG A 1 288 ? 7.662 8.370 -2.916 1.00 64.25 288 ARG A N 1
ATOM 2257 C CA . ARG A 1 288 ? 7.828 7.994 -1.502 1.00 64.25 288 ARG A CA 1
ATOM 2258 C C . ARG A 1 288 ? 6.487 7.914 -0.761 1.00 64.25 288 ARG A C 1
ATOM 2260 O O . ARG A 1 288 ? 6.217 6.921 -0.104 1.00 64.25 288 ARG A O 1
ATOM 2267 N N . ALA A 1 289 ? 5.629 8.923 -0.903 1.00 59.06 289 ALA A N 1
ATOM 2268 C CA . ALA A 1 289 ? 4.349 8.984 -0.186 1.00 59.06 289 ALA A CA 1
ATOM 2269 C C . ALA A 1 289 ? 3.358 7.870 -0.583 1.00 59.06 289 ALA A C 1
ATOM 2271 O O . ALA A 1 289 ? 2.350 7.667 0.088 1.00 59.06 289 ALA A O 1
ATOM 2272 N N . GLU A 1 290 ? 3.621 7.159 -1.681 1.00 61.56 290 GLU A N 1
ATOM 2273 C CA . GLU A 1 290 ? 2.715 6.154 -2.231 1.00 61.56 290 GLU A CA 1
ATOM 2274 C C . GLU A 1 290 ? 3.172 4.719 -1.957 1.00 61.56 290 GLU A C 1
ATOM 2276 O O . GLU A 1 290 ? 2.400 3.786 -2.195 1.00 61.56 290 GLU A O 1
ATOM 2281 N N . TYR A 1 291 ? 4.389 4.509 -1.444 1.00 70.25 291 TYR A N 1
ATOM 2282 C CA . TYR A 1 291 ? 4.918 3.159 -1.296 1.00 70.25 291 TYR A CA 1
ATOM 2283 C C . TYR A 1 291 ? 4.164 2.338 -0.263 1.00 70.25 291 TYR A C 1
ATOM 2285 O O . TYR A 1 291 ? 4.248 2.559 0.950 1.00 70.25 291 TYR A O 1
ATOM 2293 N N . ARG A 1 292 ? 3.501 1.311 -0.777 1.00 82.62 292 ARG A N 1
ATOM 2294 C CA . ARG A 1 292 ? 2.902 0.246 0.004 1.00 82.62 292 ARG A CA 1
ATOM 2295 C C . ARG A 1 292 ? 2.763 -1.002 -0.851 1.00 82.62 292 ARG A C 1
ATOM 2297 O O . ARG A 1 292 ? 2.374 -0.931 -2.014 1.00 82.62 292 ARG A 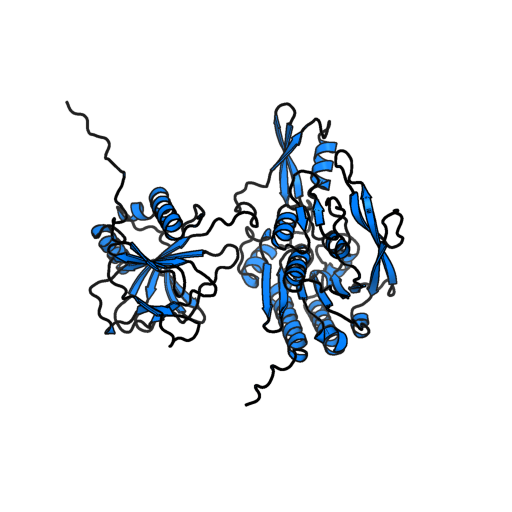O 1
ATOM 2304 N N . VAL A 1 293 ? 3.059 -2.151 -0.266 1.00 78.50 293 VAL A N 1
ATOM 2305 C CA . VAL A 1 293 ? 2.907 -3.468 -0.877 1.00 78.50 293 VAL A CA 1
ATOM 2306 C C . VAL A 1 293 ? 2.044 -4.295 0.058 1.00 78.50 293 VAL A C 1
ATOM 2308 O O . VAL A 1 293 ? 2.491 -4.696 1.129 1.00 78.50 293 VAL A O 1
ATOM 2311 N N . LEU A 1 294 ? 0.800 -4.532 -0.348 1.00 83.25 294 LEU A N 1
ATOM 2312 C CA . LEU A 1 294 ? -0.119 -5.414 0.361 1.00 83.25 294 LEU A CA 1
ATOM 2313 C C . LEU A 1 294 ? -0.111 -6.785 -0.310 1.00 83.25 294 LEU A C 1
ATOM 2315 O O . LEU A 1 294 ? -0.328 -6.888 -1.516 1.00 83.25 294 LEU A O 1
ATOM 2319 N N . ARG A 1 295 ? 0.099 -7.833 0.478 1.00 82.69 295 ARG A N 1
ATOM 2320 C CA . ARG A 1 295 ? -0.052 -9.227 0.068 1.00 82.69 295 ARG A CA 1
ATOM 2321 C C . ARG A 1 295 ? -1.172 -9.851 0.884 1.00 82.69 295 ARG A C 1
ATOM 2323 O O . ARG A 1 295 ? -1.239 -9.662 2.096 1.00 82.69 295 ARG A O 1
ATOM 2330 N N . GLN A 1 296 ? -2.039 -10.601 0.219 1.00 81.88 296 GLN A N 1
ATOM 2331 C CA . GLN A 1 296 ? -3.012 -11.454 0.885 1.00 81.88 296 GLN A CA 1
ATOM 2332 C C . GLN A 1 296 ? -2.595 -12.905 0.662 1.00 81.88 296 GLN A C 1
ATOM 2334 O O . GLN A 1 296 ? -2.426 -13.343 -0.474 1.00 81.88 296 GLN A O 1
ATOM 2339 N N . HIS A 1 297 ? -2.396 -13.639 1.750 1.00 76.69 297 HIS A N 1
ATOM 2340 C CA . HIS A 1 297 ? -2.024 -15.046 1.704 1.00 76.69 297 HIS A CA 1
ATOM 2341 C C . HIS A 1 297 ? -3.268 -15.922 1.518 1.00 76.69 297 HIS A C 1
ATOM 2343 O O . HIS A 1 297 ? -4.387 -15.533 1.857 1.00 76.69 297 HIS A O 1
ATOM 2349 N N . SER A 1 298 ? -3.078 -17.141 1.009 1.00 73.38 298 SER A N 1
ATOM 2350 C CA . SER A 1 298 ? -4.165 -18.103 0.756 1.00 73.38 298 SER A CA 1
ATOM 2351 C C . SER A 1 298 ? -4.947 -18.503 2.013 1.00 73.38 298 SER A C 1
ATOM 2353 O O . SER A 1 298 ? -6.106 -18.895 1.919 1.00 73.38 298 SER A O 1
ATOM 2355 N N . ASN A 1 299 ? -4.340 -18.367 3.195 1.00 74.50 299 ASN A N 1
ATOM 2356 C CA . ASN A 1 299 ? -4.979 -18.569 4.498 1.00 74.50 299 ASN A CA 1
ATOM 2357 C C . ASN A 1 299 ? -5.791 -17.345 4.982 1.00 74.50 299 ASN A C 1
ATOM 2359 O O . ASN A 1 299 ? -6.278 -17.347 6.109 1.00 74.50 299 ASN A O 1
ATOM 2363 N N . GLY A 1 300 ? -5.923 -16.299 4.160 1.00 80.44 300 GLY A N 1
ATOM 2364 C CA . GLY A 1 300 ? -6.677 -15.084 4.470 1.00 80.44 300 GLY A CA 1
ATOM 2365 C C . GLY A 1 300 ? -5.907 -14.026 5.267 1.00 80.44 300 GLY A C 1
ATOM 2366 O O . GLY A 1 300 ? -6.474 -12.967 5.539 1.00 80.44 300 GLY A O 1
ATOM 2367 N N . ARG A 1 301 ? -4.636 -14.271 5.625 1.00 89.31 301 ARG A N 1
ATOM 2368 C CA . ARG A 1 301 ? -3.793 -13.282 6.314 1.00 89.31 301 ARG A CA 1
ATOM 2369 C C . ARG A 1 301 ? -3.393 -12.145 5.378 1.00 89.31 301 ARG A C 1
ATOM 2371 O O . ARG A 1 301 ? -3.115 -12.372 4.199 1.00 89.31 301 ARG A O 1
ATOM 2378 N N . PHE A 1 302 ? -3.305 -10.939 5.923 1.00 90.12 302 PHE A N 1
ATOM 2379 C CA . PHE A 1 302 ? -2.780 -9.773 5.215 1.00 90.12 302 PHE A CA 1
ATOM 2380 C C . PHE A 1 302 ? -1.368 -9.459 5.701 1.00 90.12 302 PHE A C 1
ATOM 2382 O O . PHE A 1 302 ? -1.103 -9.487 6.899 1.00 90.12 302 PHE A O 1
ATOM 2389 N N . PHE A 1 303 ? -0.481 -9.131 4.771 1.00 93.12 303 PHE A N 1
ATOM 2390 C CA . PHE A 1 303 ? 0.853 -8.618 5.049 1.00 93.12 303 PHE A CA 1
ATOM 2391 C C . PHE A 1 303 ? 1.020 -7.295 4.308 1.00 93.12 303 PHE A C 1
ATOM 2393 O O . PHE A 1 303 ? 0.958 -7.261 3.077 1.00 93.12 303 PHE A O 1
ATOM 2400 N N . LEU A 1 304 ? 1.206 -6.205 5.042 1.00 94.25 304 LEU A N 1
ATOM 2401 C CA . LEU A 1 304 ? 1.501 -4.895 4.485 1.00 94.25 304 LEU A CA 1
ATOM 2402 C C . LEU A 1 304 ? 2.949 -4.535 4.777 1.00 94.25 304 LEU A C 1
ATOM 2404 O O . LEU A 1 304 ? 3.356 -4.507 5.931 1.00 94.25 304 LEU A O 1
ATOM 2408 N N . ARG A 1 305 ? 3.668 -4.137 3.733 1.00 91.88 305 ARG A N 1
ATOM 2409 C CA . ARG A 1 305 ? 4.879 -3.331 3.850 1.00 91.88 305 ARG A CA 1
ATOM 2410 C C . ARG A 1 305 ? 4.586 -1.912 3.380 1.00 91.88 305 ARG A C 1
ATOM 2412 O O . ARG A 1 305 ? 4.085 -1.757 2.268 1.00 91.88 305 ARG A O 1
ATOM 2419 N N . SER A 1 306 ? 4.926 -0.890 4.153 1.00 90.75 306 SER A N 1
ATOM 2420 C CA . SER A 1 306 ? 4.769 0.522 3.771 1.00 90.75 306 SER A CA 1
ATOM 2421 C C . SER A 1 306 ? 5.987 1.350 4.165 1.00 90.75 306 SER A C 1
ATOM 2423 O O . SER A 1 306 ? 6.813 0.914 4.960 1.00 90.75 306 SER A O 1
ATOM 2425 N N . LEU A 1 307 ? 6.136 2.540 3.571 1.00 86.81 307 LEU A N 1
ATOM 2426 C CA . LEU A 1 307 ? 7.141 3.493 4.051 1.00 86.81 307 LEU A CA 1
ATOM 2427 C C . LEU A 1 307 ? 6.670 4.148 5.342 1.00 86.81 307 LEU A C 1
ATOM 2429 O O . LEU A 1 307 ? 7.333 4.005 6.359 1.00 86.81 307 LEU A O 1
ATOM 2433 N N . ASP A 1 308 ? 5.521 4.816 5.289 1.00 87.94 308 ASP A N 1
ATOM 2434 C CA . ASP A 1 308 ? 4.959 5.502 6.446 1.00 87.94 308 ASP A CA 1
ATOM 2435 C C . ASP A 1 308 ? 4.007 4.575 7.215 1.00 87.94 308 ASP A C 1
ATOM 2437 O O . ASP A 1 308 ? 3.296 3.742 6.634 1.00 87.94 308 ASP A O 1
ATOM 2441 N N . HIS A 1 309 ? 3.997 4.729 8.534 1.00 93.19 309 HIS A N 1
ATOM 2442 C CA . HIS A 1 309 ? 3.364 3.791 9.453 1.00 93.19 309 HIS A CA 1
ATOM 2443 C C . HIS A 1 309 ? 1.842 3.867 9.513 1.00 93.19 309 HIS A C 1
ATOM 2445 O O . HIS A 1 309 ? 1.177 2.834 9.547 1.00 93.19 309 HIS A O 1
ATOM 2451 N N . HIS A 1 310 ? 1.258 5.054 9.332 1.00 92.94 310 HIS A N 1
ATOM 2452 C CA . HIS A 1 310 ? -0.200 5.233 9.301 1.00 92.94 310 HIS A CA 1
ATOM 2453 C C . HIS A 1 310 ? -0.924 4.385 8.238 1.00 92.94 310 HIS A C 1
ATOM 2455 O O . HIS A 1 310 ? -2.138 4.184 8.326 1.00 92.94 310 HIS A O 1
ATOM 2461 N N . TRP A 1 311 ? -0.213 3.857 7.230 1.00 94.69 311 TRP A N 1
ATOM 2462 C CA . TRP A 1 311 ? -0.777 2.911 6.264 1.00 94.69 311 TRP A CA 1
ATOM 2463 C C . TRP A 1 311 ? -1.195 1.577 6.896 1.00 94.69 311 TRP A C 1
ATOM 2465 O O . TRP A 1 311 ? -2.002 0.863 6.293 1.00 94.69 311 TRP A O 1
ATOM 2475 N N . ALA A 1 312 ? -0.744 1.267 8.113 1.00 97.69 312 ALA A N 1
ATOM 2476 C CA . ALA A 1 312 ? -1.237 0.141 8.894 1.00 97.69 312 ALA A CA 1
ATOM 2477 C C . ALA A 1 312 ? -2.770 0.179 9.033 1.00 97.69 312 ALA A C 1
ATOM 2479 O O . ALA A 1 312 ? -3.435 -0.823 8.754 1.00 97.69 312 ALA A O 1
ATOM 2480 N N . LEU A 1 313 ? -3.355 1.361 9.283 1.00 97.75 313 LEU A N 1
ATOM 2481 C CA . LEU A 1 313 ? -4.811 1.547 9.342 1.00 97.75 313 LEU A CA 1
ATOM 2482 C C . LEU A 1 313 ? -5.522 1.083 8.067 1.00 97.75 313 LEU A C 1
ATOM 2484 O O . LEU A 1 313 ? -6.607 0.504 8.125 1.00 97.75 313 LEU A O 1
ATOM 2488 N N . TRP A 1 314 ? -4.922 1.322 6.901 1.00 96.12 314 TRP A N 1
ATOM 2489 C CA . TRP A 1 314 ? -5.493 0.902 5.625 1.00 96.12 314 TRP A CA 1
ATOM 2490 C C . TRP A 1 314 ? -5.495 -0.623 5.469 1.00 96.12 314 TRP A C 1
ATOM 2492 O O . TRP A 1 314 ? -6.488 -1.185 5.001 1.00 96.12 314 TRP A O 1
ATOM 2502 N N . ALA A 1 315 ? -4.440 -1.318 5.904 1.00 95.56 315 ALA A N 1
ATOM 2503 C CA . ALA A 1 315 ? -4.428 -2.782 5.916 1.00 95.56 315 ALA A CA 1
ATOM 2504 C C . ALA A 1 315 ? -5.427 -3.362 6.928 1.00 95.56 315 ALA A C 1
ATOM 2506 O O . ALA A 1 315 ? -6.134 -4.322 6.614 1.00 95.56 315 ALA A O 1
ATOM 2507 N N . TRP A 1 316 ? -5.555 -2.755 8.108 1.00 98.12 316 TRP A N 1
ATOM 2508 C CA . TRP A 1 316 ? -6.555 -3.164 9.096 1.00 98.12 316 TRP A CA 1
ATOM 2509 C C . TRP A 1 316 ? -7.978 -2.944 8.573 1.00 98.12 316 TRP A C 1
ATOM 2511 O O . TRP A 1 316 ? -8.841 -3.809 8.723 1.00 98.12 316 TRP A O 1
ATOM 2521 N N . SER A 1 317 ? -8.205 -1.835 7.864 1.00 96.56 317 SER A N 1
ATOM 2522 C CA . SER A 1 317 ? -9.456 -1.551 7.160 1.00 96.56 317 SER A CA 1
ATOM 2523 C C . SER A 1 317 ? -9.770 -2.604 6.096 1.00 96.56 317 SER A C 1
ATOM 2525 O O . SER A 1 317 ? -10.895 -3.102 6.026 1.00 96.56 317 SER A O 1
ATOM 2527 N N . LYS A 1 318 ? -8.773 -3.007 5.290 1.00 93.62 318 LYS A N 1
ATOM 2528 C CA . LYS A 1 318 ? -8.918 -4.089 4.298 1.00 93.62 318 LYS A CA 1
ATOM 2529 C C . LYS A 1 318 ? -9.336 -5.397 4.959 1.00 93.62 318 LYS A C 1
ATOM 2531 O O . LYS A 1 318 ? -10.220 -6.080 4.445 1.00 93.62 318 LYS A O 1
ATOM 2536 N N . TRP A 1 319 ? -8.742 -5.719 6.105 1.00 96.00 319 TRP A N 1
ATOM 2537 C CA . TRP A 1 319 ? -9.103 -6.910 6.859 1.00 96.00 319 TRP A CA 1
ATOM 2538 C C . TRP A 1 319 ? -10.530 -6.840 7.419 1.00 96.00 319 TRP A C 1
ATOM 2540 O O . TRP A 1 319 ? -11.271 -7.813 7.272 1.00 96.00 319 TRP A O 1
ATOM 2550 N N . LEU A 1 320 ? -10.949 -5.701 7.987 1.00 95.62 320 LEU A N 1
ATOM 2551 C CA . LEU A 1 320 ? -12.327 -5.495 8.459 1.00 95.62 320 LEU A CA 1
ATOM 2552 C C . LEU A 1 320 ? -13.344 -5.650 7.321 1.00 95.62 320 LEU A C 1
ATOM 2554 O O . LEU A 1 320 ? -14.343 -6.350 7.481 1.00 95.62 320 LEU A O 1
ATOM 2558 N N . ALA A 1 321 ? -13.067 -5.052 6.159 1.00 93.00 321 ALA A N 1
ATOM 2559 C CA . ALA A 1 321 ? -13.918 -5.156 4.975 1.00 93.00 321 ALA A CA 1
ATOM 2560 C C . ALA A 1 321 ? -14.047 -6.606 4.477 1.00 93.00 321 ALA A C 1
ATOM 2562 O O . ALA A 1 321 ? -15.125 -7.033 4.065 1.00 93.00 321 ALA A O 1
ATOM 2563 N N . ALA A 1 322 ? -12.953 -7.371 4.534 1.00 90.44 322 ALA A N 1
ATOM 2564 C CA . ALA A 1 322 ? -12.928 -8.780 4.151 1.00 90.44 322 ALA A CA 1
ATOM 2565 C C . ALA A 1 322 ? -13.577 -9.711 5.192 1.00 90.44 322 ALA A C 1
ATOM 2567 O O . ALA A 1 322 ? -13.957 -10.830 4.849 1.00 90.44 322 ALA A O 1
ATOM 2568 N N . ASN A 1 323 ? -13.735 -9.264 6.444 1.00 94.12 323 ASN A N 1
ATOM 2569 C CA . ASN A 1 323 ? -14.274 -10.064 7.546 1.00 94.12 323 ASN A CA 1
ATOM 2570 C C . ASN A 1 323 ? -15.418 -9.340 8.290 1.00 94.12 323 ASN A C 1
ATOM 2572 O O . ASN A 1 323 ? -15.288 -9.054 9.486 1.00 94.12 323 ASN A O 1
ATOM 2576 N N . PRO A 1 324 ? -16.562 -9.058 7.633 1.00 91.44 324 PRO A N 1
ATOM 2577 C CA . PRO A 1 324 ? -17.660 -8.333 8.264 1.00 91.44 324 PRO A CA 1
ATOM 2578 C C . PRO A 1 324 ? -18.147 -9.012 9.552 1.00 91.44 324 PRO A C 1
ATOM 2580 O O . PRO A 1 324 ? -18.445 -10.205 9.572 1.00 91.44 324 PRO A O 1
ATOM 2583 N N . GLY A 1 325 ? -18.253 -8.242 10.636 1.00 89.69 325 GLY A N 1
ATOM 2584 C CA . GLY A 1 325 ? -18.714 -8.720 11.947 1.00 89.69 325 GLY A CA 1
ATOM 2585 C C . GLY A 1 325 ? -17.613 -9.270 12.861 1.00 89.69 325 GLY A C 1
ATOM 2586 O O . GLY A 1 325 ? -17.812 -9.301 14.083 1.00 89.69 325 GLY A O 1
ATOM 2587 N N . SER A 1 326 ? -16.449 -9.612 12.305 1.00 93.12 326 SER A N 1
ATOM 2588 C CA . SER A 1 326 ? -15.235 -9.932 13.061 1.00 93.12 326 SER A CA 1
ATOM 2589 C C . SER A 1 326 ? -14.514 -8.657 13.502 1.00 93.12 326 SER A C 1
ATOM 2591 O O . SER A 1 326 ? -14.594 -7.619 12.849 1.00 93.12 326 SER A O 1
ATOM 2593 N N . GLN A 1 327 ? -13.814 -8.724 14.634 1.00 94.50 327 GLN A N 1
ATOM 2594 C CA . GLN A 1 327 ? -12.975 -7.640 15.153 1.00 94.50 327 GLN A CA 1
ATOM 2595 C C . GLN A 1 327 ? -11.697 -8.245 15.738 1.00 94.50 327 GLN A C 1
ATOM 2597 O O . GLN A 1 327 ? -11.765 -9.366 16.257 1.00 94.50 327 GLN A O 1
ATOM 2602 N N . PRO A 1 328 ? -10.547 -7.557 15.644 1.00 96.75 328 PRO A N 1
ATOM 2603 C CA . PRO A 1 328 ? -9.361 -8.005 16.349 1.00 96.75 328 PRO A CA 1
ATOM 2604 C C . PRO A 1 328 ? -9.590 -7.882 17.855 1.00 96.75 328 PRO A C 1
ATOM 2606 O O . PRO A 1 328 ? -10.303 -6.992 18.314 1.00 96.75 328 PRO A O 1
ATOM 2609 N N . THR A 1 329 ? -8.990 -8.788 18.616 1.00 97.75 329 THR A N 1
ATOM 2610 C CA . THR A 1 329 ? -9.034 -8.748 20.084 1.00 97.75 329 THR A CA 1
ATOM 2611 C C . THR A 1 329 ? -7.759 -8.174 20.679 1.00 97.75 329 THR A C 1
ATOM 2613 O O . THR A 1 329 ? -7.770 -7.749 21.828 1.00 97.75 329 THR A O 1
ATOM 2616 N N . LEU A 1 330 ? -6.667 -8.183 19.913 1.00 98.62 330 LEU A N 1
ATOM 2617 C CA . LEU A 1 330 ? -5.355 -7.733 20.352 1.00 98.62 330 LEU A CA 1
ATOM 2618 C C . LEU A 1 330 ? -4.614 -7.053 19.197 1.00 98.62 330 LEU A C 1
ATOM 2620 O O . LEU A 1 330 ? -4.500 -7.620 18.107 1.00 98.62 330 LEU A O 1
ATOM 2624 N N . LEU A 1 331 ? -4.076 -5.871 19.475 1.00 98.62 331 LEU A N 1
ATOM 2625 C CA . LEU A 1 331 ? -3.053 -5.200 18.684 1.00 98.62 331 LEU A CA 1
ATOM 2626 C C . LEU A 1 331 ? -1.718 -5.348 19.419 1.00 98.62 331 LEU A C 1
ATOM 2628 O O . LEU A 1 331 ? -1.567 -4.855 20.534 1.00 98.62 331 LEU A O 1
ATOM 2632 N N . VAL A 1 332 ? -0.764 -6.040 18.807 1.00 98.50 332 VAL A N 1
ATOM 2633 C CA . VAL A 1 332 ? 0.631 -6.070 19.256 1.00 98.50 332 VAL A CA 1
ATOM 2634 C C . VAL A 1 332 ? 1.370 -5.033 18.431 1.00 98.50 332 VAL A C 1
ATOM 2636 O O . VAL A 1 332 ? 1.502 -5.214 17.227 1.00 98.50 332 VAL A O 1
ATOM 2639 N N . HIS A 1 333 ? 1.796 -3.953 19.066 1.00 97.75 333 HIS A N 1
ATOM 2640 C CA . HIS A 1 333 ? 2.386 -2.786 18.424 1.00 97.75 333 HIS A CA 1
ATOM 2641 C C . HIS A 1 333 ? 3.833 -2.639 18.891 1.00 97.75 333 HIS A C 1
ATOM 2643 O O . HIS A 1 333 ? 4.094 -2.521 20.090 1.00 97.75 333 HIS A O 1
ATOM 2649 N N . LEU A 1 334 ? 4.768 -2.756 17.955 1.00 96.62 334 LEU A N 1
ATOM 2650 C CA . LEU A 1 334 ? 6.198 -2.608 18.176 1.00 96.62 334 LEU A CA 1
ATOM 2651 C C . LEU A 1 334 ? 6.595 -1.265 17.584 1.00 96.62 334 LEU A C 1
ATOM 2653 O O . LEU A 1 334 ? 6.731 -1.164 16.367 1.00 96.62 334 LEU A O 1
ATOM 2657 N N . ASP A 1 335 ? 6.758 -0.270 18.446 1.00 93.12 335 ASP A N 1
ATOM 2658 C CA . ASP A 1 335 ? 7.053 1.105 18.055 1.00 93.12 335 ASP A CA 1
ATOM 2659 C C . ASP A 1 335 ? 7.861 1.806 19.160 1.00 93.12 335 ASP A C 1
ATOM 2661 O O . ASP A 1 335 ? 7.905 1.366 20.314 1.00 93.12 335 ASP A O 1
ATOM 2665 N N . SER A 1 336 ? 8.542 2.891 18.808 1.00 87.88 336 SER A N 1
ATOM 2666 C CA . SER A 1 336 ? 9.117 3.844 19.760 1.00 87.88 336 SER A CA 1
ATOM 2667 C C . SER A 1 336 ? 8.159 4.978 20.154 1.00 87.88 336 SER A C 1
ATOM 2669 O O . SER A 1 336 ? 8.578 5.914 20.837 1.00 87.88 336 SER A O 1
ATOM 2671 N N . HIS A 1 337 ? 6.901 4.945 19.726 1.00 88.12 337 HIS A N 1
ATOM 2672 C CA . HIS A 1 337 ? 5.861 5.951 19.932 1.00 88.12 337 HIS A CA 1
ATOM 2673 C C . HIS A 1 337 ? 4.519 5.263 20.205 1.00 88.12 337 HIS A C 1
ATOM 2675 O O . HIS A 1 337 ? 4.376 4.065 20.033 1.00 88.12 337 HIS A O 1
ATOM 2681 N N . ASP A 1 338 ? 3.537 5.979 20.757 1.00 87.81 338 ASP A N 1
ATOM 2682 C CA . ASP A 1 338 ? 2.246 5.358 21.095 1.00 87.81 338 ASP A CA 1
ATOM 2683 C C . ASP A 1 338 ? 1.201 5.403 19.971 1.00 87.81 338 ASP A C 1
ATOM 2685 O O . ASP A 1 338 ? 0.236 4.642 20.029 1.00 87.81 338 ASP A O 1
ATOM 2689 N N . ASP A 1 339 ? 1.353 6.322 19.017 1.00 91.44 339 ASP A N 1
ATOM 2690 C CA . ASP A 1 339 ? 0.442 6.641 17.908 1.00 91.44 339 ASP A CA 1
ATOM 2691 C C . ASP A 1 339 ? -1.042 6.782 18.276 1.00 91.44 339 ASP A C 1
ATOM 2693 O O . ASP A 1 339 ? -1.955 6.631 17.450 1.00 91.44 339 ASP A O 1
ATOM 2697 N N . LEU A 1 340 ? -1.294 7.137 19.540 1.00 91.50 340 LEU A N 1
ATOM 2698 C CA . LEU A 1 340 ? -2.626 7.344 20.109 1.00 91.50 340 LEU A CA 1
ATOM 2699 C C . LEU A 1 340 ? -3.129 8.785 19.942 1.00 91.50 340 LEU A C 1
ATOM 2701 O O . LEU A 1 340 ? -4.139 9.165 20.545 1.00 91.50 340 LEU A O 1
ATOM 2705 N N . GLY A 1 341 ? -2.444 9.602 19.140 1.00 89.81 341 GLY A N 1
ATOM 2706 C CA . GLY A 1 341 ? -2.847 10.970 18.847 1.00 89.81 341 GLY A CA 1
ATOM 2707 C C . GLY A 1 341 ? -4.256 11.052 18.259 1.00 89.81 341 GLY A C 1
ATOM 2708 O O . GLY A 1 341 ? -4.789 10.106 17.681 1.00 89.81 341 GLY A O 1
ATOM 2709 N N . SER A 1 342 ? -4.878 12.218 18.409 1.00 89.38 342 SER A N 1
ATOM 2710 C CA . SER A 1 342 ? -6.262 12.438 17.992 1.00 89.38 342 SER A CA 1
ATOM 2711 C C . SER A 1 342 ? -6.318 13.168 16.646 1.00 89.38 342 SER A C 1
ATOM 2713 O O . SER A 1 342 ? -6.002 14.365 16.594 1.00 89.38 342 SER A O 1
ATOM 2715 N N . PRO A 1 343 ? -6.699 12.488 15.547 1.00 89.94 343 PRO A N 1
ATOM 2716 C CA . PRO A 1 343 ? -6.790 13.132 14.246 1.00 89.94 343 PRO A CA 1
ATOM 2717 C C . PRO A 1 343 ? -8.014 14.066 14.196 1.00 89.94 343 PRO A C 1
ATOM 2719 O O . PRO A 1 343 ? -8.985 13.859 14.929 1.00 89.94 343 PRO A O 1
ATOM 2722 N N . PRO A 1 344 ? -8.022 15.083 13.318 1.00 87.38 344 PRO A N 1
ATOM 2723 C CA . PRO A 1 344 ? -9.135 16.019 13.138 1.00 87.38 344 PRO A CA 1
ATOM 2724 C C . PRO A 1 344 ? -10.316 15.377 12.385 1.00 87.38 344 PRO A C 1
ATOM 2726 O O . PRO A 1 344 ? -10.710 15.824 11.309 1.00 87.38 344 PRO A O 1
ATOM 2729 N N . LEU A 1 345 ? -10.873 14.303 12.940 1.00 91.50 345 LEU A N 1
ATOM 2730 C CA . LEU A 1 345 ? -12.014 13.562 12.411 1.00 91.50 345 LEU A CA 1
ATOM 2731 C C . LEU A 1 345 ? -13.207 13.756 13.345 1.00 91.50 345 LEU A C 1
ATOM 2733 O O . LEU A 1 345 ? -13.116 13.412 14.519 1.00 91.50 345 LEU A O 1
ATOM 2737 N N . ALA A 1 346 ? -14.323 14.289 12.846 1.00 92.69 346 ALA A N 1
ATOM 2738 C CA . ALA A 1 346 ? -15.505 14.509 13.671 1.00 92.69 346 ALA A CA 1
ATOM 2739 C C . ALA A 1 346 ? -16.276 13.194 13.874 1.00 92.69 346 ALA A C 1
ATOM 2741 O O . ALA A 1 346 ? -16.719 12.560 12.917 1.00 92.69 346 ALA A O 1
ATOM 2742 N N . VAL A 1 347 ? -16.444 12.778 15.126 1.00 93.00 347 VAL A N 1
ATOM 2743 C CA . VAL A 1 347 ? -17.163 11.568 15.532 1.00 93.00 347 VAL A CA 1
ATOM 2744 C C . VAL A 1 347 ? -18.629 11.650 15.111 1.00 93.00 347 VAL A C 1
ATOM 2746 O O . VAL A 1 347 ? -19.326 12.625 15.398 1.00 93.00 347 VAL A O 1
ATOM 2749 N N . THR A 1 348 ? -19.113 10.589 14.462 1.00 92.44 348 THR A N 1
ATOM 2750 C CA . THR A 1 348 ? -20.539 10.403 14.165 1.00 92.44 348 THR A CA 1
ATOM 2751 C C . THR A 1 348 ? -21.177 9.419 15.155 1.00 92.44 348 THR A C 1
ATOM 2753 O O . THR A 1 348 ? -20.469 8.684 15.842 1.00 92.44 348 THR A O 1
ATOM 2756 N N . PRO A 1 349 ? -22.520 9.311 15.207 1.00 90.00 349 PRO A N 1
ATOM 2757 C CA . PRO A 1 349 ? -23.182 8.277 16.007 1.00 90.00 349 PRO A CA 1
ATOM 2758 C C . PRO A 1 349 ? -22.854 6.835 15.586 1.00 90.00 349 PRO A C 1
ATOM 2760 O O . PRO A 1 349 ? -23.200 5.903 16.311 1.00 90.00 349 PRO A O 1
ATOM 2763 N N . THR A 1 350 ? -22.255 6.630 14.407 1.00 92.88 350 THR A N 1
ATOM 2764 C CA . THR A 1 350 ? -21.879 5.301 13.915 1.00 92.88 350 THR A CA 1
ATOM 2765 C C . THR A 1 350 ? -20.415 5.028 14.276 1.00 92.88 350 THR A C 1
ATOM 2767 O O . THR A 1 350 ? -19.538 5.756 13.809 1.00 92.88 350 THR A O 1
ATOM 2770 N N . PRO A 1 351 ? -20.116 3.992 15.085 1.00 91.75 351 PRO A N 1
ATOM 2771 C CA . PRO A 1 351 ? -18.743 3.653 15.447 1.00 91.75 351 PRO A CA 1
ATOM 2772 C C . PRO A 1 351 ? -17.867 3.434 14.215 1.00 91.75 351 PRO A C 1
ATOM 2774 O O . PRO A 1 351 ? -18.276 2.768 13.267 1.00 91.75 351 PRO A O 1
ATOM 2777 N N . GLY A 1 352 ? -16.658 3.990 14.245 1.00 93.75 352 GLY A N 1
ATOM 2778 C CA . GLY A 1 352 ? -15.697 3.879 13.144 1.00 93.75 352 GLY A CA 1
ATOM 2779 C C . GLY A 1 352 ? -16.007 4.740 11.914 1.00 93.75 352 GLY A C 1
ATOM 2780 O O . GLY A 1 352 ? -15.232 4.704 10.963 1.00 93.75 352 GLY A O 1
ATOM 2781 N N . VAL A 1 353 ? -17.090 5.524 11.938 1.00 96.12 353 VAL A N 1
ATOM 2782 C CA . VAL A 1 353 ? -17.438 6.473 10.875 1.00 96.12 353 VAL A CA 1
ATOM 2783 C C . VAL A 1 353 ? -17.286 7.901 11.386 1.00 96.12 353 VAL A C 1
ATOM 2785 O O . VAL A 1 353 ? -17.812 8.258 12.445 1.00 96.12 353 VAL A O 1
ATOM 2788 N N . PHE A 1 354 ? -16.604 8.725 10.601 1.00 95.19 354 PHE A N 1
ATOM 2789 C CA . PHE A 1 354 ? -16.263 10.102 10.923 1.00 95.19 354 PHE A CA 1
ATOM 2790 C C . PHE A 1 354 ? -16.623 11.043 9.776 1.00 95.19 354 PHE A C 1
ATOM 2792 O O . PHE A 1 354 ? -16.459 10.692 8.607 1.00 95.19 354 PHE A O 1
ATOM 2799 N N . ASP A 1 355 ? -17.062 12.251 10.111 1.00 92.06 355 ASP A N 1
ATOM 2800 C CA . ASP A 1 355 ? -17.208 13.348 9.158 1.00 92.06 355 ASP A CA 1
ATOM 2801 C C . ASP A 1 355 ? -15.884 14.129 9.073 1.00 92.06 355 ASP A C 1
ATOM 2803 O O . ASP A 1 355 ? -15.200 14.347 10.082 1.00 92.06 355 ASP A O 1
ATOM 2807 N N . LEU A 1 356 ? -15.504 14.574 7.872 1.00 84.56 356 LEU A N 1
ATOM 2808 C CA . LEU A 1 356 ? -14.407 15.531 7.738 1.00 84.56 356 LEU A CA 1
ATOM 2809 C C . LEU A 1 356 ? -14.893 16.933 8.152 1.00 84.56 356 LEU A C 1
ATOM 2811 O O . LEU A 1 356 ? -15.909 17.391 7.629 1.00 84.56 356 LEU A O 1
ATOM 2815 N N . PRO A 1 357 ? -14.168 17.665 9.025 1.00 73.94 357 PRO A N 1
ATOM 2816 C CA . PRO A 1 357 ? -14.623 18.963 9.542 1.00 73.94 357 PRO A CA 1
ATOM 2817 C C . PRO A 1 357 ? -14.867 20.039 8.472 1.00 73.94 357 PRO A C 1
ATOM 2819 O O . PRO A 1 357 ? -15.609 20.988 8.712 1.00 73.94 357 PRO A O 1
ATOM 2822 N N . LEU A 1 358 ? -14.246 19.900 7.295 1.00 69.62 358 LEU A N 1
ATOM 2823 C CA . LEU A 1 358 ? -14.477 20.740 6.120 1.00 69.62 358 LEU A CA 1
ATOM 2824 C C . LEU A 1 358 ? -14.823 19.859 4.915 1.00 69.62 358 LEU A C 1
ATOM 2826 O O . LEU A 1 358 ? -13.926 19.379 4.222 1.00 69.62 358 LEU A O 1
ATOM 2830 N N . GLY A 1 359 ? -16.115 19.659 4.661 1.00 66.38 359 GLY A N 1
ATOM 2831 C CA . GLY A 1 359 ? -16.606 18.925 3.495 1.00 66.38 359 GLY A CA 1
ATOM 2832 C C . GLY A 1 359 ? -17.883 18.140 3.778 1.00 66.38 359 GLY A C 1
ATOM 2833 O O . GLY A 1 359 ? -18.478 18.259 4.845 1.00 66.38 359 GLY A O 1
ATOM 2834 N N . GLN A 1 360 ? -18.309 17.349 2.793 1.00 65.75 360 GLN A N 1
ATOM 2835 C CA . GLN A 1 360 ? -19.360 16.333 2.957 1.00 65.75 360 GLN A CA 1
ATOM 2836 C C . GLN A 1 360 ? -18.788 14.908 2.987 1.00 65.75 360 GLN A C 1
ATOM 2838 O O . GLN A 1 360 ? -19.540 13.940 3.095 1.00 65.75 360 GLN A O 1
ATOM 2843 N N . ASP A 1 361 ? -17.466 14.787 2.873 1.00 79.94 361 ASP A N 1
ATOM 2844 C CA . ASP A 1 361 ? -16.777 13.509 2.816 1.00 79.94 361 ASP A CA 1
ATOM 2845 C C . ASP A 1 361 ? -16.678 12.870 4.200 1.00 79.94 361 ASP A C 1
ATOM 2847 O O . ASP A 1 361 ? -16.667 13.538 5.241 1.00 79.94 361 ASP A O 1
ATOM 2851 N N . ARG A 1 362 ? -16.592 11.542 4.188 1.00 92.12 362 ARG A N 1
ATOM 2852 C CA . ARG A 1 362 ? -16.588 10.702 5.380 1.00 92.12 362 ARG A CA 1
ATOM 2853 C C . ARG A 1 362 ? -15.422 9.742 5.362 1.00 92.12 362 ARG A C 1
ATOM 2855 O O . ARG A 1 362 ? -15.011 9.278 4.301 1.00 92.12 362 ARG A O 1
ATOM 2862 N N . VAL A 1 363 ? -14.952 9.405 6.554 1.00 94.62 363 VAL A N 1
ATOM 2863 C CA . VAL A 1 363 ? -13.993 8.327 6.777 1.00 94.62 363 VAL A CA 1
ATOM 2864 C C . VAL A 1 363 ? -14.718 7.197 7.482 1.00 94.62 363 VAL A C 1
ATOM 2866 O O . VAL A 1 363 ? -15.231 7.389 8.577 1.00 94.62 363 VAL A O 1
ATOM 2869 N N . ASP A 1 364 ? -14.756 6.028 6.862 1.00 96.19 364 ASP A N 1
ATOM 2870 C CA . ASP A 1 364 ? -15.244 4.793 7.466 1.00 96.19 364 ASP A CA 1
ATOM 2871 C C . ASP A 1 364 ? -14.069 3.816 7.556 1.00 96.19 364 ASP A C 1
ATOM 2873 O O . ASP A 1 364 ? -13.508 3.400 6.539 1.00 96.19 364 ASP A O 1
ATOM 2877 N N . ILE A 1 365 ? -13.681 3.442 8.778 1.00 96.31 365 ILE A N 1
ATOM 2878 C CA . ILE A 1 365 ? -12.538 2.547 9.003 1.00 96.31 365 ILE A CA 1
ATOM 2879 C C . ILE A 1 365 ? -12.755 1.141 8.433 1.00 96.31 365 ILE A C 1
ATOM 2881 O O . ILE A 1 365 ? -11.785 0.407 8.275 1.00 96.31 365 ILE A O 1
ATOM 2885 N N . ALA A 1 366 ? -13.987 0.744 8.109 1.00 95.50 366 ALA A N 1
ATOM 2886 C CA . ALA A 1 366 ? -14.295 -0.506 7.418 1.00 95.50 366 ALA A CA 1
ATOM 2887 C C . ALA A 1 366 ? -14.402 -0.333 5.889 1.00 95.50 366 ALA A C 1
ATOM 2889 O O . ALA A 1 366 ? -14.616 -1.318 5.181 1.00 95.50 366 ALA A O 1
ATOM 2890 N N . ALA A 1 367 ? -14.225 0.887 5.366 1.00 94.25 367 ALA A N 1
ATOM 2891 C CA . ALA A 1 367 ? -14.198 1.203 3.940 1.00 94.25 367 ALA A CA 1
ATOM 2892 C C . ALA A 1 367 ? -12.791 1.685 3.518 1.00 94.25 367 ALA A C 1
ATOM 2894 O O . ALA A 1 367 ? -12.502 2.888 3.568 1.00 94.25 367 ALA A O 1
ATOM 2895 N N . PRO A 1 368 ? -11.917 0.778 3.032 1.00 90.50 368 PRO A N 1
ATOM 2896 C CA . PRO A 1 368 ? -10.498 1.062 2.809 1.00 90.50 368 PRO A CA 1
ATOM 2897 C C . PRO A 1 368 ? -10.207 2.256 1.903 1.00 90.50 368 PRO A C 1
ATOM 2899 O O . PRO A 1 368 ? -9.203 2.929 2.114 1.00 90.50 368 PRO A O 1
ATOM 2902 N N . GLY A 1 369 ? -11.068 2.524 0.915 1.00 85.19 369 GLY A N 1
ATOM 2903 C CA . GLY A 1 369 ? -10.917 3.672 0.016 1.00 85.19 369 GLY A CA 1
ATOM 2904 C C . GLY A 1 369 ? -10.935 5.004 0.765 1.00 85.19 369 GLY A C 1
ATOM 2905 O O . GLY A 1 369 ? -10.007 5.808 0.662 1.00 85.19 369 GLY A O 1
ATOM 2906 N N . THR A 1 370 ? -11.913 5.171 1.662 1.00 90.81 370 THR A N 1
ATOM 2907 C CA . THR A 1 370 ? -12.053 6.387 2.479 1.00 90.81 370 THR A CA 1
ATOM 2908 C C . THR A 1 370 ? -10.876 6.590 3.437 1.00 90.81 370 THR A C 1
ATOM 2910 O O . THR A 1 370 ? -10.416 7.714 3.627 1.00 90.81 370 THR A O 1
ATOM 2913 N N . VAL A 1 371 ? -10.330 5.497 3.982 1.00 91.06 371 VAL A N 1
ATOM 2914 C CA . VAL A 1 371 ? -9.139 5.511 4.844 1.00 91.06 371 VAL A CA 1
ATOM 2915 C C . VAL A 1 371 ? -7.909 5.940 4.048 1.00 91.06 371 VAL A C 1
ATOM 2917 O O . VAL A 1 371 ? -7.190 6.842 4.477 1.00 91.06 371 VAL A O 1
ATOM 2920 N N . SER A 1 372 ? -7.679 5.348 2.869 1.00 85.94 372 SER A N 1
ATOM 2921 C CA . SER A 1 372 ? -6.557 5.748 2.014 1.00 85.94 372 SER A CA 1
ATOM 2922 C C . SER A 1 372 ? -6.662 7.201 1.565 1.00 85.94 372 SER A C 1
ATOM 2924 O O . SER A 1 372 ? -5.655 7.907 1.574 1.00 85.94 372 SER A O 1
ATOM 2926 N N . ALA A 1 373 ? -7.863 7.677 1.231 1.00 80.88 373 ALA A N 1
ATOM 2927 C CA . ALA A 1 373 ? -8.088 9.069 0.863 1.00 80.88 373 ALA A CA 1
ATOM 2928 C C . ALA A 1 373 ? -7.762 10.019 2.030 1.00 80.88 373 ALA A C 1
ATOM 2930 O O . ALA A 1 373 ? -7.055 11.009 1.837 1.00 80.88 373 ALA A O 1
ATOM 2931 N N . ALA A 1 374 ? -8.197 9.687 3.252 1.00 86.94 374 ALA A N 1
ATOM 2932 C CA . ALA A 1 374 ? -7.932 10.484 4.450 1.00 86.94 374 ALA A CA 1
ATOM 2933 C C . ALA A 1 374 ? -6.438 10.549 4.805 1.00 86.94 374 ALA A C 1
ATOM 2935 O O . ALA A 1 374 ? -5.914 11.637 5.054 1.00 86.94 374 ALA A O 1
ATOM 2936 N N . ILE A 1 375 ? -5.748 9.407 4.777 1.00 86.62 375 ILE A N 1
ATOM 2937 C CA . ILE A 1 375 ? -4.292 9.317 4.956 1.00 86.62 375 ILE A CA 1
ATOM 2938 C C . ILE A 1 375 ? -3.581 10.194 3.928 1.00 86.62 375 ILE A C 1
ATOM 2940 O O . ILE A 1 375 ? -2.780 11.062 4.267 1.00 86.62 375 ILE A O 1
ATOM 2944 N N . THR A 1 376 ? -3.925 10.026 2.654 1.00 78.62 376 THR A N 1
ATOM 2945 C CA . THR A 1 376 ? -3.202 10.690 1.571 1.00 78.62 376 THR A CA 1
ATOM 2946 C C . THR A 1 376 ? -3.409 12.204 1.580 1.00 78.62 376 THR A C 1
ATOM 2948 O O . THR A 1 376 ? -2.479 12.987 1.346 1.00 78.62 376 THR A O 1
ATOM 2951 N N . ALA A 1 377 ? -4.623 12.628 1.934 1.00 77.88 377 ALA A N 1
ATOM 2952 C CA . ALA A 1 377 ? -4.947 14.024 2.176 1.00 77.88 377 ALA A CA 1
ATOM 2953 C C . ALA A 1 377 ? -4.210 14.607 3.397 1.00 77.88 377 ALA A C 1
ATOM 2955 O O . ALA A 1 377 ? -4.185 15.823 3.543 1.00 77.88 377 ALA A O 1
ATOM 2956 N N . GLY A 1 378 ? -3.578 13.786 4.244 1.00 80.31 378 GLY A N 1
ATOM 2957 C CA . GLY A 1 378 ? -2.881 14.205 5.463 1.00 80.31 378 GLY A CA 1
ATOM 2958 C C . GLY A 1 378 ? -3.816 14.448 6.648 1.00 80.31 378 GLY A C 1
ATOM 2959 O O . GLY A 1 378 ? -3.469 15.214 7.541 1.00 80.31 378 GLY A O 1
ATOM 2960 N N . ARG A 1 379 ? -5.018 13.854 6.634 1.00 85.19 379 ARG A N 1
ATOM 2961 C CA . ARG A 1 379 ? -6.022 13.962 7.711 1.00 85.19 379 ARG A CA 1
ATOM 2962 C C . ARG A 1 379 ? -5.791 12.957 8.833 1.00 85.19 379 ARG A C 1
ATOM 2964 O O . ARG A 1 379 ? -6.215 13.195 9.956 1.00 85.19 379 ARG A O 1
ATOM 2971 N N . ILE A 1 380 ? -5.158 11.834 8.510 1.00 90.00 380 ILE A N 1
ATOM 2972 C CA . ILE A 1 380 ? -4.732 10.810 9.462 1.00 90.00 380 ILE A CA 1
ATOM 2973 C C . ILE A 1 380 ? -3.222 10.696 9.316 1.00 90.00 380 ILE A C 1
ATOM 2975 O O . ILE A 1 380 ? -2.733 10.460 8.212 1.00 90.00 380 ILE A O 1
ATOM 2979 N N . GLY A 1 381 ? -2.516 10.926 10.416 1.00 88.88 381 GLY A N 1
ATOM 2980 C CA . GLY A 1 381 ? -1.059 10.976 10.460 1.00 88.88 381 GLY A CA 1
ATOM 2981 C C . GLY A 1 381 ? -0.415 9.783 11.152 1.00 88.88 381 GLY A C 1
ATOM 2982 O O . GLY A 1 381 ? -1.125 8.999 11.790 1.00 88.88 381 GLY A O 1
ATOM 2983 N N . ILE A 1 382 ? 0.919 9.685 11.050 1.00 88.06 382 ILE A N 1
ATOM 2984 C CA . ILE A 1 382 ? 1.714 8.594 11.653 1.00 88.06 382 ILE A CA 1
ATOM 2985 C C . ILE A 1 382 ? 1.442 8.480 13.154 1.00 88.06 382 ILE A C 1
ATOM 2987 O O . ILE A 1 382 ? 1.184 7.393 13.629 1.00 88.06 382 ILE A O 1
ATOM 2991 N N . GLY A 1 383 ? 1.303 9.603 13.860 1.00 89.19 383 GLY A N 1
ATOM 2992 C CA . GLY A 1 383 ? 1.060 9.594 15.304 1.00 89.19 383 GLY A CA 1
ATOM 2993 C C . GLY A 1 383 ? -0.403 9.477 15.742 1.00 89.19 383 GLY A C 1
ATOM 2994 O O . GLY A 1 383 ? -0.695 9.796 16.890 1.00 89.19 383 GLY A O 1
ATOM 2995 N N . SER A 1 384 ? -1.360 9.173 14.852 1.00 92.31 384 SER A N 1
ATOM 2996 C CA . SER A 1 384 ? -2.799 9.351 15.162 1.00 92.31 384 SER A CA 1
ATOM 2997 C C . SER A 1 384 ? -3.763 8.331 14.552 1.00 92.31 384 SER A C 1
ATOM 2999 O O . SER A 1 384 ? -4.982 8.507 14.612 1.00 92.31 384 SER A O 1
ATOM 3001 N N . PHE A 1 385 ? -3.261 7.274 13.917 1.00 95.62 385 PHE A N 1
ATOM 3002 C CA . PHE A 1 385 ? -4.101 6.343 13.159 1.00 95.62 385 PHE A CA 1
ATOM 3003 C C . PHE A 1 385 ? -4.744 5.246 14.026 1.00 95.62 385 PHE A C 1
ATOM 3005 O O . PHE A 1 385 ? -5.763 4.677 13.625 1.00 95.62 385 PHE A O 1
ATOM 3012 N N . ILE A 1 386 ? -4.215 4.979 15.227 1.00 96.88 386 ILE A N 1
ATOM 3013 C CA . ILE A 1 386 ? -4.745 3.944 16.131 1.00 96.88 386 ILE A CA 1
ATOM 3014 C C . ILE A 1 386 ? -6.051 4.398 16.794 1.00 96.88 386 ILE A C 1
ATOM 3016 O O . ILE A 1 386 ? -7.012 3.630 16.874 1.00 96.88 386 ILE A O 1
ATOM 3020 N N . ALA A 1 387 ? -6.138 5.657 17.230 1.00 95.12 387 ALA A N 1
ATOM 3021 C CA . ALA A 1 387 ? -7.334 6.195 17.881 1.00 95.12 387 ALA A CA 1
ATOM 3022 C C . ALA A 1 387 ? -8.635 6.029 17.052 1.00 95.12 387 ALA A C 1
ATOM 3024 O O . ALA A 1 387 ? -9.609 5.477 17.582 1.00 95.12 387 ALA A O 1
ATOM 3025 N N . PRO A 1 388 ? -8.702 6.427 15.760 1.00 95.38 388 PRO A N 1
ATOM 3026 C CA . PRO A 1 388 ? -9.907 6.227 14.957 1.00 95.38 388 PRO A CA 1
ATOM 3027 C C . PRO A 1 388 ? -10.207 4.747 14.692 1.00 95.38 388 PRO A C 1
ATOM 3029 O O . PRO A 1 388 ? -11.378 4.386 14.561 1.00 95.38 388 PRO A O 1
ATOM 3032 N N . PHE A 1 389 ? -9.191 3.878 14.660 1.00 97.12 389 PHE A N 1
ATOM 3033 C CA . PHE A 1 389 ? -9.391 2.435 14.540 1.00 97.12 389 PHE A CA 1
ATOM 3034 C C . PHE A 1 389 ? -10.114 1.866 15.761 1.00 97.12 389 PHE A C 1
ATOM 3036 O O . PHE A 1 389 ? -11.189 1.276 15.632 1.00 97.12 389 PHE A O 1
ATOM 3043 N N . LEU A 1 390 ? -9.569 2.110 16.957 1.00 96.25 390 LEU A N 1
ATOM 3044 C CA . LEU A 1 390 ? -10.151 1.651 18.220 1.00 96.25 390 LEU A CA 1
ATOM 3045 C C . LEU A 1 390 ? -11.570 2.199 18.420 1.00 96.25 390 LEU A C 1
ATOM 3047 O O . LEU A 1 390 ? -12.437 1.495 18.940 1.00 96.25 390 LEU A O 1
ATOM 3051 N N . HIS A 1 391 ? -11.848 3.415 17.939 1.00 95.12 391 HIS A N 1
ATOM 3052 C CA . HIS A 1 391 ? -13.184 4.005 18.003 1.00 95.12 391 HIS A CA 1
ATOM 3053 C C . HIS A 1 391 ? -14.277 3.127 17.364 1.00 95.12 391 HIS A C 1
ATOM 3055 O O . HIS A 1 391 ? -15.390 3.057 17.893 1.00 95.12 391 HIS A O 1
ATOM 3061 N N . GLY A 1 392 ? -13.979 2.423 16.266 1.00 93.88 392 GLY A N 1
ATOM 3062 C CA . GLY A 1 392 ? -14.942 1.530 15.609 1.00 93.88 392 GLY A CA 1
ATOM 3063 C C . GLY A 1 392 ? -15.003 0.106 16.164 1.00 93.88 392 GLY A C 1
ATOM 3064 O O . GLY A 1 392 ? -15.871 -0.672 15.762 1.00 93.88 392 GLY A O 1
ATOM 3065 N N . LEU A 1 393 ? -14.133 -0.251 17.111 1.00 95.12 393 LEU A N 1
ATOM 3066 C CA . LEU A 1 393 ? -14.117 -1.577 17.722 1.00 95.12 393 LEU A CA 1
ATOM 3067 C C . LEU A 1 393 ? -14.938 -1.625 19.010 1.00 95.12 393 LEU A C 1
ATOM 3069 O O . LEU A 1 393 ? -15.031 -0.656 19.768 1.00 95.12 393 LEU A O 1
ATOM 3073 N N . ARG A 1 394 ? -15.532 -2.788 19.294 1.00 94.19 394 ARG A N 1
ATOM 3074 C CA . ARG A 1 394 ? -16.207 -3.033 20.575 1.00 94.19 394 ARG A CA 1
ATOM 3075 C C . ARG A 1 394 ? -15.184 -3.211 21.683 1.00 94.19 394 ARG A C 1
ATOM 3077 O O . ARG A 1 394 ? -15.328 -2.594 22.734 1.00 94.19 394 ARG A O 1
ATOM 3084 N N . HIS A 1 395 ? -14.179 -4.037 21.419 1.00 96.12 395 HIS A N 1
ATOM 3085 C CA . HIS A 1 395 ? -13.097 -4.318 22.339 1.00 96.12 395 HIS A CA 1
ATOM 3086 C C . HIS A 1 395 ? -11.824 -4.692 21.573 1.00 96.12 395 HIS A C 1
ATOM 3088 O O . HIS A 1 395 ? -11.916 -5.455 20.614 1.00 96.12 395 HIS A O 1
ATOM 3094 N N . CYS A 1 396 ? -10.677 -4.163 21.990 1.00 97.38 396 CYS A N 1
ATOM 3095 C CA . CYS A 1 396 ? -9.352 -4.566 21.531 1.00 97.38 396 CYS A CA 1
ATOM 3096 C C . CYS A 1 396 ? -8.325 -4.150 22.584 1.00 97.38 396 CYS A C 1
ATOM 3098 O O . CYS A 1 396 ? -8.229 -2.966 22.910 1.00 97.38 396 CYS A O 1
ATOM 3100 N N . ASP A 1 397 ? -7.557 -5.105 23.098 1.00 98.06 397 ASP A N 1
ATOM 3101 C CA . ASP A 1 397 ? -6.392 -4.800 23.922 1.00 98.06 397 ASP A CA 1
ATOM 3102 C C . ASP A 1 397 ? -5.225 -4.348 23.036 1.00 98.06 397 ASP A C 1
ATOM 3104 O O . ASP A 1 397 ? -5.132 -4.723 21.864 1.00 98.06 397 ASP A O 1
ATOM 3108 N N . VAL A 1 398 ? -4.334 -3.534 23.594 1.00 97.88 398 VAL A N 1
ATOM 3109 C CA . VAL A 1 398 ? -3.106 -3.082 22.935 1.00 97.88 398 VAL A CA 1
ATOM 3110 C C . VAL A 1 398 ? -1.930 -3.495 23.803 1.00 97.88 398 VAL A C 1
ATOM 3112 O O . VAL A 1 398 ? -1.832 -3.091 24.961 1.00 97.88 398 VAL A O 1
ATOM 3115 N N . TYR A 1 399 ? -1.033 -4.297 23.241 1.00 97.69 399 TYR A N 1
ATOM 3116 C CA . TYR A 1 399 ? 0.279 -4.554 23.809 1.00 97.69 399 TYR A CA 1
ATOM 3117 C C . TYR A 1 399 ? 1.306 -3.747 23.026 1.00 97.69 399 TYR A C 1
ATOM 3119 O O . TYR A 1 399 ? 1.650 -4.101 21.902 1.00 97.69 399 TYR A O 1
ATOM 3127 N N . HIS A 1 400 ? 1.775 -2.661 23.623 1.00 95.94 400 HIS A N 1
ATOM 3128 C CA . HIS A 1 400 ? 2.831 -1.833 23.078 1.00 95.94 400 HIS A CA 1
ATOM 3129 C C . HIS A 1 400 ? 4.180 -2.302 23.635 1.00 95.94 400 HIS A C 1
ATOM 3131 O O . HIS A 1 400 ? 4.490 -2.085 24.813 1.00 95.94 400 HIS A O 1
ATOM 3137 N N . ALA A 1 401 ? 4.968 -2.961 22.787 1.00 93.00 401 ALA A N 1
ATOM 3138 C CA . ALA A 1 401 ? 6.344 -3.313 23.093 1.00 93.00 401 ALA A CA 1
ATOM 3139 C C . ALA A 1 401 ? 7.243 -2.083 22.910 1.00 93.00 401 ALA A C 1
ATOM 3141 O O . ALA A 1 401 ? 7.301 -1.532 21.818 1.00 93.00 401 ALA A O 1
ATOM 3142 N N . TRP A 1 402 ? 7.956 -1.685 23.963 1.00 83.44 402 TRP A N 1
ATOM 3143 C CA . TRP A 1 402 ? 8.803 -0.491 23.989 1.00 83.44 402 TRP A CA 1
ATOM 3144 C C . TRP A 1 402 ? 10.246 -0.841 24.378 1.00 83.44 402 TRP A C 1
ATOM 3146 O O . TRP 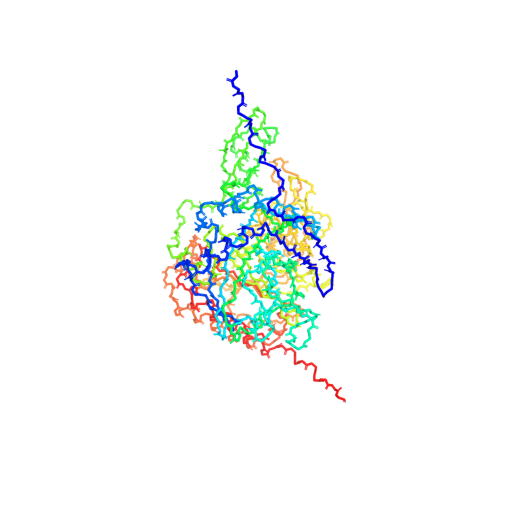A 1 402 ? 10.476 -1.733 25.198 1.00 83.44 402 TRP A O 1
ATOM 3156 N N . HIS A 1 403 ? 11.224 -0.102 23.846 1.00 71.06 403 HIS A N 1
ATOM 3157 C CA . HIS A 1 403 ? 12.636 -0.228 24.216 1.00 71.06 403 HIS A CA 1
ATOM 3158 C C . HIS A 1 403 ? 13.006 0.786 25.320 1.00 71.06 403 HIS A C 1
ATOM 3160 O O . HIS A 1 403 ? 13.185 1.974 25.054 1.00 71.06 403 HIS A O 1
ATOM 3166 N N . SER A 1 404 ? 13.081 0.370 26.593 1.00 56.41 404 SER A N 1
ATOM 3167 C CA . SER A 1 404 ? 13.650 1.232 27.644 1.00 56.41 404 SER A CA 1
ATOM 3168 C C . SER A 1 404 ? 14.254 0.467 28.812 1.00 56.41 404 SER A C 1
ATOM 3170 O O . SER A 1 404 ? 13.587 -0.372 29.406 1.00 56.41 404 SER A O 1
ATOM 3172 N N . ASP A 1 405 ? 15.427 0.920 29.251 1.00 49.75 405 ASP A N 1
ATOM 3173 C CA . ASP A 1 405 ? 16.078 0.528 30.506 1.00 49.75 405 ASP A CA 1
ATOM 3174 C C . ASP A 1 405 ? 15.360 1.056 31.776 1.00 49.75 405 ASP A C 1
ATOM 3176 O O . ASP A 1 405 ? 15.842 0.836 32.893 1.00 49.75 405 ASP A O 1
ATOM 3180 N N . HIS A 1 406 ? 14.264 1.831 31.663 1.00 46.12 406 HIS A N 1
ATOM 3181 C CA . HIS A 1 406 ? 13.845 2.777 32.719 1.00 46.12 406 HIS A CA 1
ATOM 3182 C C . HIS A 1 406 ? 12.369 2.797 33.158 1.00 46.12 406 HIS A C 1
ATOM 3184 O O . HIS A 1 406 ? 12.020 3.629 33.997 1.00 46.12 406 HIS A O 1
ATOM 3190 N N . ALA A 1 407 ? 11.500 1.876 32.741 1.00 50.59 407 ALA A N 1
ATOM 3191 C CA . ALA A 1 407 ? 10.196 1.740 33.401 1.00 50.59 407 ALA A CA 1
ATOM 3192 C C . ALA A 1 407 ? 9.636 0.323 33.274 1.00 50.59 407 ALA A C 1
ATOM 3194 O O . ALA A 1 407 ? 9.513 -0.203 32.175 1.00 50.59 407 ALA A O 1
ATOM 3195 N N . GLY A 1 408 ? 9.273 -0.284 34.408 1.00 62.44 408 GLY A N 1
ATOM 3196 C CA . GLY A 1 408 ? 8.604 -1.584 34.426 1.00 62.44 408 GLY A CA 1
ATOM 3197 C C . GLY A 1 408 ? 7.273 -1.560 33.671 1.00 62.44 408 GLY A C 1
ATOM 3198 O O . GLY A 1 408 ? 6.674 -0.500 33.477 1.00 62.44 408 GLY A O 1
ATOM 3199 N N . ALA A 1 409 ? 6.808 -2.747 33.275 1.00 75.50 409 ALA A N 1
ATOM 3200 C CA . ALA A 1 409 ? 5.548 -2.905 32.562 1.00 75.50 409 ALA A CA 1
ATOM 3201 C C . ALA A 1 409 ? 4.405 -2.158 33.270 1.00 75.50 409 ALA A C 1
ATOM 3203 O O . ALA A 1 409 ? 4.229 -2.259 34.488 1.00 75.50 409 ALA A O 1
ATOM 3204 N N . SER A 1 410 ? 3.624 -1.406 32.498 1.00 87.94 410 SER A N 1
ATOM 3205 C CA . SER A 1 410 ? 2.475 -0.653 32.998 1.00 87.94 410 SER A CA 1
ATOM 3206 C C . SER A 1 410 ? 1.246 -0.985 32.170 1.00 87.94 410 SER A C 1
ATOM 3208 O O . SER A 1 410 ? 1.332 -1.153 30.956 1.00 87.94 410 SER A O 1
ATOM 3210 N N . ALA A 1 411 ? 0.101 -1.107 32.833 1.00 92.69 411 ALA A N 1
ATOM 3211 C CA . ALA A 1 411 ? -1.163 -1.397 32.182 1.00 92.69 411 ALA A CA 1
ATOM 3212 C C . ALA A 1 411 ? -2.244 -0.454 32.704 1.00 92.69 411 ALA A C 1
ATOM 3214 O O . ALA A 1 411 ? -2.335 -0.214 33.912 1.00 92.69 411 ALA A O 1
ATOM 3215 N N . PHE A 1 412 ? -3.062 0.075 31.800 1.00 93.56 412 PHE A N 1
ATOM 3216 C CA . PHE A 1 412 ? -4.185 0.940 32.140 1.00 93.56 412 PHE A CA 1
ATOM 3217 C C . PHE A 1 412 ? -5.384 0.680 31.218 1.00 93.56 412 PHE A C 1
ATOM 3219 O O . PHE A 1 412 ? -5.207 0.272 30.068 1.00 93.56 412 PHE A O 1
ATOM 3226 N N . PRO A 1 413 ? -6.622 0.898 31.696 1.00 95.56 413 PRO A N 1
ATOM 3227 C CA . PRO A 1 413 ? -7.796 0.822 30.837 1.00 95.56 413 PRO A CA 1
ATOM 3228 C C . PRO A 1 413 ? -7.755 1.934 29.782 1.00 95.56 413 PRO A C 1
ATOM 3230 O O . PRO A 1 413 ? -7.559 3.102 30.107 1.00 95.56 413 PRO A O 1
ATOM 3233 N N . MET A 1 414 ? -7.984 1.579 28.521 1.00 95.31 414 MET A N 1
ATOM 3234 C CA . MET A 1 414 ? -8.162 2.535 27.432 1.00 95.31 414 MET A CA 1
ATOM 3235 C C . MET A 1 414 ? -9.596 3.030 27.412 1.00 95.31 414 MET A C 1
ATOM 3237 O O . MET A 1 414 ? -10.517 2.297 27.034 1.00 95.31 414 MET A O 1
ATOM 3241 N N . TRP A 1 415 ? -9.773 4.291 27.776 1.00 94.94 415 TRP A N 1
ATOM 3242 C CA . TRP A 1 415 ? -11.024 5.001 27.596 1.00 94.94 415 TRP A CA 1
ATOM 3243 C C . TRP A 1 415 ? -11.017 5.718 26.259 1.00 94.94 415 TRP A C 1
ATOM 3245 O O . TRP A 1 415 ? -10.186 6.591 26.022 1.00 94.94 415 TRP A O 1
ATOM 3255 N N . LEU A 1 416 ? -11.966 5.354 25.410 1.00 92.75 416 LEU A N 1
ATOM 3256 C CA . LEU A 1 416 ? -12.305 6.102 24.216 1.00 92.75 416 LEU A CA 1
ATOM 3257 C C . LEU A 1 416 ? -13.253 7.231 24.612 1.00 92.75 416 LEU A C 1
ATOM 3259 O O . LEU A 1 416 ? -14.357 6.959 25.082 1.00 92.75 416 LEU A O 1
ATOM 3263 N N . ASP A 1 417 ? -12.803 8.463 24.421 1.00 91.50 417 ASP A N 1
ATOM 3264 C CA . ASP A 1 417 ? -13.499 9.705 24.741 1.00 91.50 417 ASP A CA 1
ATOM 3265 C C . ASP A 1 417 ? -13.652 10.582 23.483 1.00 91.50 417 ASP A C 1
ATOM 3267 O O . ASP A 1 417 ? -13.138 10.265 22.405 1.00 91.50 417 ASP A O 1
ATOM 3271 N N . GLU A 1 418 ? -14.371 11.690 23.625 1.00 90.62 418 GLU A N 1
ATOM 3272 C CA . GLU A 1 418 ? -14.626 12.669 22.571 1.00 90.62 418 GLU A CA 1
ATOM 3273 C C . GLU A 1 418 ? -14.152 14.056 23.036 1.00 90.62 418 GLU A C 1
ATOM 3275 O O . GLU A 1 418 ? -14.677 14.607 24.003 1.00 90.62 418 GLU A O 1
ATOM 3280 N N . GLU A 1 419 ? -13.185 14.656 22.338 1.00 89.94 419 GLU A N 1
ATOM 3281 C CA . GLU A 1 419 ? -12.718 16.021 22.628 1.00 89.94 419 GLU A CA 1
ATOM 3282 C C . GLU A 1 419 ? -13.241 17.001 21.567 1.00 89.94 419 GLU A C 1
ATOM 3284 O O . GLU A 1 419 ? -13.156 16.690 20.379 1.00 89.94 419 GLU A O 1
ATOM 3289 N N . PRO A 1 420 ? -13.758 18.188 21.932 1.00 90.06 420 PRO A N 1
ATOM 3290 C CA . PRO A 1 420 ? -14.176 19.186 20.951 1.00 90.06 420 PRO A CA 1
ATOM 3291 C C . PRO A 1 420 ? -13.041 19.577 19.994 1.00 90.06 420 PRO A C 1
ATOM 3293 O O . PRO A 1 420 ? -11.918 19.844 20.424 1.00 90.06 420 PRO A O 1
ATOM 3296 N N . LEU A 1 421 ? -13.348 19.673 18.700 1.00 86.69 421 LEU A N 1
ATOM 3297 C CA . LEU A 1 421 ? -12.453 20.315 17.732 1.00 86.69 421 LEU A CA 1
ATOM 3298 C C . LEU A 1 421 ? -12.321 21.811 18.056 1.00 86.69 421 LEU A C 1
ATOM 3300 O O . LEU A 1 421 ? -13.254 22.414 18.603 1.00 86.69 421 LEU A O 1
ATOM 3304 N N . ARG A 1 422 ? -11.185 22.444 17.730 1.00 82.31 422 ARG A N 1
ATOM 3305 C CA . ARG A 1 422 ? -11.048 23.881 18.004 1.00 82.31 422 ARG A CA 1
ATOM 3306 C C . ARG A 1 422 ? -11.954 24.690 17.083 1.00 82.31 422 ARG A C 1
ATOM 3308 O O . ARG A 1 422 ? -12.073 24.430 15.885 1.00 82.31 422 ARG A O 1
ATOM 3315 N N . ALA A 1 423 ? -12.552 25.736 17.648 1.00 74.25 423 ALA A N 1
ATOM 3316 C CA . ALA A 1 423 ? -13.325 26.700 16.877 1.00 74.25 423 ALA A CA 1
ATOM 3317 C C . ALA A 1 423 ? -12.463 27.303 15.743 1.00 74.25 423 ALA A C 1
ATOM 3319 O O . ALA A 1 423 ? -11.295 27.621 15.981 1.00 74.25 423 ALA A O 1
ATOM 3320 N N . PRO A 1 424 ? -13.020 27.490 14.529 1.00 71.62 424 PRO A N 1
ATOM 3321 C CA . PRO A 1 424 ? -14.443 27.414 14.167 1.00 71.62 424 PRO A CA 1
ATOM 3322 C C . PRO A 1 424 ? -14.958 26.016 13.769 1.00 71.62 424 PRO A C 1
ATOM 3324 O O . PRO A 1 424 ? -16.106 25.909 13.334 1.00 71.62 424 PRO A O 1
ATOM 3327 N N . LEU A 1 425 ? -14.146 24.958 13.862 1.00 79.56 425 LEU A N 1
ATOM 3328 C CA . LEU A 1 425 ? -14.604 23.608 13.525 1.00 79.56 425 LEU A CA 1
ATOM 3329 C C . LEU A 1 425 ? -15.683 23.152 14.511 1.00 79.56 425 LEU A C 1
ATOM 3331 O O . LEU A 1 425 ? -15.694 23.533 15.681 1.00 79.56 425 LEU A O 1
ATOM 3335 N N . SER A 1 426 ? -16.615 22.345 14.012 1.00 82.19 426 SER A N 1
ATOM 3336 C CA . SER A 1 426 ? -17.704 21.773 14.804 1.00 82.19 426 SER A CA 1
ATOM 3337 C C . SER A 1 426 ? -17.559 20.257 14.889 1.00 82.19 426 SER A C 1
ATOM 3339 O O . SER A 1 426 ? -17.094 19.617 13.950 1.00 82.19 426 SER A O 1
ATOM 3341 N N . GLY A 1 427 ? -17.988 19.693 16.017 1.00 87.62 427 GLY A N 1
ATOM 3342 C CA . GLY A 1 427 ? -17.875 18.267 16.316 1.00 87.62 427 GLY A CA 1
ATOM 3343 C C . GLY A 1 427 ? -16.785 17.964 17.341 1.00 87.62 427 GLY A C 1
ATOM 3344 O O . GLY A 1 427 ? -16.100 18.862 17.836 1.00 87.62 427 GLY A O 1
ATOM 3345 N N . CYS A 1 428 ? -16.652 16.682 17.664 1.00 91.00 428 CYS A N 1
ATOM 3346 C CA . CYS A 1 428 ? -15.640 16.173 18.580 1.00 91.00 428 CYS A CA 1
ATOM 3347 C C . CYS A 1 428 ? -14.782 15.131 17.867 1.00 91.00 428 CYS A C 1
ATOM 3349 O O . CYS A 1 428 ? -15.297 14.405 17.024 1.00 91.00 428 CYS A O 1
ATOM 3351 N N . ARG A 1 429 ? -13.502 15.039 18.208 1.00 91.50 429 ARG A N 1
ATOM 3352 C CA . ARG A 1 429 ? -12.556 14.043 17.698 1.00 91.50 429 ARG A CA 1
ATOM 3353 C C . ARG A 1 429 ? -12.354 12.895 18.689 1.00 91.50 429 ARG A C 1
ATOM 3355 O O . ARG A 1 429 ? -12.497 13.119 19.893 1.00 91.50 429 ARG A O 1
ATOM 3362 N N . PRO A 1 430 ? -12.030 11.678 18.214 1.00 92.94 430 PRO A N 1
ATOM 3363 C CA . PRO A 1 430 ? -11.807 10.537 19.095 1.00 92.94 430 PRO A CA 1
ATOM 3364 C C . PRO A 1 430 ? -10.488 10.695 19.860 1.00 92.94 430 PRO A C 1
ATOM 3366 O O . PRO A 1 430 ? -9.451 10.963 19.254 1.00 92.94 430 PRO A O 1
ATOM 3369 N N . VAL A 1 431 ? -10.504 10.488 21.175 1.00 92.88 431 VAL A N 1
ATOM 3370 C CA . VAL A 1 431 ? -9.308 10.534 22.035 1.00 92.88 431 VAL A CA 1
ATOM 3371 C C . VAL A 1 431 ? -9.212 9.252 22.852 1.00 92.88 431 VAL A C 1
ATOM 3373 O O . VAL A 1 431 ? -10.220 8.761 23.355 1.00 92.88 431 VAL A O 1
ATOM 3376 N N . ILE A 1 432 ? -8.002 8.714 23.012 1.00 92.25 432 ILE A N 1
ATOM 3377 C CA . ILE A 1 432 ? -7.730 7.625 23.956 1.00 92.25 432 ILE A CA 1
ATOM 3378 C C . ILE A 1 432 ? -7.110 8.215 25.222 1.00 92.25 432 ILE A C 1
ATOM 3380 O O . ILE A 1 432 ? -6.174 9.008 25.155 1.00 92.25 432 ILE A O 1
ATOM 3384 N N . SER A 1 433 ? -7.632 7.839 26.387 1.00 89.38 433 SER A N 1
ATOM 3385 C CA . SER A 1 433 ? -7.137 8.312 27.681 1.00 89.38 433 SER A CA 1
ATOM 3386 C C . SER A 1 433 ? -7.087 7.188 28.725 1.00 89.38 433 SER A C 1
ATOM 3388 O O . SER A 1 433 ? -7.834 6.213 28.623 1.00 89.38 433 SER A O 1
ATOM 3390 N N . PRO A 1 434 ? -6.227 7.301 29.755 1.00 88.00 434 PRO A N 1
ATOM 3391 C CA . PRO A 1 434 ? -6.168 6.321 30.843 1.00 88.00 434 PRO A CA 1
ATOM 3392 C C . PRO A 1 434 ? -7.320 6.470 31.847 1.00 88.00 434 PRO A C 1
ATOM 3394 O O . PRO A 1 434 ? -7.664 5.527 32.555 1.00 88.00 434 PRO A O 1
ATOM 3397 N N . ASN A 1 435 ? -7.918 7.661 31.912 1.00 83.31 435 ASN A N 1
ATOM 3398 C CA . ASN A 1 435 ? -8.940 8.036 32.880 1.00 83.31 435 ASN A CA 1
ATOM 3399 C C . ASN A 1 435 ? -10.067 8.740 32.114 1.00 83.31 435 ASN A C 1
ATOM 3401 O O . ASN A 1 435 ? -10.011 9.954 31.928 1.00 83.31 435 ASN A O 1
ATOM 3405 N N . GLY A 1 436 ? -11.044 7.976 31.618 1.00 81.25 436 GLY A N 1
ATOM 3406 C CA . GLY A 1 436 ? -12.171 8.519 30.854 1.00 81.25 436 GLY A CA 1
ATOM 3407 C C . GLY A 1 436 ? -12.901 9.616 31.622 1.00 81.25 436 GLY A C 1
ATOM 3408 O O . GLY A 1 436 ? -13.081 9.513 32.838 1.00 81.25 436 GLY A O 1
ATOM 3409 N N . SER A 1 437 ? -13.294 10.678 30.921 1.00 79.06 437 SER A N 1
ATOM 3410 C CA . SER A 1 437 ? -13.792 11.900 31.563 1.00 79.06 437 SER A CA 1
ATOM 3411 C C . SER A 1 437 ? -15.091 12.438 30.960 1.00 79.06 437 SER A C 1
ATOM 3413 O O . SER A 1 437 ? -15.845 13.113 31.662 1.00 79.06 437 SER A O 1
ATOM 3415 N N . GLY A 1 438 ? -15.382 12.121 29.698 1.00 77.81 438 GLY A N 1
ATOM 3416 C CA . GLY A 1 438 ? -16.595 12.532 29.001 1.00 77.81 438 GLY A CA 1
ATOM 3417 C C . GLY A 1 438 ? -17.808 11.639 29.261 1.00 77.81 438 GLY A C 1
ATOM 3418 O O . GLY A 1 438 ? -17.706 10.469 29.624 1.00 77.81 438 GLY A O 1
ATOM 3419 N N . GLU A 1 439 ? -19.000 12.187 29.013 1.00 76.31 439 GLU A N 1
ATOM 3420 C CA . GLU A 1 439 ? -20.281 11.478 29.183 1.00 76.31 439 GLU A CA 1
ATOM 3421 C C . GLU A 1 439 ? -20.436 10.263 28.256 1.00 76.31 439 GLU A C 1
ATOM 3423 O O . GLU A 1 439 ? -21.188 9.337 28.559 1.00 76.31 439 GLU A O 1
ATOM 3428 N N . ARG A 1 440 ? -19.728 10.265 27.120 1.00 81.25 440 ARG A N 1
ATOM 3429 C CA . ARG A 1 440 ? -19.700 9.167 26.143 1.00 81.25 440 ARG A CA 1
ATOM 3430 C C . ARG A 1 440 ? -18.466 8.280 26.271 1.00 81.25 440 ARG A C 1
ATOM 3432 O O . ARG A 1 440 ? -18.298 7.369 25.461 1.00 81.25 440 ARG A O 1
ATOM 3439 N N . ALA A 1 441 ? -17.626 8.526 27.278 1.00 88.06 441 ALA A N 1
ATOM 3440 C CA . ALA A 1 441 ? -16.414 7.759 27.470 1.00 88.06 441 ALA A CA 1
ATOM 3441 C C . ALA A 1 441 ? -16.747 6.281 27.709 1.00 88.06 441 ALA A C 1
ATOM 3443 O O . ALA A 1 441 ? -17.580 5.935 28.553 1.00 88.06 441 ALA A O 1
ATOM 3444 N N . ARG A 1 442 ? -16.078 5.390 26.977 1.00 93.50 442 ARG A N 1
ATOM 3445 C CA . ARG A 1 442 ? -16.229 3.939 27.143 1.00 93.50 442 ARG A CA 1
ATOM 3446 C C . ARG A 1 442 ? -14.881 3.246 27.176 1.00 93.50 442 ARG A C 1
ATOM 3448 O O . ARG A 1 442 ? -13.960 3.637 26.467 1.00 93.50 442 ARG A O 1
ATOM 3455 N N . ILE A 1 443 ? -14.790 2.170 27.948 1.00 94.44 443 ILE A N 1
ATOM 3456 C CA . ILE A 1 443 ? -13.611 1.306 27.927 1.00 94.44 443 ILE A CA 1
ATOM 3457 C C . ILE A 1 443 ? -13.638 0.491 26.631 1.00 94.44 443 ILE A C 1
ATOM 3459 O O . ILE A 1 443 ? -14.620 -0.200 26.353 1.00 94.44 443 ILE A O 1
ATOM 3463 N N . VAL A 1 444 ? -12.569 0.583 25.842 1.00 95.31 444 VAL A N 1
ATOM 3464 C CA . VAL A 1 444 ? -12.383 -0.206 24.612 1.00 95.31 444 VAL A CA 1
ATOM 3465 C C . VAL A 1 444 ? -11.381 -1.346 24.807 1.00 95.31 444 VAL A C 1
ATOM 3467 O O . VAL A 1 444 ? -11.408 -2.319 24.070 1.00 95.31 444 VAL A O 1
ATOM 3470 N N . GLY A 1 445 ? -10.560 -1.313 25.849 1.00 96.38 445 GLY A N 1
ATOM 3471 C CA . GLY A 1 445 ? -9.640 -2.400 26.167 1.00 96.38 445 GLY A CA 1
ATOM 3472 C C . GLY A 1 445 ? -8.619 -1.977 27.202 1.00 96.38 445 GLY A C 1
ATOM 3473 O O . GLY A 1 445 ? -8.831 -1.001 27.922 1.00 96.38 445 GLY A O 1
ATOM 3474 N N . THR A 1 446 ? -7.515 -2.702 27.260 1.00 96.88 446 THR A N 1
ATOM 3475 C CA . THR A 1 446 ? -6.367 -2.410 28.115 1.00 96.88 446 THR A CA 1
ATOM 3476 C C . THR A 1 446 ? -5.177 -2.043 27.248 1.00 96.88 446 THR A C 1
ATOM 3478 O O . THR A 1 446 ? -4.859 -2.755 26.299 1.00 96.88 446 THR A O 1
ATOM 3481 N N . TYR A 1 447 ? -4.504 -0.950 27.586 1.00 96.12 447 TYR A N 1
ATOM 3482 C CA . TYR A 1 447 ? -3.208 -0.618 27.019 1.00 96.12 447 TYR A CA 1
ATOM 3483 C C . TYR A 1 447 ? -2.137 -1.120 27.968 1.00 96.12 447 TYR A C 1
ATOM 3485 O O . TYR A 1 447 ? -2.100 -0.715 29.131 1.00 96.12 447 TYR A O 1
ATOM 3493 N N . THR A 1 448 ? -1.276 -1.997 27.476 1.00 95.31 448 THR A N 1
ATOM 3494 C CA . THR A 1 448 ? -0.127 -2.512 28.209 1.00 95.31 448 THR A CA 1
ATOM 3495 C C . THR A 1 448 ? 1.130 -2.033 27.513 1.00 95.31 448 THR A C 1
ATOM 3497 O O . THR A 1 448 ? 1.353 -2.376 26.359 1.00 95.31 448 THR A O 1
ATOM 3500 N N . ARG A 1 449 ? 1.957 -1.263 28.216 1.00 92.75 449 ARG A N 1
ATOM 3501 C CA . ARG A 1 449 ? 3.323 -0.958 27.794 1.00 92.75 449 ARG A CA 1
ATOM 3502 C C . ARG A 1 449 ? 4.262 -1.948 28.471 1.00 92.75 449 ARG A C 1
ATOM 3504 O O . ARG A 1 449 ? 4.260 -2.033 29.701 1.00 92.75 449 ARG A O 1
ATOM 3511 N N . GLY A 1 450 ? 5.041 -2.684 27.690 1.00 92.00 450 GLY A N 1
ATOM 3512 C CA . GLY A 1 450 ? 5.949 -3.713 28.194 1.00 92.00 450 GLY A CA 1
ATOM 3513 C C . GLY A 1 450 ? 7.149 -3.946 27.283 1.00 92.00 450 GLY A C 1
ATOM 3514 O O . GLY A 1 450 ? 7.299 -3.293 26.258 1.00 92.00 450 GLY A O 1
ATOM 3515 N N . GLU A 1 451 ? 8.011 -4.880 27.672 1.00 90.94 451 GLU A N 1
ATOM 3516 C CA . GLU A 1 451 ? 9.181 -5.286 26.884 1.00 90.94 451 GLU A CA 1
ATOM 3517 C C . GLU A 1 451 ? 8.822 -6.388 25.876 1.00 90.94 451 GLU A C 1
ATOM 3519 O O . GLU A 1 451 ? 7.748 -6.993 25.940 1.00 90.94 451 GLU A O 1
ATOM 3524 N N . LEU A 1 452 ? 9.739 -6.692 24.957 1.00 92.06 452 LEU A N 1
ATOM 3525 C CA . LEU A 1 452 ? 9.536 -7.703 23.916 1.00 92.06 452 LEU A CA 1
ATOM 3526 C C . LEU A 1 452 ? 9.195 -9.092 24.488 1.00 92.06 452 LEU A C 1
ATOM 3528 O O . LEU A 1 452 ? 8.273 -9.749 24.006 1.00 92.06 452 LEU A O 1
ATOM 3532 N N . ASP A 1 453 ? 9.853 -9.501 25.574 1.00 91.69 453 ASP A N 1
ATOM 3533 C CA . ASP A 1 453 ? 9.640 -10.811 26.207 1.00 91.69 453 ASP A CA 1
ATOM 3534 C C . ASP A 1 453 ? 8.228 -10.986 26.784 1.00 91.69 453 ASP A C 1
ATOM 3536 O O . ASP A 1 453 ? 7.728 -12.108 26.891 1.00 91.69 453 ASP A O 1
ATOM 3540 N N . GLY A 1 454 ? 7.533 -9.892 27.114 1.00 92.12 454 GLY A N 1
ATOM 3541 C CA . GLY A 1 454 ? 6.159 -9.966 27.610 1.00 92.12 454 GLY A CA 1
ATOM 3542 C C . GLY A 1 454 ? 5.161 -10.464 26.557 1.00 92.12 454 GLY A C 1
ATOM 3543 O O . GLY A 1 454 ? 4.117 -11.008 26.927 1.00 92.12 454 GLY A O 1
ATOM 3544 N N . ILE A 1 455 ? 5.510 -10.407 25.262 1.00 95.44 455 ILE A N 1
ATOM 3545 C CA . ILE A 1 455 ? 4.710 -11.007 24.182 1.00 95.44 455 ILE A CA 1
ATOM 3546 C C . ILE A 1 455 ? 4.566 -12.524 24.385 1.00 95.44 455 ILE A C 1
ATOM 3548 O O . ILE A 1 455 ? 3.526 -13.089 24.042 1.00 95.44 455 ILE A O 1
ATOM 3552 N N . ALA A 1 456 ? 5.540 -13.195 25.015 1.00 93.38 456 ALA A N 1
ATOM 3553 C CA . ALA A 1 456 ? 5.485 -14.635 25.280 1.00 93.38 456 ALA A CA 1
ATOM 3554 C C . ALA A 1 456 ? 4.306 -15.044 26.186 1.00 93.38 456 ALA A C 1
ATOM 3556 O O . ALA A 1 456 ? 3.847 -16.184 26.123 1.00 93.38 456 ALA A O 1
ATOM 3557 N N . GLY A 1 457 ? 3.813 -14.123 27.023 1.00 92.88 457 GLY A N 1
ATOM 3558 C CA . GLY A 1 457 ? 2.710 -14.361 27.958 1.00 92.88 457 GLY A CA 1
ATOM 3559 C C . GLY A 1 457 ? 1.318 -14.021 27.419 1.00 92.88 457 GLY A C 1
ATOM 3560 O O . GLY A 1 457 ? 0.332 -14.248 28.120 1.00 92.88 457 GLY A O 1
ATOM 3561 N N . LEU A 1 458 ? 1.212 -13.464 26.209 1.00 96.00 458 LEU A N 1
ATOM 3562 C CA . LEU A 1 458 ? -0.067 -13.026 25.647 1.00 96.00 458 LEU A CA 1
ATOM 3563 C C . LEU A 1 458 ? -0.917 -14.219 25.194 1.00 96.00 458 LEU A C 1
ATOM 3565 O O . LEU A 1 458 ? -0.436 -15.116 24.506 1.00 96.00 458 LEU A O 1
ATOM 3569 N N . ALA A 1 459 ? -2.204 -14.206 25.534 1.00 94.25 459 ALA A N 1
ATOM 3570 C CA . ALA A 1 459 ? -3.150 -15.264 25.185 1.00 94.25 459 ALA A CA 1
ATOM 3571 C C . ALA A 1 459 ? -4.420 -14.661 24.557 1.00 94.25 459 ALA A C 1
ATOM 3573 O O . ALA A 1 459 ? -5.432 -14.517 25.240 1.00 94.25 459 ALA A O 1
ATOM 3574 N N . PRO A 1 460 ? -4.371 -14.247 23.277 1.00 94.69 460 PRO A N 1
ATOM 3575 C CA . PRO A 1 460 ? -5.519 -13.640 22.614 1.00 94.69 460 PRO A CA 1
ATOM 3576 C C . 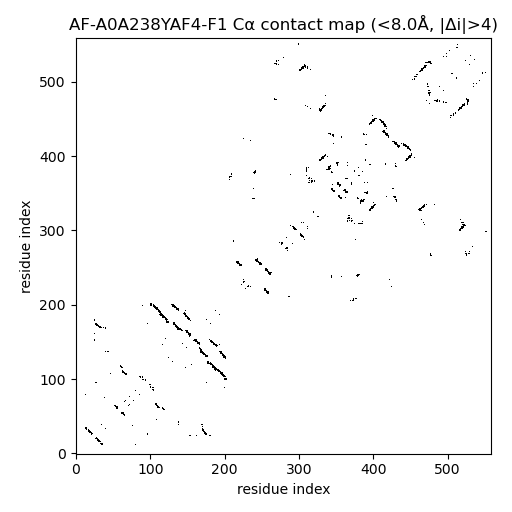PRO A 1 460 ? -6.608 -14.674 22.296 1.00 94.69 460 PRO A C 1
ATOM 3578 O O . PRO A 1 460 ? -6.326 -15.782 21.838 1.00 94.69 460 PRO A O 1
ATOM 3581 N N . ASP A 1 461 ? -7.870 -14.276 22.459 1.00 92.88 461 ASP A N 1
ATOM 3582 C CA . ASP A 1 461 ? -9.035 -15.134 22.192 1.00 92.88 461 ASP A CA 1
ATOM 3583 C C . ASP A 1 461 ? -9.584 -15.004 20.759 1.00 92.88 461 ASP A C 1
ATOM 3585 O O . ASP A 1 461 ? -10.387 -15.831 20.312 1.00 92.88 461 ASP A O 1
ATOM 3589 N N . GLY A 1 462 ? -9.121 -14.011 19.998 1.00 95.50 462 GLY A N 1
ATOM 3590 C CA . GLY A 1 462 ? -9.562 -13.714 18.636 1.00 95.50 462 GLY A CA 1
ATOM 3591 C C . GLY A 1 462 ? -8.419 -13.301 17.703 1.00 95.50 462 GLY A C 1
ATOM 3592 O O . GLY A 1 462 ? -7.260 -13.598 17.991 1.00 95.50 462 GLY A O 1
ATOM 3593 N N . PRO A 1 463 ? -8.740 -12.685 16.552 1.00 97.44 463 PRO A N 1
ATOM 3594 C CA . PRO A 1 463 ? -7.749 -12.231 15.581 1.00 97.44 463 PRO A CA 1
ATOM 3595 C C . PRO A 1 463 ? -6.768 -11.221 16.185 1.00 97.44 463 PRO A C 1
ATOM 3597 O O . PRO A 1 463 ? -7.168 -10.340 16.951 1.00 97.44 463 PRO A O 1
ATOM 3600 N N . VAL A 1 464 ? -5.498 -11.340 15.805 1.00 98.50 464 VAL A N 1
ATOM 3601 C CA . VAL A 1 464 ? -4.405 -10.468 16.250 1.00 98.50 464 VAL A CA 1
ATOM 3602 C C . VAL A 1 464 ? -3.918 -9.617 15.084 1.00 98.50 464 VAL A C 1
ATOM 3604 O O . VAL A 1 464 ? -3.725 -10.125 13.974 1.00 98.50 464 VAL A O 1
ATOM 3607 N N . LEU A 1 465 ? -3.700 -8.333 15.350 1.00 98.62 465 LEU A N 1
ATOM 3608 C CA . LEU A 1 465 ? -2.941 -7.444 14.477 1.00 98.62 465 LEU A CA 1
ATOM 3609 C C . LEU A 1 465 ? -1.520 -7.351 15.036 1.00 98.62 465 LEU A C 1
ATOM 3611 O O . LEU A 1 465 ? -1.351 -6.965 16.190 1.00 98.62 465 LEU A O 1
ATOM 3615 N N . LEU A 1 466 ? -0.525 -7.745 14.246 1.00 98.69 466 LEU A N 1
ATOM 3616 C CA . LEU A 1 466 ? 0.885 -7.545 14.566 1.00 98.69 466 LEU A CA 1
ATOM 3617 C C . LEU A 1 466 ? 1.386 -6.350 13.758 1.00 98.69 466 LEU A C 1
ATOM 3619 O O . LEU A 1 466 ? 1.504 -6.432 12.539 1.00 98.69 466 LEU A O 1
ATOM 3623 N N . ASP A 1 467 ? 1.656 -5.255 14.442 1.00 98.56 467 ASP A N 1
ATOM 3624 C CA . ASP A 1 467 ? 2.095 -4.000 13.861 1.00 98.56 467 ASP A CA 1
ATOM 3625 C C . ASP A 1 467 ? 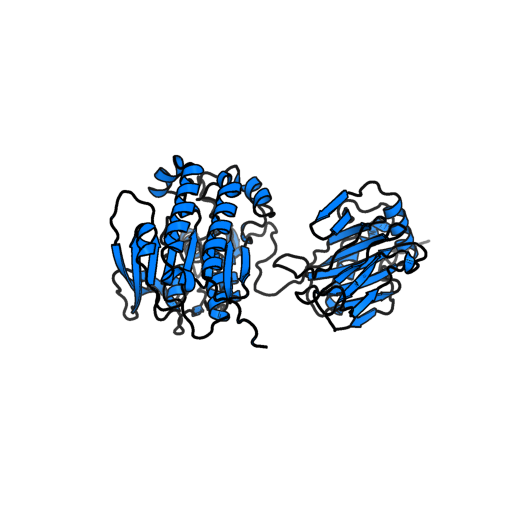3.533 -3.708 14.269 1.00 98.56 467 ASP A C 1
ATOM 3627 O O . ASP A 1 467 ? 3.866 -3.747 15.452 1.00 98.56 467 ASP A O 1
ATOM 3631 N N . ILE A 1 468 ? 4.388 -3.492 13.276 1.00 98.38 468 ILE A N 1
ATOM 3632 C CA . ILE A 1 468 ? 5.825 -3.325 13.447 1.00 98.38 468 ILE A CA 1
ATOM 3633 C C . ILE A 1 468 ? 6.243 -2.050 12.726 1.00 98.38 468 ILE A C 1
ATOM 3635 O O . ILE A 1 468 ? 6.301 -2.016 11.494 1.00 98.38 468 ILE A O 1
ATOM 3639 N N . ASP A 1 469 ? 6.591 -1.029 13.492 1.00 95.94 469 ASP A N 1
ATOM 3640 C CA . ASP A 1 469 ? 7.390 0.081 13.003 1.00 95.94 469 ASP A CA 1
ATOM 3641 C C . ASP A 1 469 ? 8.872 -0.278 13.165 1.00 95.94 469 ASP A C 1
ATOM 3643 O O . ASP A 1 469 ? 9.317 -0.783 14.199 1.00 95.94 469 ASP A O 1
ATOM 3647 N N . MET A 1 470 ? 9.666 -0.088 12.110 1.00 94.81 470 MET A N 1
ATOM 3648 C CA . MET A 1 470 ? 11.094 -0.371 12.176 1.00 94.81 470 MET A CA 1
ATOM 3649 C C . MET A 1 470 ? 11.844 0.532 13.161 1.00 94.81 470 MET A C 1
ATOM 3651 O O . MET A 1 470 ? 12.929 0.152 13.612 1.00 94.81 470 MET A O 1
ATOM 3655 N N . ASP A 1 471 ? 11.294 1.687 13.531 1.00 90.69 471 ASP A N 1
ATOM 3656 C CA . ASP A 1 471 ? 11.913 2.562 14.518 1.00 90.69 471 ASP A CA 1
ATOM 3657 C C . ASP A 1 471 ? 12.011 1.924 15.915 1.00 90.69 471 ASP A C 1
ATOM 3659 O O . ASP A 1 471 ? 12.941 2.250 16.654 1.00 90.69 471 ASP A O 1
ATOM 3663 N N . PHE A 1 472 ? 11.177 0.920 16.220 1.00 92.50 472 PHE A N 1
ATOM 3664 C CA . PHE A 1 472 ? 11.280 0.078 17.413 1.00 92.50 472 PHE A CA 1
ATOM 3665 C C . PHE A 1 472 ? 12.676 -0.537 17.560 1.00 92.50 472 PHE A C 1
ATOM 3667 O O . PHE A 1 472 ? 13.221 -0.620 18.661 1.00 92.50 472 PHE A O 1
ATOM 3674 N N . PHE A 1 473 ? 13.275 -0.967 16.444 1.00 92.38 473 PHE A N 1
ATOM 3675 C CA . PHE A 1 473 ? 14.605 -1.575 16.450 1.00 92.38 473 PHE A CA 1
ATOM 3676 C C . PHE A 1 473 ? 15.724 -0.533 16.505 1.00 92.38 473 PHE A C 1
ATOM 3678 O O . PHE A 1 473 ? 16.813 -0.827 16.997 1.00 92.38 473 PHE A O 1
ATOM 3685 N N . CYS A 1 474 ? 15.499 0.657 15.944 1.00 89.94 474 CYS A N 1
ATOM 3686 C CA . CYS A 1 474 ? 16.453 1.760 15.980 1.00 89.94 474 CYS A CA 1
ATOM 3687 C C . CYS A 1 474 ? 15.779 3.086 15.611 1.00 89.94 474 CYS A C 1
ATOM 3689 O O . CYS A 1 474 ? 15.562 3.370 14.436 1.00 89.94 474 CYS A O 1
ATOM 3691 N N . ASN A 1 475 ? 15.556 3.954 16.593 1.00 86.75 475 ASN A N 1
ATOM 3692 C CA . ASN A 1 475 ? 15.049 5.303 16.362 1.00 86.75 475 ASN A CA 1
ATOM 3693 C C . ASN A 1 475 ? 16.195 6.333 16.396 1.00 86.75 475 ASN A C 1
ATOM 3695 O O . ASN A 1 475 ? 16.394 7.052 17.376 1.00 86.75 475 ASN A O 1
ATOM 3699 N N . ARG A 1 476 ? 17.029 6.363 15.348 1.00 83.62 476 ARG A N 1
ATOM 3700 C CA . ARG A 1 476 ? 18.223 7.234 15.296 1.00 83.62 476 ARG A CA 1
ATOM 3701 C C . ARG A 1 476 ? 17.897 8.684 14.970 1.00 83.62 476 ARG A C 1
ATOM 3703 O O . ARG A 1 476 ? 18.595 9.591 15.422 1.00 83.62 476 ARG A O 1
ATOM 3710 N N . PHE A 1 477 ? 16.896 8.887 14.125 1.00 75.75 477 PHE A N 1
ATOM 3711 C CA . PHE A 1 477 ? 16.582 10.194 13.556 1.00 75.75 477 PHE A CA 1
ATOM 3712 C C . PHE A 1 477 ? 15.375 10.874 14.216 1.00 75.75 477 PHE A C 1
ATOM 3714 O O . PHE A 1 477 ? 15.066 12.014 13.865 1.00 75.75 477 PHE A O 1
ATOM 3721 N N . GLY A 1 478 ? 14.743 10.222 15.197 1.00 67.38 478 GLY A N 1
ATOM 3722 C CA . GLY A 1 478 ? 13.695 10.819 16.016 1.00 67.38 478 GLY A CA 1
ATOM 3723 C C . GLY A 1 478 ? 14.174 11.998 16.865 1.00 67.38 478 GLY A C 1
ATOM 3724 O O . GLY A 1 478 ? 15.332 12.420 16.838 1.00 67.38 478 GLY A O 1
ATOM 3725 N N . VAL A 1 479 ? 13.253 12.548 17.651 1.00 60.88 479 VAL A N 1
ATOM 3726 C CA . VAL A 1 479 ? 13.504 13.661 18.577 1.00 60.88 479 VAL A CA 1
ATOM 3727 C C . VAL A 1 479 ? 13.192 13.236 20.013 1.00 60.88 479 VAL A C 1
ATOM 3729 O O . VAL A 1 479 ? 12.283 12.448 20.248 1.00 60.88 479 VAL A O 1
ATOM 3732 N N . GLY A 1 480 ? 13.932 13.767 20.990 1.00 58.66 480 GLY A N 1
ATOM 3733 C CA . GLY A 1 480 ? 13.745 13.446 22.414 1.00 58.66 480 GLY A CA 1
ATOM 3734 C C . GLY A 1 480 ? 14.585 12.259 22.906 1.00 58.66 480 GLY A C 1
ATOM 3735 O O . GLY A 1 480 ? 15.613 11.933 22.317 1.00 58.66 480 GLY A O 1
ATOM 3736 N N . ASP A 1 481 ? 14.169 11.628 24.009 1.00 46.88 481 ASP A N 1
ATOM 3737 C CA . ASP A 1 481 ? 14.943 10.573 24.693 1.00 46.88 481 ASP A CA 1
ATOM 3738 C C . ASP A 1 481 ? 15.145 9.301 23.842 1.00 46.88 481 ASP A C 1
ATOM 3740 O O . ASP A 1 481 ? 16.158 8.610 23.994 1.00 46.88 481 ASP A O 1
ATOM 3744 N N . ALA A 1 482 ? 14.241 9.036 22.891 1.00 48.66 482 ALA A N 1
ATOM 3745 C CA . ALA A 1 482 ? 14.360 7.947 21.916 1.00 48.66 482 ALA A CA 1
ATOM 3746 C C . ALA A 1 482 ? 15.551 8.147 20.952 1.00 48.66 482 ALA A C 1
ATOM 3748 O O . ALA A 1 482 ? 16.292 7.205 20.667 1.00 48.66 482 ALA A O 1
ATOM 3749 N N . ALA A 1 483 ? 15.827 9.396 20.555 1.00 52.00 483 ALA A N 1
ATOM 3750 C CA . ALA A 1 483 ? 16.936 9.750 19.663 1.00 52.00 483 ALA A CA 1
ATOM 3751 C C . ALA A 1 483 ? 18.320 9.476 20.282 1.00 52.00 483 ALA A C 1
ATOM 3753 O O . ALA A 1 483 ? 19.287 9.171 19.580 1.00 52.00 483 ALA A O 1
ATOM 3754 N N . ASN A 1 484 ? 18.421 9.559 21.615 1.00 49.44 484 ASN A N 1
ATOM 3755 C CA . ASN A 1 484 ? 19.674 9.339 22.339 1.00 49.44 484 ASN A CA 1
ATOM 3756 C C . ASN A 1 484 ? 20.127 7.864 22.320 1.00 49.44 484 ASN A C 1
ATOM 3758 O O . ASN A 1 484 ? 21.321 7.608 22.467 1.00 49.44 484 ASN A O 1
ATOM 3762 N N . HIS A 1 485 ? 19.215 6.908 22.100 1.00 52.34 485 HIS A N 1
ATOM 3763 C CA . HIS A 1 485 ? 19.523 5.470 22.049 1.00 52.34 485 HIS A CA 1
ATOM 3764 C C . HIS A 1 485 ? 19.864 4.997 20.622 1.00 52.34 485 HIS A C 1
ATOM 3766 O O . HIS A 1 485 ? 20.801 4.217 20.418 1.00 52.34 485 HIS A O 1
ATOM 3772 N N . GLY A 1 486 ? 19.177 5.526 19.603 1.00 57.41 486 GLY A N 1
ATOM 3773 C CA . GLY A 1 486 ? 19.398 5.131 18.207 1.00 57.41 486 GLY A CA 1
ATOM 3774 C C . GLY A 1 486 ? 20.753 5.560 17.622 1.00 57.41 486 GLY A C 1
ATOM 3775 O O . GLY A 1 486 ? 21.245 4.943 16.674 1.00 57.41 486 GLY A O 1
ATOM 3776 N N . ALA A 1 487 ? 21.408 6.575 18.199 1.00 62.47 487 ALA A N 1
ATOM 3777 C CA . ALA A 1 487 ? 22.713 7.058 17.735 1.00 62.47 487 ALA A CA 1
ATOM 3778 C C . ALA A 1 487 ? 23.850 6.028 17.890 1.00 62.47 487 ALA A C 1
ATOM 3780 O O . ALA A 1 487 ? 24.771 6.018 17.074 1.00 62.47 487 ALA A O 1
ATOM 3781 N N . ALA A 1 488 ? 23.788 5.161 18.908 1.00 73.25 488 ALA A N 1
ATOM 3782 C CA . ALA A 1 488 ? 24.804 4.135 19.171 1.00 73.25 488 ALA A CA 1
ATOM 3783 C C . ALA A 1 488 ? 24.423 2.737 18.649 1.00 73.25 488 ALA A C 1
ATOM 3785 O O . ALA A 1 488 ? 25.282 1.859 18.591 1.00 73.25 488 ALA A O 1
ATOM 3786 N N . THR A 1 489 ? 23.159 2.534 18.268 1.00 84.56 489 THR A N 1
ATOM 3787 C CA . THR A 1 489 ? 22.636 1.233 17.830 1.00 84.56 489 THR A CA 1
ATOM 3788 C C . THR A 1 489 ? 23.259 0.811 16.496 1.00 84.56 489 THR A C 1
ATOM 3790 O O . THR A 1 489 ? 23.229 1.565 15.513 1.00 84.56 489 THR A O 1
ATOM 3793 N N . THR A 1 490 ? 23.807 -0.405 16.452 1.00 91.88 490 THR A N 1
ATOM 3794 C CA . THR A 1 490 ? 24.451 -0.985 15.267 1.00 91.88 490 THR A CA 1
ATOM 3795 C C . THR A 1 490 ? 23.536 -1.974 14.537 1.00 91.88 490 THR A C 1
ATOM 3797 O O . THR A 1 490 ? 22.564 -2.478 15.093 1.00 91.88 490 THR A O 1
ATOM 3800 N N . LEU A 1 491 ? 23.851 -2.294 13.276 1.00 93.81 491 LEU A N 1
ATOM 3801 C CA . LEU A 1 491 ? 23.099 -3.297 12.510 1.00 93.81 491 LEU A CA 1
ATOM 3802 C C . LEU A 1 491 ? 23.068 -4.688 13.189 1.00 93.81 491 LEU A C 1
ATOM 3804 O O . LEU A 1 491 ? 22.008 -5.315 13.176 1.00 93.81 491 LEU A O 1
ATOM 3808 N N . PRO A 1 492 ? 24.166 -5.195 13.790 1.00 96.38 492 PRO A N 1
ATOM 3809 C CA . PRO A 1 492 ? 24.114 -6.405 14.609 1.00 96.38 492 PRO A CA 1
ATOM 3810 C C . PRO A 1 492 ? 23.112 -6.342 15.766 1.00 96.38 492 PRO A C 1
ATOM 3812 O O . PRO A 1 492 ? 22.406 -7.325 15.981 1.00 96.38 492 PRO A O 1
ATOM 3815 N N . ASP A 1 493 ? 23.010 -5.206 16.463 1.00 93.44 493 ASP A N 1
ATOM 3816 C CA . ASP A 1 493 ? 22.051 -5.035 17.563 1.00 93.44 493 ASP A CA 1
ATOM 3817 C C . ASP A 1 493 ? 20.613 -5.121 17.035 1.00 93.44 493 ASP A C 1
ATOM 3819 O O . ASP A 1 493 ? 19.813 -5.909 17.537 1.00 93.44 493 ASP A O 1
ATOM 3823 N N . VAL A 1 494 ? 20.319 -4.408 15.938 1.00 94.88 494 VAL A N 1
ATOM 3824 C CA . VAL A 1 494 ? 19.030 -4.485 15.226 1.00 94.88 494 VAL A CA 1
ATOM 3825 C C . VAL A 1 494 ? 18.697 -5.930 14.849 1.00 94.88 494 VAL A C 1
ATOM 3827 O O . VAL A 1 494 ? 17.602 -6.414 15.129 1.00 94.88 494 VAL A O 1
ATOM 3830 N N . CYS A 1 495 ? 19.646 -6.649 14.244 1.00 97.06 495 CYS A N 1
ATOM 3831 C CA . CYS A 1 495 ? 19.444 -8.045 13.856 1.00 97.06 495 CYS A CA 1
ATOM 3832 C C . CYS A 1 495 ? 19.181 -8.949 15.067 1.00 97.06 495 CYS A C 1
ATOM 3834 O O . CYS A 1 495 ? 18.347 -9.846 14.968 1.00 97.06 495 CYS A O 1
ATOM 3836 N N . SER A 1 496 ? 19.852 -8.703 16.196 1.00 95.69 496 SER A N 1
ATOM 3837 C CA . SER A 1 496 ? 19.648 -9.455 17.435 1.00 95.69 496 SER A CA 1
ATOM 3838 C C . SER A 1 496 ? 18.234 -9.271 17.988 1.00 95.69 496 SER A C 1
ATOM 3840 O O . SER A 1 496 ? 17.620 -10.245 18.412 1.00 95.69 496 SER A O 1
ATOM 3842 N N . VAL A 1 497 ? 17.693 -8.049 17.957 1.00 95.25 497 VAL A N 1
ATOM 3843 C CA . VAL A 1 497 ? 16.317 -7.783 18.416 1.00 95.25 497 VAL A CA 1
ATOM 3844 C C . VAL A 1 497 ? 15.287 -8.394 17.456 1.00 95.25 497 VAL A C 1
ATOM 3846 O O . VAL A 1 497 ? 14.290 -8.958 17.905 1.00 95.25 497 VAL A O 1
ATOM 3849 N N . ILE A 1 498 ? 15.538 -8.364 16.139 1.00 97.38 498 ILE A N 1
ATOM 3850 C CA . ILE A 1 498 ? 14.705 -9.069 15.144 1.00 97.38 498 ILE A CA 1
ATOM 3851 C C . ILE A 1 498 ? 14.673 -10.579 15.428 1.00 97.38 498 ILE A C 1
ATOM 3853 O O . ILE A 1 498 ? 13.613 -11.204 15.351 1.00 97.38 498 ILE A O 1
ATOM 3857 N N . ASP A 1 499 ? 15.822 -11.171 15.761 1.00 96.81 499 ASP A N 1
ATOM 3858 C CA . ASP A 1 499 ? 15.906 -12.593 16.096 1.00 96.81 499 ASP A CA 1
ATOM 3859 C C . ASP A 1 499 ? 15.146 -12.910 17.391 1.00 96.81 499 ASP A C 1
ATOM 3861 O O . ASP A 1 499 ? 14.352 -13.851 17.406 1.00 96.81 499 ASP A O 1
ATOM 3865 N N . GLN A 1 500 ? 15.307 -12.089 18.436 1.00 96.25 500 GLN A N 1
ATOM 3866 C CA . GLN A 1 500 ? 14.571 -12.227 19.698 1.00 96.25 500 GLN A CA 1
ATOM 3867 C C . GLN A 1 500 ? 13.053 -12.145 19.479 1.00 96.25 500 GLN A C 1
ATOM 3869 O O . GLN A 1 500 ? 12.305 -12.952 20.029 1.00 96.25 500 GLN A O 1
ATOM 3874 N N . LEU A 1 501 ? 12.583 -11.228 18.625 1.00 97.19 501 LEU A N 1
ATOM 3875 C CA . LEU A 1 501 ? 11.170 -11.155 18.248 1.00 97.19 501 LEU A CA 1
ATOM 3876 C C . LEU A 1 501 ? 10.709 -12.474 17.615 1.00 97.19 501 LEU A C 1
ATOM 3878 O O . LEU A 1 501 ? 9.656 -13.002 17.974 1.00 97.19 501 LEU A O 1
ATOM 3882 N N . GLY A 1 502 ? 11.509 -13.031 16.705 1.00 97.19 502 GLY A N 1
ATOM 3883 C CA . GLY A 1 502 ? 11.229 -14.328 16.096 1.00 97.19 502 GLY A CA 1
ATOM 3884 C C . GLY A 1 502 ? 11.151 -15.466 17.109 1.00 97.19 502 GLY A C 1
ATOM 3885 O O . GLY A 1 502 ? 10.245 -16.298 17.017 1.00 97.19 502 GLY A O 1
ATOM 3886 N N . GLU A 1 503 ? 12.045 -15.496 18.095 1.00 96.94 503 GLU A N 1
ATOM 3887 C CA . GLU A 1 503 ? 12.024 -16.483 19.180 1.00 96.94 503 GLU A CA 1
ATOM 3888 C C . GLU A 1 503 ? 10.752 -16.365 20.025 1.00 96.94 503 GLU A C 1
ATOM 3890 O O . GLU A 1 503 ? 10.068 -17.368 20.251 1.00 96.94 503 GLU A O 1
ATOM 3895 N N . VAL A 1 504 ? 10.382 -15.147 20.427 1.00 96.75 504 VAL A N 1
ATOM 3896 C CA . VAL A 1 504 ? 9.194 -14.890 21.251 1.00 96.75 504 VAL A CA 1
ATOM 3897 C C . VAL A 1 504 ? 7.902 -15.230 20.506 1.00 96.75 504 VAL A C 1
ATOM 3899 O O . VAL A 1 504 ? 7.032 -15.908 21.061 1.00 96.75 504 VAL A O 1
ATOM 3902 N N . LEU A 1 505 ? 7.782 -14.840 19.233 1.00 97.19 505 LEU A N 1
ATOM 3903 C CA . LEU A 1 505 ? 6.631 -15.209 18.406 1.00 97.19 505 LEU A CA 1
ATOM 3904 C C . LEU A 1 505 ? 6.567 -16.731 18.191 1.00 97.19 505 LEU A C 1
ATOM 3906 O O . LEU A 1 505 ? 5.495 -17.331 18.281 1.00 97.19 505 LEU A O 1
ATOM 3910 N N . THR A 1 506 ? 7.708 -17.389 17.967 1.00 95.50 506 THR A N 1
ATOM 3911 C CA . THR A 1 506 ? 7.758 -18.851 17.789 1.00 95.50 506 THR A CA 1
ATOM 3912 C C . THR A 1 506 ? 7.353 -19.591 19.064 1.00 95.50 506 THR A C 1
ATOM 3914 O O . THR A 1 506 ? 6.633 -20.590 19.002 1.00 95.50 506 THR A O 1
ATOM 3917 N N . ALA A 1 507 ? 7.789 -19.104 20.227 1.00 95.31 507 ALA A N 1
ATOM 3918 C CA . ALA A 1 507 ? 7.437 -19.673 21.522 1.00 95.31 507 ALA A CA 1
ATOM 3919 C C . ALA A 1 507 ? 5.944 -19.493 21.847 1.00 95.31 507 ALA A C 1
ATOM 3921 O O . ALA A 1 507 ? 5.330 -20.385 22.440 1.00 95.31 507 ALA A O 1
ATOM 3922 N N . ASN A 1 508 ? 5.334 -18.381 21.424 1.00 96.44 508 ASN A N 1
ATOM 3923 C CA . ASN A 1 508 ? 3.917 -18.113 21.646 1.00 96.44 508 ASN A CA 1
ATOM 3924 C C . ASN A 1 508 ? 3.026 -18.579 20.482 1.00 96.44 508 ASN A C 1
ATOM 3926 O O . ASN A 1 508 ? 2.499 -17.793 19.692 1.00 96.44 508 ASN A O 1
ATOM 3930 N N . ARG A 1 509 ? 2.780 -19.891 20.431 1.00 94.25 509 ARG A N 1
ATOM 3931 C CA . ARG A 1 509 ? 1.874 -20.510 19.450 1.00 94.25 509 ARG A CA 1
ATOM 3932 C C . ARG A 1 509 ? 0.452 -19.937 19.492 1.00 94.25 509 ARG A C 1
ATOM 3934 O O . ARG A 1 509 ? -0.144 -19.737 18.438 1.00 94.25 509 ARG A O 1
ATOM 3941 N N . ALA A 1 510 ? -0.085 -19.683 20.689 1.00 93.75 510 ALA A N 1
ATOM 3942 C CA . ALA A 1 510 ? -1.457 -19.201 20.866 1.00 93.75 510 ALA A CA 1
ATOM 3943 C C . ALA A 1 510 ? -1.677 -17.828 20.213 1.00 93.75 510 ALA A C 1
ATOM 3945 O O . ALA A 1 510 ? -2.737 -17.583 19.637 1.00 93.75 510 ALA A O 1
ATOM 3946 N N . LEU A 1 511 ? -0.664 -16.962 20.268 1.00 96.25 511 LEU A N 1
ATOM 3947 C CA . LEU A 1 511 ? -0.656 -15.675 19.586 1.00 96.25 511 LEU A CA 1
ATOM 3948 C C . LEU A 1 511 ? -0.418 -15.841 18.082 1.00 96.25 511 LEU A C 1
ATOM 3950 O O . LEU A 1 511 ? -1.217 -15.361 17.280 1.00 96.25 511 LEU A O 1
ATOM 3954 N N . SER A 1 512 ? 0.636 -16.563 17.698 1.00 95.38 512 SER A N 1
ATOM 3955 C CA . SER A 1 512 ? 1.097 -16.655 16.307 1.00 95.38 512 SER A CA 1
ATOM 3956 C C . SER A 1 512 ? 0.099 -17.332 15.361 1.00 95.38 512 SER A C 1
ATOM 3958 O O . SER A 1 512 ? -0.049 -16.909 14.215 1.00 95.38 512 SER A O 1
ATOM 3960 N N . GLU A 1 513 ? -0.665 -18.323 15.833 1.00 94.25 513 GLU A N 1
ATOM 3961 C CA . GLU A 1 513 ? -1.760 -18.927 15.055 1.00 94.25 513 GLU A CA 1
ATOM 3962 C C . GLU A 1 513 ? -2.864 -17.916 14.706 1.00 94.25 513 GLU A C 1
ATOM 3964 O O . GLU A 1 513 ? -3.497 -18.027 13.652 1.00 94.25 513 GLU A O 1
ATOM 3969 N N . ARG A 1 514 ? -3.074 -16.914 15.567 1.00 95.81 514 ARG A N 1
ATOM 3970 C CA . ARG A 1 514 ? -4.176 -15.947 15.485 1.00 95.81 514 ARG A CA 1
ATOM 3971 C C . ARG A 1 514 ? -3.808 -14.638 14.797 1.00 95.81 514 ARG A C 1
ATOM 3973 O O . ARG A 1 514 ? -4.700 -13.815 14.583 1.00 95.81 514 ARG A O 1
ATOM 3980 N N . ILE A 1 515 ? -2.541 -14.446 14.424 1.00 97.38 515 ILE A N 1
ATOM 3981 C CA . ILE A 1 515 ? -2.120 -13.299 13.616 1.00 97.38 515 ILE A CA 1
ATOM 3982 C C . ILE A 1 515 ? -2.892 -13.322 12.298 1.00 97.38 515 ILE A C 1
ATOM 3984 O O . ILE A 1 515 ? -2.780 -14.256 11.501 1.00 97.38 515 ILE A O 1
ATOM 3988 N N . ALA A 1 516 ? -3.703 -12.289 12.096 1.00 97.00 516 ALA A N 1
ATOM 3989 C CA . ALA A 1 516 ? -4.562 -12.123 10.933 1.00 97.00 516 ALA A CA 1
ATOM 3990 C C . ALA A 1 516 ? -4.044 -11.028 9.996 1.00 97.00 516 ALA A C 1
ATOM 3992 O O . ALA A 1 516 ? -4.228 -11.113 8.779 1.00 97.00 516 ALA A O 1
ATOM 3993 N N . VAL A 1 517 ? -3.368 -10.023 10.553 1.00 98.12 517 VAL A N 1
ATOM 3994 C CA . VAL A 1 517 ? -2.721 -8.955 9.794 1.00 98.12 517 VAL A CA 1
ATOM 3995 C C . VAL A 1 517 ? -1.334 -8.710 10.363 1.00 98.12 517 VAL A C 1
ATOM 3997 O O . VAL A 1 517 ? -1.176 -8.636 11.580 1.00 98.12 517 VAL A O 1
ATOM 4000 N N . VAL A 1 518 ? -0.358 -8.570 9.472 1.00 98.44 518 VAL A N 1
ATOM 4001 C CA . VAL A 1 518 ? 0.967 -8.041 9.776 1.00 98.44 518 VAL A CA 1
ATOM 4002 C C . VAL A 1 518 ? 1.149 -6.728 9.031 1.00 98.44 518 VAL A C 1
ATOM 4004 O O . VAL A 1 518 ? 0.932 -6.675 7.818 1.00 98.44 518 VAL A O 1
ATOM 4007 N N . THR A 1 519 ? 1.537 -5.679 9.741 1.00 98.44 519 THR A N 1
ATOM 4008 C CA . THR A 1 519 ? 1.909 -4.380 9.174 1.00 98.44 519 THR A CA 1
ATOM 4009 C C . THR A 1 519 ? 3.366 -4.093 9.509 1.00 98.44 519 THR A C 1
ATOM 4011 O O . THR A 1 519 ? 3.797 -4.304 10.636 1.00 98.44 519 THR A O 1
ATOM 4014 N N . LEU A 1 520 ? 4.136 -3.689 8.499 1.00 97.94 520 LEU A N 1
ATOM 4015 C CA . LEU A 1 520 ? 5.559 -3.390 8.597 1.00 97.94 520 LEU A CA 1
ATOM 4016 C C . LEU A 1 520 ? 5.851 -2.031 7.952 1.00 97.94 520 LEU A C 1
ATOM 4018 O O . LEU A 1 520 ? 5.780 -1.902 6.724 1.00 97.94 520 LEU A O 1
ATOM 4022 N N . ALA A 1 521 ? 6.194 -1.041 8.770 1.00 95.75 521 ALA A N 1
ATOM 4023 C CA . ALA A 1 521 ? 6.557 0.300 8.331 1.00 95.75 521 ALA A CA 1
ATOM 4024 C C . ALA A 1 521 ? 8.077 0.495 8.352 1.00 95.75 521 ALA A C 1
ATOM 4026 O O . ALA A 1 521 ? 8.728 0.177 9.340 1.00 95.75 521 ALA A O 1
ATOM 4027 N N . LEU A 1 522 ? 8.658 1.008 7.262 1.00 93.06 522 LEU A N 1
ATOM 4028 C CA . LEU A 1 522 ? 10.110 1.243 7.176 1.00 93.06 522 LEU A CA 1
ATOM 4029 C C . LEU A 1 522 ? 10.567 2.526 7.894 1.00 93.06 522 LEU A C 1
ATOM 4031 O O . LEU A 1 522 ? 11.766 2.724 8.083 1.00 93.06 522 LEU A O 1
ATOM 4035 N N . SER A 1 523 ? 9.623 3.417 8.197 1.00 89.12 523 SER A N 1
ATOM 4036 C CA . SER A 1 523 ? 9.766 4.664 8.960 1.00 89.12 523 SER A CA 1
ATOM 4037 C C . SER A 1 523 ? 10.987 5.518 8.609 1.00 89.12 523 SER A C 1
ATOM 4039 O O . SER A 1 523 ? 11.838 5.837 9.450 1.00 89.12 523 SER A O 1
ATOM 4041 N N . PRO A 1 524 ? 11.076 5.942 7.330 1.00 83.94 524 PRO A N 1
ATOM 4042 C CA . PRO A 1 524 ? 12.121 6.839 6.860 1.00 83.94 524 PRO A CA 1
ATOM 4043 C C . PRO A 1 524 ? 12.099 8.177 7.607 1.00 83.94 524 PRO A C 1
ATOM 4045 O O . PRO A 1 524 ? 11.145 8.950 7.504 1.00 83.94 524 PRO A O 1
ATOM 4048 N N . GLY A 1 525 ? 13.207 8.502 8.270 1.00 78.19 525 GLY A N 1
ATOM 4049 C CA . GLY A 1 525 ? 13.305 9.665 9.159 1.00 78.19 525 GLY A CA 1
ATOM 4050 C C . GLY A 1 525 ? 13.284 9.306 10.644 1.00 78.19 525 GLY A C 1
ATOM 4051 O O . GLY A 1 525 ? 13.461 10.203 11.459 1.00 78.19 525 GLY A O 1
ATOM 4052 N N . PHE A 1 526 ? 13.157 8.017 10.973 1.00 85.75 526 PHE A N 1
ATOM 4053 C CA . PHE A 1 526 ? 13.378 7.459 12.308 1.00 85.75 526 PHE A CA 1
ATOM 4054 C C . PHE A 1 526 ? 14.362 6.282 12.237 1.00 85.75 526 PHE A C 1
ATOM 4056 O O . PHE A 1 526 ? 15.438 6.353 12.844 1.00 85.75 526 PHE A O 1
ATOM 4063 N N . PHE A 1 527 ? 14.054 5.271 11.410 1.00 90.56 527 PHE A N 1
ATOM 4064 C CA . PHE A 1 527 ? 14.899 4.094 11.193 1.00 90.56 527 PHE A CA 1
ATOM 4065 C C . PHE A 1 527 ? 15.954 4.321 10.087 1.00 90.56 527 PHE A C 1
ATOM 4067 O O . PHE A 1 527 ? 15.598 4.791 9.000 1.00 90.56 527 PHE A O 1
ATOM 4074 N N . PRO A 1 528 ? 17.244 3.991 10.317 1.00 91.00 528 PRO A N 1
ATOM 4075 C CA . PRO A 1 528 ? 18.308 4.240 9.345 1.00 91.00 528 PRO A CA 1
ATOM 4076 C C . PRO A 1 528 ? 18.204 3.422 8.056 1.00 91.00 528 PRO A C 1
ATOM 4078 O O . PRO A 1 528 ? 18.178 2.189 8.080 1.00 91.00 528 PRO A O 1
ATOM 4081 N N . SER A 1 529 ? 18.204 4.105 6.911 1.00 91.25 529 SER A N 1
ATOM 4082 C CA . SER A 1 529 ? 18.056 3.479 5.598 1.00 91.25 529 SER A CA 1
ATOM 4083 C C . SER A 1 529 ? 19.246 2.617 5.192 1.00 91.25 529 SER A C 1
ATOM 4085 O O . SER A 1 529 ? 19.066 1.642 4.462 1.00 91.25 529 SER A O 1
ATOM 4087 N N . GLU A 1 530 ? 20.441 2.868 5.734 1.00 92.31 530 GLU A N 1
ATOM 4088 C CA . GLU A 1 530 ? 21.597 1.996 5.514 1.00 92.31 530 GLU A CA 1
ATOM 4089 C C . GLU A 1 530 ? 21.425 0.593 6.120 1.00 92.31 530 GLU A C 1
ATOM 4091 O O . GLU A 1 530 ? 22.176 -0.322 5.785 1.00 92.31 530 GLU A O 1
ATOM 4096 N N . PHE A 1 531 ? 20.449 0.399 7.015 1.00 95.06 531 PHE A N 1
ATOM 4097 C CA . PHE A 1 531 ? 20.136 -0.909 7.588 1.00 95.06 531 PHE A CA 1
ATOM 4098 C C . PHE A 1 531 ? 19.085 -1.675 6.782 1.00 95.06 531 PHE A C 1
ATOM 4100 O O . PHE A 1 531 ? 18.945 -2.884 6.977 1.00 95.06 531 PHE A O 1
ATOM 4107 N N . TRP A 1 532 ? 18.364 -1.020 5.865 1.00 94.19 532 TRP A N 1
ATOM 4108 C CA . TRP A 1 532 ? 17.218 -1.611 5.167 1.00 94.19 532 TRP A CA 1
ATOM 4109 C C . TRP A 1 532 ? 17.588 -2.854 4.356 1.00 94.19 532 TRP A C 1
ATOM 4111 O O . TRP A 1 532 ? 16.875 -3.849 4.429 1.00 94.19 532 TRP A O 1
ATOM 4121 N N . GLU A 1 533 ? 18.717 -2.838 3.639 1.00 93.75 533 GLU A N 1
ATOM 4122 C CA . GLU A 1 533 ? 19.145 -3.958 2.781 1.00 93.75 533 GLU A CA 1
ATOM 4123 C C . GLU A 1 533 ? 19.346 -5.275 3.545 1.00 93.75 533 GLU A C 1
ATOM 4125 O O . GLU A 1 533 ? 19.233 -6.348 2.956 1.00 93.75 533 GLU A O 1
ATOM 4130 N N . VAL A 1 534 ? 19.609 -5.210 4.855 1.00 96.44 534 VAL A N 1
ATOM 4131 C CA . VAL A 1 534 ? 19.840 -6.392 5.697 1.00 96.44 534 VAL A CA 1
ATOM 4132 C C . VAL A 1 534 ? 18.677 -6.646 6.652 1.00 96.44 534 VAL A C 1
ATOM 4134 O O . VAL A 1 534 ? 18.211 -7.780 6.762 1.00 96.44 534 VAL A O 1
ATOM 4137 N N . ALA A 1 535 ? 18.197 -5.613 7.347 1.00 96.69 535 ALA A N 1
ATOM 4138 C CA . ALA A 1 535 ? 17.165 -5.754 8.368 1.00 96.69 535 ALA A CA 1
ATOM 4139 C C . ALA A 1 535 ? 15.809 -6.150 7.767 1.00 96.69 535 ALA A C 1
ATOM 4141 O O . ALA A 1 535 ? 15.140 -7.024 8.317 1.00 96.69 535 ALA A O 1
ATOM 4142 N N . LEU A 1 536 ? 15.423 -5.561 6.627 1.00 95.19 536 LEU A N 1
ATOM 4143 C CA . LEU A 1 536 ? 14.115 -5.818 6.024 1.00 95.19 536 LEU A CA 1
ATOM 4144 C C . LEU A 1 536 ? 13.973 -7.273 5.540 1.00 95.19 536 LEU A C 1
ATOM 4146 O O . LEU A 1 536 ? 13.037 -7.929 5.998 1.00 95.19 536 LEU A O 1
ATOM 4150 N N . PRO A 1 537 ? 14.880 -7.837 4.709 1.00 94.81 537 PRO A N 1
ATOM 4151 C CA . PRO A 1 537 ? 14.779 -9.245 4.322 1.00 94.81 537 PRO A CA 1
ATOM 4152 C C . PRO A 1 537 ? 14.825 -10.188 5.525 1.00 94.81 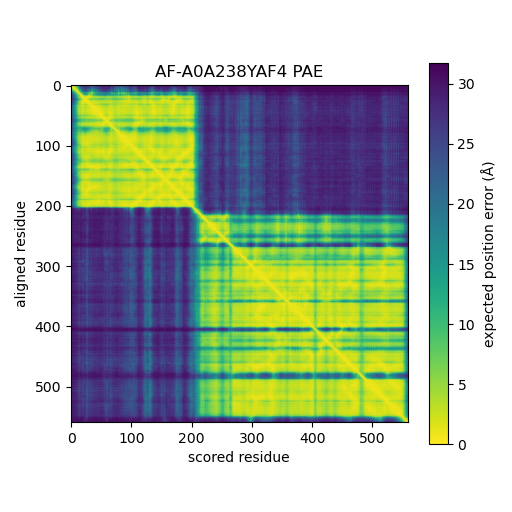537 PRO A C 1
ATOM 4154 O O . PRO A 1 537 ? 14.050 -11.135 5.593 1.00 94.81 537 PRO A O 1
ATOM 4157 N N . ARG A 1 538 ? 15.678 -9.904 6.523 1.00 97.31 538 ARG A N 1
ATOM 4158 C CA . ARG A 1 538 ? 15.773 -10.725 7.739 1.00 97.31 538 ARG A CA 1
ATOM 4159 C C . ARG A 1 538 ? 14.445 -10.777 8.497 1.00 97.31 538 ARG A C 1
ATOM 4161 O O . ARG A 1 538 ? 14.037 -11.855 8.933 1.00 97.31 538 ARG A O 1
ATOM 4168 N N . LEU A 1 539 ? 13.795 -9.625 8.659 1.00 97.00 539 LEU A N 1
ATOM 4169 C CA . LEU A 1 539 ? 12.513 -9.501 9.340 1.00 97.00 539 LEU A CA 1
ATOM 4170 C C . LEU A 1 539 ? 11.387 -10.178 8.545 1.00 97.00 539 LEU A C 1
ATOM 4172 O O . LEU A 1 539 ? 10.631 -10.958 9.119 1.00 97.00 539 LEU A O 1
ATOM 4176 N N . GLU A 1 540 ? 11.309 -9.954 7.230 1.00 94.38 540 GLU A N 1
ATOM 4177 C CA . GLU A 1 540 ? 10.321 -10.604 6.354 1.00 94.38 540 GLU A CA 1
ATOM 4178 C C . GLU A 1 540 ? 10.478 -12.131 6.337 1.00 94.38 540 GLU A C 1
ATOM 4180 O O . GLU A 1 540 ? 9.489 -12.860 6.465 1.00 94.38 540 GLU A O 1
ATOM 4185 N N . ASP A 1 541 ? 11.711 -12.630 6.245 1.00 95.06 541 ASP A N 1
ATOM 4186 C CA . ASP A 1 541 ? 12.011 -14.061 6.290 1.00 95.06 541 ASP A CA 1
ATOM 4187 C C . ASP A 1 541 ? 11.646 -14.665 7.650 1.00 95.06 541 ASP A C 1
ATOM 4189 O O . ASP A 1 541 ? 11.115 -15.776 7.721 1.00 95.06 541 ASP A O 1
ATOM 4193 N N . MET A 1 542 ? 11.930 -13.952 8.745 1.00 96.94 542 MET A N 1
ATOM 4194 C CA . MET A 1 542 ? 11.546 -14.373 10.092 1.00 96.94 542 MET A CA 1
ATOM 4195 C C . MET A 1 542 ? 10.026 -14.474 10.224 1.00 96.94 542 MET A C 1
ATOM 4197 O O . MET A 1 542 ? 9.526 -15.531 10.617 1.00 96.94 542 MET A O 1
ATOM 4201 N N . LEU A 1 543 ? 9.294 -13.426 9.837 1.00 95.25 543 LEU A N 1
ATOM 4202 C CA . LEU A 1 543 ? 7.833 -13.396 9.902 1.00 95.25 543 LEU A CA 1
ATOM 4203 C C . LEU A 1 543 ? 7.228 -14.507 9.045 1.00 95.25 543 LEU A C 1
ATOM 4205 O O . LEU A 1 543 ? 6.336 -15.215 9.504 1.00 95.25 543 LEU A O 1
ATOM 4209 N N . THR A 1 544 ? 7.759 -14.723 7.841 1.00 92.06 544 THR A N 1
ATOM 4210 C CA . THR A 1 544 ? 7.327 -15.813 6.957 1.00 92.06 544 THR A CA 1
ATOM 4211 C C . THR A 1 544 ? 7.490 -17.169 7.644 1.00 92.06 544 THR A C 1
ATOM 4213 O O . THR A 1 544 ? 6.525 -17.925 7.730 1.00 92.06 544 THR A O 1
ATOM 4216 N N . ARG A 1 545 ? 8.661 -17.457 8.235 1.00 92.88 545 ARG A N 1
ATOM 4217 C CA . ARG A 1 545 ? 8.893 -18.719 8.962 1.00 92.88 545 ARG A CA 1
ATOM 4218 C C . ARG A 1 545 ? 7.924 -18.918 10.126 1.00 92.88 545 ARG A C 1
ATOM 4220 O O . ARG A 1 545 ? 7.393 -20.017 10.283 1.00 92.88 545 ARG A O 1
ATOM 4227 N N . VAL A 1 546 ? 7.697 -17.881 10.934 1.00 92.25 546 VAL A N 1
ATOM 4228 C CA . VAL A 1 546 ? 6.761 -17.934 12.068 1.00 92.25 546 VAL A CA 1
ATOM 4229 C C . VAL A 1 546 ? 5.342 -18.208 11.571 1.00 92.25 546 VAL A C 1
ATOM 4231 O O . VAL A 1 546 ? 4.675 -19.119 12.055 1.00 92.25 546 VAL A O 1
ATOM 4234 N N . LEU A 1 547 ? 4.871 -17.451 10.581 1.00 89.31 547 LEU A N 1
ATOM 4235 C CA . LEU A 1 547 ? 3.503 -17.561 10.079 1.00 89.31 547 LEU A CA 1
ATOM 4236 C C . LEU A 1 547 ? 3.249 -18.894 9.359 1.00 89.31 547 LEU A C 1
ATOM 4238 O O . LEU A 1 547 ? 2.159 -19.462 9.498 1.00 89.31 547 LEU A O 1
ATOM 4242 N N . ASP A 1 548 ? 4.233 -19.414 8.629 1.00 87.94 548 ASP A N 1
ATOM 4243 C CA . ASP A 1 548 ? 4.134 -20.697 7.931 1.00 87.94 548 ASP A CA 1
ATOM 4244 C C . ASP A 1 548 ? 4.116 -21.876 8.909 1.00 87.94 548 ASP A C 1
ATOM 4246 O O . ASP A 1 548 ? 3.325 -22.804 8.730 1.00 87.94 548 ASP A O 1
ATOM 4250 N N . ALA A 1 549 ? 4.897 -21.814 9.995 1.00 87.31 549 ALA A N 1
ATOM 4251 C CA . ALA A 1 549 ? 4.912 -22.843 11.040 1.00 87.31 549 ALA A CA 1
ATOM 4252 C C . ALA A 1 549 ? 3.542 -23.044 11.718 1.00 87.31 549 ALA A C 1
ATOM 4254 O O . ALA A 1 549 ? 3.259 -24.116 12.258 1.00 87.31 549 ALA A O 1
ATOM 4255 N N . PHE A 1 550 ? 2.686 -22.022 11.668 1.00 83.25 550 PHE A N 1
ATOM 4256 C CA . PHE A 1 550 ? 1.381 -21.981 12.326 1.00 83.25 550 PHE A CA 1
ATOM 4257 C C . PHE A 1 550 ? 0.220 -21.765 11.347 1.00 83.25 550 PHE A C 1
ATOM 4259 O O . PHE A 1 550 ? -0.864 -21.328 11.741 1.00 83.25 550 PHE A O 1
ATOM 4266 N N . SER A 1 551 ? 0.427 -22.045 10.059 1.00 72.81 551 SER A N 1
ATOM 4267 C CA . SER A 1 551 ? -0.673 -22.094 9.097 1.00 72.81 551 SER A CA 1
ATOM 4268 C C . SER A 1 551 ? -1.422 -23.426 9.229 1.00 72.81 551 SER A C 1
ATOM 4270 O O . SER A 1 551 ? -0.783 -24.478 9.315 1.00 72.81 551 SER A O 1
ATOM 4272 N N . PRO A 1 552 ? -2.770 -23.431 9.254 1.00 58.94 552 PRO A N 1
ATOM 4273 C CA . PRO A 1 552 ? -3.524 -24.677 9.264 1.00 58.94 552 PRO A CA 1
ATOM 4274 C C . PRO A 1 552 ? -3.153 -25.496 8.024 1.00 58.94 552 PRO A C 1
ATOM 4276 O O . PRO A 1 552 ? -3.141 -24.971 6.909 1.00 58.94 552 PRO A O 1
ATOM 4279 N N . ALA A 1 553 ? -2.822 -26.776 8.222 1.00 51.38 553 ALA A N 1
ATOM 4280 C CA . ALA A 1 553 ? -2.510 -27.677 7.121 1.00 51.38 553 ALA A CA 1
ATOM 4281 C C . ALA A 1 553 ? -3.654 -27.644 6.100 1.00 51.38 553 ALA A C 1
ATOM 4283 O O . ALA A 1 553 ? -4.826 -27.730 6.480 1.00 51.38 553 ALA A O 1
ATOM 4284 N N . ALA A 1 554 ? -3.312 -27.512 4.814 1.00 45.59 554 ALA A N 1
ATOM 4285 C CA . ALA A 1 554 ? -4.292 -27.601 3.741 1.00 45.59 554 ALA A CA 1
ATOM 4286 C C . ALA A 1 554 ? -5.133 -28.873 3.947 1.00 45.59 554 ALA A C 1
ATOM 4288 O O . ALA A 1 554 ? -4.553 -29.921 4.264 1.00 45.59 554 ALA A O 1
ATOM 4289 N N . PRO A 1 555 ? -6.471 -28.812 3.810 1.00 39.69 555 PRO A N 1
ATOM 4290 C CA . PRO A 1 555 ? -7.295 -30.001 3.924 1.00 39.69 555 PRO A CA 1
ATOM 4291 C C . PRO A 1 555 ? -6.770 -31.010 2.908 1.00 39.69 555 PRO A C 1
ATOM 4293 O O . PRO A 1 555 ? -6.809 -30.776 1.700 1.00 39.69 555 PRO A O 1
ATOM 4296 N N . THR A 1 556 ? -6.206 -32.108 3.407 1.00 40.84 556 THR A N 1
ATOM 4297 C CA . THR A 1 556 ? -5.825 -33.231 2.562 1.00 40.84 556 THR A CA 1
ATOM 4298 C C . THR A 1 556 ? -7.117 -33.712 1.926 1.00 40.84 556 THR A C 1
ATOM 4300 O O . THR A 1 556 ? -8.033 -34.147 2.621 1.00 40.84 556 THR A O 1
ATOM 4303 N N . GLY A 1 557 ? -7.237 -33.503 0.613 1.00 37.19 557 GLY A N 1
ATOM 4304 C CA . GLY A 1 557 ? -8.409 -33.904 -0.146 1.00 37.19 557 GLY A CA 1
ATOM 4305 C C . GLY A 1 557 ? -8.666 -35.381 0.106 1.00 37.19 557 GLY A C 1
ATOM 4306 O O . GLY A 1 557 ? -7.884 -36.228 -0.323 1.00 37.19 557 GLY A O 1
ATOM 4307 N N . GLY A 1 558 ? -9.727 -35.671 0.859 1.00 41.53 558 GLY A N 1
ATOM 4308 C CA . GLY A 1 558 ? -10.237 -37.021 1.008 1.00 41.53 558 GLY A CA 1
ATOM 4309 C C . GLY A 1 558 ? -10.684 -37.496 -0.366 1.00 41.53 558 GLY A C 1
ATOM 4310 O O . GLY A 1 558 ? -11.645 -36.961 -0.916 1.00 41.53 558 GLY A O 1
ATOM 4311 N N . SER A 1 559 ? -9.918 -38.436 -0.914 1.00 37.28 559 SER A N 1
ATOM 4312 C CA . SER A 1 559 ? -10.247 -39.235 -2.095 1.00 37.28 559 SER A CA 1
ATOM 4313 C C . SER A 1 559 ? -11.492 -40.079 -1.875 1.00 37.28 559 SER A C 1
ATOM 4315 O O . SER A 1 559 ? -11.562 -40.683 -0.776 1.00 37.28 559 SER A O 1
#

Foldseek 3Di:
DDDDDDDPPDDCFFHPFDKDWDCPPHTKIKGAQGGPQVLLVVVLVCVVPDPQWDWDDDPFFTKTKHFCLVVPDDDPSVVCNPLVNLVVVVVVLCVSVVFAWDSDKTKMKIKDAAQTKGAKDQPADDVPRFFKKKKQWHDDDDDCQQFFWKWWAQANPPVRTDDTHTSDRNMMMMGTTHNRRIIITTGGRDDMTMIMMMTIHTPDPDLDDDDDDVQQDKDKDFCVQPVDPVRVQVLVCLQQVQWRWDFDDDDDRITMTRTHGPPPVPQPAQPCVQVLCCPQVVDGPSCQLPDKDWDQDPLQFIEIEHAFQLCLLLRLLVSCLVPPPADAAEEEAQAQADLQDWFQFFDDPAFQKTQRLPDRQIGHSNHSSSSSSCVSSNRRHSSHNVQSVLRNAQAYEYEYAADDPDDAKDKAFWKWEWDADDPPGGHTITGTDRDYDDPPIDGRYMYIYHHLLCLLVDATPAAYEYGDELLSLAFCRDDDPSNVVNVPRDLVSSLVVLVSNLVSLQNRLNHLLRHRYYYYHPHRRGHRSVSCVPNVVSNVVSNCVSNVVNRPPDPPPDD

Sequence (559 aa):
MTTGAPDQLSGDRFANGDVEIRGTPFLYCVADAFVQPQLADALLRAMETTTEWILHSGDFFEQYEWDLARSAPSGDMRRLFDPVVLDELRRTVARLFDCDLEHRVKVVAHRLEPGQGIGVHNDAPRPGDETHRVVLHLGHEYDDRHGGHLVFLNGPDGTDLHRIFRPLHNTAVGFAMSDASFHAVSTVRSRVRYSVVFSFWERKNPDQPPAPGDRHPSITVSRRLADSEDVATALVFEMFPERYPVATEETGEDRTFTLRPSVTPGANLDAGLSEALRSVTGITPALRAEYRVLRQHSNGRFFLRSLDHHWALWAWSKWLAANPGSQPTLLVHLDSHDDLGSPPLAVTPTPGVFDLPLGQDRVDIAAPGTVSAAITAGRIGIGSFIAPFLHGLRHCDVYHAWHSDHAGASAFPMWLDEEPLRAPLSGCRPVISPNGSGERARIVGTYTRGELDGIAGLAPDGPVLLDIDMDFFCNRFGVGDAANHGAATTLPDVCSVIDQLGEVLTANRALSERIAVVTLALSPGFFPSEFWEVALPRLEDMLTRVLDAFSPAAPTGGS

Organism: NCBI:txid1938746

pLDDT: mean 83.58, std 16.29, range [29.56, 98.69]

Radius of gyration: 27.97 Å; Cα contacts (8 Å, |Δi|>4): 1160; chains: 1; bounding box: 48×79×91 Å